Protein AF-0000000080838448 (afdb_homodimer)

Radius of gyration: 27.38 Å; Cα contacts (8 Å, |Δi|>4): 1491; chains: 2; bounding box: 55×78×70 Å

Solvent-accessible surface area (backbone atoms only — not comparable to full-atom values): 37487 Å² total; per-residue (Å²): 100,88,46,62,38,30,36,35,27,36,64,65,27,33,54,48,21,45,55,49,51,24,61,73,68,71,32,47,68,37,45,38,40,32,50,44,28,60,41,59,39,35,60,62,48,51,54,51,36,43,74,71,71,47,44,52,37,31,30,53,41,67,68,58,49,51,52,43,50,50,48,37,35,74,74,65,70,47,77,89,45,38,32,39,24,63,44,67,76,54,78,72,62,67,62,50,74,76,36,74,36,56,19,48,28,29,38,35,71,64,48,47,53,51,37,56,74,67,65,50,64,50,59,42,28,24,42,30,42,20,90,27,52,76,82,62,28,27,48,65,86,46,47,63,61,49,35,51,55,33,63,77,64,67,55,43,29,33,22,39,34,45,75,72,65,59,90,42,73,67,49,36,53,48,52,50,50,54,49,46,51,50,43,58,70,59,38,60,85,32,35,77,34,28,32,42,34,34,58,71,39,60,76,74,49,86,66,83,82,43,50,26,42,36,31,39,51,48,38,39,28,53,69,54,92,94,49,82,58,87,82,46,35,51,15,69,72,30,41,37,32,23,30,71,40,70,42,51,45,91,68,41,71,28,56,70,90,37,56,62,83,77,48,66,86,83,49,50,25,37,32,32,32,62,43,7,40,52,34,27,46,48,58,54,49,41,70,36,62,32,35,44,93,90,37,77,34,39,26,66,42,50,38,54,60,33,26,34,29,44,35,57,89,85,69,50,64,64,39,56,34,30,33,68,75,52,52,90,48,29,36,84,68,46,71,38,46,50,61,56,50,35,45,36,36,26,79,87,68,36,48,70,40,48,71,91,58,86,131,100,87,47,61,39,32,34,34,28,36,65,64,28,34,53,49,20,46,53,48,51,23,62,74,68,70,32,49,70,38,43,38,41,33,51,43,30,60,41,60,38,35,60,63,48,51,52,51,35,42,74,70,71,45,46,51,36,29,30,52,41,67,69,57,47,51,53,42,50,50,48,37,34,75,75,65,71,46,76,86,44,38,33,38,24,65,45,68,74,52,80,71,62,67,63,49,73,75,35,73,36,57,18,50,29,29,37,34,71,66,48,47,54,50,37,56,75,66,65,50,65,49,60,41,28,23,42,30,43,21,90,27,52,75,84,61,29,26,48,65,88,48,46,64,61,50,35,50,54,33,63,77,64,68,54,43,29,34,22,39,34,47,75,72,66,57,90,43,72,68,48,37,53,49,52,51,51,54,50,46,50,49,43,57,68,60,38,58,89,32,35,76,34,28,32,42,35,35,59,70,38,59,76,73,48,88,66,83,81,43,50,26,42,35,31,41,52,48,37,39,28,53,69,54,94,94,49,83,58,87,83,45,34,52,15,68,71,28,41,36,33,24,30,71,40,70,42,52,45,91,69,38,69,26,57,70,89,37,56,62,83,78,50,65,87,84,51,51,24,38,33,32,31,61,44,6,40,51,34,28,45,47,59,53,48,42,69,34,64,32,34,43,91,92,36,76,32,40,26,66,40,50,38,54,59,33,26,35,29,45,35,58,88,86,67,51,64,65,39,56,34,31,34,67,75,52,52,90,47,29,35,82,68,47,71,38,47,50,59,55,49,36,47,36,36,27,80,87,70,35,48,69,42,47,69,93,60,86,132

pLDDT: mean 93.47, std 6.59, range [53.53, 98.75]

InterPro domains:
  IPR000821 Alanine racemase [PR00992] (26-42)
  IPR000821 Alanine racemase [PR00992] (126-138)
  IPR000821 Alanine racemase [PR00992] (159-170)
  IPR000821 Alanine racemase [PR00992] (197-224)
  IPR000821 Alanine racemase [PR00992] (270-285)
  IPR000821 Alanine racemase [PTHR30511] (4-355)
  IPR001608 Alanine racemase, N-terminal [PF01168] (10-223)
  IPR009006 Alanine racemase/group IV decarboxylase, C-terminal [G3DSA:2.40.37.10] (223-359)
  IPR009006 Alanine racemase/group IV decarboxylase, C-terminal [SSF50621] (226-355)
  IPR011079 Alanine racemase, C-terminal [PF00842] (242-353)
  IPR011079 Alanine racemase, C-terminal [SM01005] (235-355)
  IPR029066 PLP-binding barrel [G3DSA:3.20.20.10] (11-222)
  IPR029066 PLP-binding barrel [SSF51419] (10-236)

Structure (mmCIF, N/CA/C/O backbone):
data_AF-0000000080838448-model_v1
#
loop_
_entity.id
_entity.type
_entity.pdbx_description
1 polymer 'Alanine racemase'
#
loop_
_atom_site.group_PDB
_atom_site.id
_atom_site.type_symbol
_atom_site.label_atom_id
_atom_site.label_alt_id
_atom_site.label_comp_id
_atom_site.label_asym_id
_atom_site.label_entity_id
_atom_site.label_seq_id
_atom_site.pdbx_PDB_ins_code
_atom_site.Cartn_x
_atom_site.Cartn_y
_atom_site.Cartn_z
_atom_site.occupancy
_atom_site.B_iso_or_equiv
_atom_site.auth_seq_id
_atom_site.auth_comp_id
_atom_site.auth_asym_id
_atom_site.auth_atom_id
_atom_site.pdbx_PDB_model_num
ATOM 1 N N . MET A 1 1 ? 21.406 -11.617 -10.055 1 53.53 1 MET A N 1
ATOM 2 C CA . MET A 1 1 ? 21.016 -10.219 -10 1 53.53 1 MET A CA 1
ATOM 3 C C . MET A 1 1 ? 19.594 -10.07 -9.445 1 53.53 1 MET A C 1
ATOM 5 O O . MET A 1 1 ? 18.688 -10.812 -9.844 1 53.53 1 MET A O 1
ATOM 9 N N . ASN A 1 2 ? 19.453 -9.297 -8.336 1 73.06 2 ASN A N 1
ATOM 10 C CA . ASN A 1 2 ? 18.125 -8.977 -7.809 1 73.06 2 ASN A CA 1
ATOM 11 C C . ASN A 1 2 ? 17.328 -8.125 -8.789 1 73.06 2 ASN A C 1
ATOM 13 O O . ASN A 1 2 ? 17.719 -7.004 -9.102 1 73.06 2 ASN A O 1
ATOM 17 N N . THR A 1 3 ? 16.344 -8.664 -9.422 1 75.62 3 THR A N 1
ATOM 18 C CA . THR A 1 3 ? 15.594 -8 -10.477 1 75.62 3 THR A CA 1
ATOM 19 C C . THR A 1 3 ? 14.352 -7.316 -9.906 1 75.62 3 THR A C 1
ATOM 21 O O . THR A 1 3 ? 13.508 -6.82 -10.656 1 75.62 3 THR A O 1
ATOM 24 N N . SER A 1 4 ? 14.289 -7.293 -8.617 1 87.56 4 SER A N 1
ATOM 25 C CA . SER A 1 4 ? 13.141 -6.645 -7.988 1 87.56 4 SER A CA 1
ATOM 26 C C . SER A 1 4 ? 13.156 -5.141 -8.227 1 87.56 4 SER A C 1
ATOM 28 O O . SER A 1 4 ? 14.219 -4.52 -8.25 1 87.56 4 SER A O 1
ATOM 30 N N . PHE A 1 5 ? 12.062 -4.637 -8.469 1 95.88 5 PHE A N 1
ATOM 31 C CA . PHE A 1 5 ? 11.961 -3.188 -8.609 1 95.88 5 PHE A CA 1
ATOM 32 C C . PHE A 1 5 ? 12.148 -2.5 -7.262 1 95.88 5 PHE A C 1
ATOM 34 O O . PHE A 1 5 ? 11.789 -3.057 -6.219 1 95.88 5 PHE A O 1
ATOM 41 N N . TYR A 1 6 ? 12.688 -1.322 -7.309 1 96.94 6 TYR A N 1
ATOM 42 C CA . TYR A 1 6 ? 12.852 -0.478 -6.133 1 96.94 6 TYR A CA 1
ATOM 43 C C . TYR A 1 6 ? 12.664 0.993 -6.484 1 96.94 6 TYR A C 1
ATOM 45 O O . TYR A 1 6 ? 12.797 1.382 -7.648 1 96.94 6 TYR A O 1
ATOM 53 N N . VAL A 1 7 ? 12.305 1.741 -5.516 1 97.81 7 VAL A N 1
ATOM 54 C CA . VAL A 1 7 ? 12.25 3.193 -5.645 1 97.81 7 VAL A CA 1
ATOM 55 C C . VAL A 1 7 ? 13.609 3.795 -5.301 1 97.81 7 VAL A C 1
ATOM 57 O O . VAL A 1 7 ? 14.133 3.578 -4.203 1 97.81 7 VAL A O 1
ATOM 60 N N . SER A 1 8 ? 14.133 4.449 -6.238 1 97.62 8 SER A N 1
ATOM 61 C CA . SER A 1 8 ? 15.398 5.141 -6.023 1 97.62 8 SER A CA 1
ATOM 62 C C . SER A 1 8 ? 15.172 6.555 -5.5 1 97.62 8 SER A C 1
ATOM 64 O O . SER A 1 8 ? 14.367 7.309 -6.055 1 97.62 8 SER A O 1
ATOM 66 N N . LEU A 1 9 ? 15.867 6.906 -4.422 1 98.12 9 LEU A N 1
ATOM 67 C CA . LEU A 1 9 ? 15.695 8.195 -3.766 1 98.12 9 LEU A CA 1
ATOM 68 C C . LEU A 1 9 ? 17.016 8.945 -3.68 1 98.12 9 LEU A C 1
ATOM 70 O O . LEU A 1 9 ? 18.078 8.336 -3.492 1 98.12 9 LEU A O 1
ATOM 74 N N . ASP A 1 10 ? 16.969 10.219 -3.766 1 98 10 ASP A N 1
ATOM 75 C CA . ASP A 1 10 ? 18.125 11.102 -3.635 1 98 10 ASP A CA 1
ATOM 76 C C . ASP A 1 10 ? 18.125 11.812 -2.285 1 98 10 ASP A C 1
ATOM 78 O O . ASP A 1 10 ? 17.438 12.82 -2.111 1 98 10 ASP A O 1
ATOM 82 N N . LYS A 1 11 ? 19 11.367 -1.442 1 97.88 11 LYS A N 1
ATOM 83 C CA . LYS A 1 11 ? 19.078 11.922 -0.096 1 97.88 11 LYS A CA 1
ATOM 84 C C . LYS A 1 11 ? 19.516 13.383 -0.133 1 97.88 11 LYS A C 1
ATOM 86 O O . LYS A 1 11 ? 19.047 14.203 0.659 1 97.88 11 LYS A O 1
ATOM 91 N N . ASN A 1 12 ? 20.406 13.711 -0.986 1 97.62 12 ASN A N 1
ATOM 92 C CA . ASN A 1 12 ? 20.891 15.078 -1.096 1 97.62 12 ASN A CA 1
ATOM 93 C C . ASN A 1 12 ? 19.812 16.031 -1.587 1 97.62 12 ASN A C 1
ATOM 95 O O . ASN A 1 12 ? 19.781 17.203 -1.202 1 97.62 12 ASN A O 1
ATOM 99 N N . ALA A 1 13 ? 18.953 15.57 -2.43 1 98 13 ALA A N 1
ATOM 100 C CA . ALA A 1 13 ? 17.828 16.375 -2.885 1 98 13 ALA A CA 1
ATOM 101 C C . ALA A 1 13 ? 16.922 16.75 -1.722 1 98 13 ALA A C 1
ATOM 103 O O . ALA A 1 13 ? 16.422 17.875 -1.653 1 98 13 ALA A O 1
ATOM 104 N N . LEU A 1 14 ? 16.734 15.82 -0.846 1 98.25 14 LEU A N 1
ATOM 105 C CA . LEU A 1 14 ? 15.922 16.078 0.344 1 98.25 14 LEU A CA 1
ATOM 106 C C . LEU A 1 14 ? 16.516 17.219 1.167 1 98.25 14 LEU A C 1
ATOM 108 O O . LEU A 1 14 ? 15.812 18.172 1.512 1 98.25 14 LEU A O 1
ATOM 112 N N . TYR A 1 15 ? 17.781 17.125 1.423 1 98.12 15 TYR A N 1
ATOM 113 C CA . TYR A 1 15 ? 18.469 18.156 2.186 1 98.12 15 TYR A CA 1
ATOM 114 C C . TYR A 1 15 ? 18.438 19.484 1.457 1 98.12 15 TYR A C 1
ATOM 116 O O . TYR A 1 15 ? 18.156 20.516 2.064 1 98.12 15 TYR A O 1
ATOM 124 N N . HIS A 1 16 ? 18.703 19.406 0.203 1 98.38 16 HIS A N 1
ATOM 125 C CA . HIS A 1 16 ? 18.703 20.609 -0.622 1 98.38 16 HIS A CA 1
ATOM 126 C C . HIS A 1 16 ? 17.359 21.328 -0.542 1 98.38 16 HIS A C 1
ATOM 128 O O . HIS A 1 16 ? 17.312 22.547 -0.345 1 98.38 16 HIS A O 1
ATOM 134 N N . ASN A 1 17 ? 16.266 20.609 -0.775 1 97.62 17 ASN A N 1
ATOM 135 C CA . ASN A 1 17 ? 14.938 21.203 -0.782 1 97.62 17 ASN A CA 1
ATOM 136 C C . ASN A 1 17 ? 14.617 21.891 0.545 1 97.62 17 ASN A C 1
ATOM 138 O O . ASN A 1 17 ? 14.047 22.969 0.565 1 97.62 17 ASN A O 1
ATOM 142 N N . ILE A 1 18 ? 14.992 21.234 1.639 1 98.12 18 ILE A N 1
ATOM 143 C CA . ILE A 1 18 ? 14.719 21.781 2.965 1 98.12 18 ILE A CA 1
ATOM 144 C C . ILE A 1 18 ? 15.469 23.094 3.152 1 98.12 18 ILE A C 1
ATOM 146 O O . ILE A 1 18 ? 14.883 24.109 3.539 1 98.12 18 ILE A O 1
ATOM 150 N N . GLU A 1 19 ? 16.719 23.109 2.84 1 98.19 19 GLU A N 1
ATOM 151 C CA . GLU A 1 19 ? 17.531 24.312 2.992 1 98.19 19 GLU A CA 1
ATOM 152 C C . GLU A 1 19 ? 17.047 25.422 2.051 1 98.19 19 GLU A C 1
ATOM 154 O O . GLU A 1 19 ? 17 26.594 2.434 1 98.19 19 GLU A O 1
ATOM 159 N N . TYR A 1 20 ? 16.703 25.016 0.88 1 97.62 20 TYR A N 1
ATOM 160 C CA . TYR A 1 20 ? 16.188 25.984 -0.096 1 97.62 20 TYR A CA 1
ATOM 161 C C . TYR A 1 20 ? 14.938 26.672 0.416 1 97.62 20 TYR A C 1
ATOM 163 O O . TYR A 1 20 ? 14.82 27.906 0.357 1 97.62 20 TYR A O 1
ATOM 171 N N . LEU A 1 21 ? 13.984 25.922 0.924 1 96.56 21 LEU A N 1
ATOM 172 C CA . LEU A 1 21 ? 12.719 26.453 1.398 1 96.56 21 LEU A CA 1
ATOM 173 C C . LEU A 1 21 ? 12.922 27.328 2.635 1 96.56 21 LEU A C 1
ATOM 175 O O . LEU A 1 21 ? 12.266 28.359 2.793 1 96.56 21 LEU A O 1
ATOM 179 N N . ARG A 1 22 ? 13.805 26.875 3.523 1 97.69 22 ARG A N 1
ATOM 180 C CA . ARG A 1 22 ? 14.141 27.672 4.699 1 97.69 22 ARG A CA 1
ATOM 181 C C . ARG A 1 22 ? 14.672 29.047 4.293 1 97.69 22 ARG A C 1
ATOM 183 O O . ARG A 1 22 ? 14.266 30.062 4.852 1 97.69 22 ARG A O 1
ATOM 190 N N . GLU A 1 23 ? 15.539 29.031 3.348 1 97.25 23 GLU A N 1
ATOM 191 C CA . GLU A 1 23 ? 16.125 30.281 2.859 1 97.25 23 GLU A CA 1
ATOM 192 C C . GLU A 1 23 ? 15.078 31.125 2.125 1 97.25 23 GLU A C 1
ATOM 194 O O . GLU A 1 23 ? 15.023 32.344 2.305 1 97.25 23 GLU A O 1
ATOM 199 N N . TYR A 1 24 ? 14.32 30.469 1.313 1 95 24 TYR A N 1
ATOM 200 C CA . TYR A 1 24 ? 13.32 31.125 0.49 1 95 24 TYR A CA 1
ATOM 201 C C . TYR A 1 24 ? 12.336 31.906 1.353 1 95 24 TYR A C 1
ATOM 203 O O . TYR A 1 24 ? 11.969 33.031 1.013 1 95 24 TYR A O 1
ATOM 211 N N . LYS A 1 25 ? 11.945 31.406 2.514 1 96.56 25 LYS A N 1
ATOM 212 C CA . LYS A 1 25 ? 10.938 32.031 3.35 1 96.56 25 LYS A CA 1
ATOM 213 C C . LYS A 1 25 ? 11.562 32.656 4.605 1 96.56 25 LYS A C 1
ATOM 215 O O . LYS A 1 25 ? 10.906 33.375 5.352 1 96.56 25 LYS A O 1
ATOM 220 N N . GLN A 1 26 ? 12.844 32.344 4.816 1 97.5 26 GLN A N 1
ATOM 221 C CA . GLN A 1 26 ? 13.562 32.781 6.004 1 97.5 26 GLN A CA 1
ATOM 222 C C . GLN A 1 26 ? 12.852 32.344 7.277 1 97.5 26 GLN A C 1
ATOM 224 O O . GLN A 1 26 ? 12.594 33.156 8.172 1 97.5 26 GLN A O 1
ATOM 229 N N . LYS A 1 27 ? 12.414 31.109 7.305 1 98 27 LYS A N 1
ATOM 230 C CA . LYS A 1 27 ? 11.758 30.422 8.422 1 98 27 LYS A CA 1
ATOM 231 C C . LYS A 1 27 ? 12.32 29.031 8.617 1 98 27 LYS A C 1
ATOM 233 O O . LYS A 1 27 ? 12.945 28.469 7.715 1 98 27 LYS A O 1
ATOM 238 N N . GLU A 1 28 ? 12.172 28.469 9.812 1 97.88 28 GLU A N 1
ATOM 239 C CA . GLU A 1 28 ? 12.461 27.047 9.992 1 97.88 28 GLU A CA 1
ATOM 240 C C . GLU A 1 28 ? 11.438 26.188 9.266 1 97.88 28 GLU A C 1
ATOM 242 O O . GLU A 1 28 ? 10.391 26.672 8.836 1 97.88 28 GLU A O 1
ATOM 247 N N . LEU A 1 29 ? 11.797 24.953 9.062 1 97.88 29 LEU A N 1
ATOM 248 C CA . LEU A 1 29 ? 10.914 24.062 8.32 1 97.88 29 LEU A CA 1
ATOM 249 C C . LEU A 1 29 ? 10.516 22.859 9.172 1 97.88 29 LEU A C 1
ATOM 251 O O . LEU A 1 29 ? 11.359 22.25 9.82 1 97.88 29 LEU A O 1
ATOM 255 N N . LEU A 1 30 ? 9.219 22.641 9.312 1 98.56 30 LEU A N 1
ATOM 256 C CA . LEU A 1 30 ? 8.664 21.422 9.883 1 98.56 30 LEU A CA 1
ATOM 257 C C . LEU A 1 30 ? 8.297 20.422 8.789 1 98.56 30 LEU A C 1
ATOM 259 O O . LEU A 1 30 ? 7.273 20.562 8.125 1 98.56 30 LEU A O 1
ATOM 263 N N . PRO A 1 31 ? 9.148 19.406 8.562 1 98.44 31 PRO A N 1
ATOM 264 C CA . PRO A 1 31 ? 8.828 18.422 7.527 1 98.44 31 PRO A CA 1
ATOM 265 C C . PRO A 1 31 ? 7.68 17.5 7.93 1 98.44 31 PRO A C 1
ATOM 267 O O . PRO A 1 31 ? 7.613 17.062 9.078 1 98.44 31 PRO A O 1
ATOM 270 N N . VAL A 1 32 ? 6.82 17.266 7.02 1 98.31 32 VAL A N 1
ATOM 271 C CA . VAL A 1 32 ? 5.738 16.312 7.219 1 98.31 32 VAL A CA 1
ATOM 272 C C . VAL A 1 32 ? 6.102 14.977 6.562 1 98.31 32 VAL A C 1
ATOM 274 O O . VAL A 1 32 ? 6.434 14.938 5.375 1 98.31 32 VAL A O 1
ATOM 277 N N . ILE A 1 33 ? 6.055 13.875 7.348 1 98.44 33 ILE A N 1
ATOM 278 C CA . ILE A 1 33 ? 6.469 12.586 6.809 1 98.44 33 ILE A CA 1
ATOM 279 C C . ILE A 1 33 ? 5.34 11.57 6.969 1 98.44 33 ILE A C 1
ATOM 281 O O . ILE A 1 33 ? 5.586 10.398 7.27 1 98.44 33 ILE A O 1
ATOM 285 N N . LYS A 1 34 ? 4.152 12.039 6.828 1 97.88 34 LYS A N 1
ATOM 286 C CA . LYS A 1 34 ? 2.971 11.18 6.918 1 97.88 34 LYS A CA 1
ATOM 287 C C . LYS A 1 34 ? 2.814 10.328 5.664 1 97.88 34 LYS A C 1
ATOM 289 O O . LYS A 1 34 ? 3.512 10.539 4.672 1 97.88 34 LYS A O 1
ATOM 294 N N . ALA A 1 35 ? 1.898 9.234 5.754 1 97.38 35 ALA A N 1
ATOM 295 C CA . ALA A 1 35 ? 1.595 8.367 4.617 1 97.38 35 ALA A CA 1
ATOM 296 C C . ALA A 1 35 ? 2.869 7.762 4.031 1 97.38 35 ALA A C 1
ATOM 298 O O . ALA A 1 35 ? 3.104 7.848 2.824 1 97.38 35 ALA A O 1
ATOM 299 N N . ASN A 1 36 ? 3.697 7.199 4.938 1 98 36 ASN A N 1
ATOM 300 C CA . ASN A 1 36 ? 4.977 6.609 4.566 1 98 36 ASN A CA 1
ATOM 301 C C . ASN A 1 36 ? 5.887 7.625 3.877 1 98 36 ASN A C 1
ATOM 303 O O . ASN A 1 36 ? 6.52 7.312 2.867 1 98 36 ASN A O 1
ATOM 307 N N . ALA A 1 37 ? 5.879 8.859 4.406 1 98.19 37 ALA A N 1
ATOM 308 C CA . ALA A 1 37 ? 6.617 9.984 3.842 1 98.19 37 ALA A CA 1
ATOM 309 C C . ALA A 1 37 ? 6.258 10.195 2.373 1 98.19 37 ALA A C 1
ATOM 311 O O . ALA A 1 37 ? 7.141 10.25 1.515 1 98.19 37 ALA A O 1
ATOM 312 N N . TYR A 1 38 ? 4.953 10.242 2.186 1 96.75 38 TYR A N 1
ATOM 313 C CA . TYR A 1 38 ? 4.441 10.477 0.84 1 96.75 38 TYR A CA 1
ATOM 314 C C . TYR A 1 38 ? 4.98 9.438 -0.137 1 96.75 38 TYR A C 1
ATOM 316 O O . TYR A 1 38 ? 5.312 9.766 -1.279 1 96.75 38 TYR A O 1
ATOM 324 N N . GLY A 1 39 ? 5.195 8.242 0.371 1 97.06 39 GLY A N 1
ATOM 325 C CA . GLY A 1 39 ? 5.613 7.129 -0.469 1 97.06 39 GLY A CA 1
ATOM 326 C C . GLY A 1 39 ? 7.117 6.934 -0.489 1 97.06 39 GLY A C 1
ATOM 327 O O . GLY A 1 39 ? 7.625 6.055 -1.19 1 97.06 39 GLY A O 1
ATOM 328 N N . HIS A 1 40 ? 7.875 7.66 0.336 1 98.38 40 HIS A N 1
ATOM 329 C CA . HIS A 1 40 ? 9.336 7.633 0.27 1 98.38 40 HIS A CA 1
ATOM 330 C C . HIS A 1 40 ? 9.922 6.82 1.418 1 98.38 40 HIS A C 1
ATOM 332 O O . HIS A 1 40 ? 11.141 6.715 1.546 1 98.38 40 HIS A O 1
ATOM 338 N N . ASN A 1 41 ? 9.078 6.223 2.27 1 98.25 41 ASN A N 1
ATOM 339 C CA . ASN A 1 41 ? 9.5 5.449 3.434 1 98.25 41 ASN A CA 1
ATOM 340 C C . ASN A 1 41 ? 9.836 6.355 4.617 1 98.25 41 ASN A C 1
ATOM 342 O O . ASN A 1 41 ? 10.93 6.914 4.688 1 98.25 41 ASN A O 1
ATOM 346 N N . TYR A 1 42 ? 8.922 6.367 5.539 1 98.5 42 TYR A N 1
ATOM 347 C CA . TYR A 1 42 ? 9.055 7.344 6.613 1 98.5 42 TYR A CA 1
ATOM 348 C C . TYR A 1 42 ? 10.164 6.941 7.578 1 98.5 42 TYR A C 1
ATOM 350 O O . TYR A 1 42 ? 10.672 7.773 8.336 1 98.5 42 TYR A O 1
ATOM 358 N N . LEU A 1 43 ? 10.641 5.688 7.625 1 98.56 43 LEU A N 1
ATOM 359 C CA . LEU A 1 43 ? 11.766 5.285 8.461 1 98.56 43 LEU A CA 1
ATOM 360 C C . LEU A 1 43 ? 13.078 5.824 7.902 1 98.56 43 LEU A C 1
ATOM 362 O O . LEU A 1 43 ? 13.867 6.426 8.633 1 98.56 43 LEU A O 1
ATOM 366 N N . LEU A 1 44 ? 13.234 5.617 6.578 1 97.88 44 LEU A N 1
ATOM 367 C CA . LEU A 1 44 ? 14.43 6.109 5.898 1 97.88 44 LEU A CA 1
ATOM 368 C C . LEU A 1 44 ? 14.516 7.629 5.98 1 97.88 44 LEU A C 1
ATOM 370 O O . LEU A 1 44 ? 15.586 8.18 6.25 1 97.88 44 LEU A O 1
ATOM 374 N N . ILE A 1 45 ? 13.398 8.273 5.781 1 98.62 45 ILE A N 1
ATOM 375 C CA . ILE A 1 45 ? 13.352 9.727 5.734 1 98.62 45 ILE A CA 1
ATOM 376 C C . ILE A 1 45 ? 13.594 10.297 7.129 1 98.62 45 ILE A C 1
ATOM 378 O O . ILE A 1 45 ? 14.32 11.281 7.289 1 98.62 45 ILE A O 1
ATOM 382 N N . ALA A 1 46 ? 12.984 9.688 8.164 1 98.75 46 ALA A N 1
ATOM 383 C CA . ALA A 1 46 ? 13.188 10.141 9.539 1 98.75 46 ALA A CA 1
ATOM 384 C C . ALA A 1 46 ? 14.664 10.102 9.914 1 98.75 46 ALA A C 1
ATOM 386 O O . ALA A 1 46 ? 15.195 11.07 10.461 1 98.75 46 ALA A O 1
ATOM 387 N N . LYS A 1 47 ? 15.297 9.008 9.578 1 98.69 47 LYS A N 1
ATOM 388 C CA . LYS A 1 47 ? 16.719 8.867 9.891 1 98.69 47 LYS A CA 1
ATOM 389 C C . LYS A 1 47 ? 17.547 9.891 9.133 1 98.69 47 LYS A C 1
ATOM 391 O O . LYS A 1 47 ? 18.469 10.484 9.688 1 98.69 47 LYS A O 1
ATOM 396 N N . ALA A 1 48 ? 17.219 10.078 7.891 1 98.44 48 ALA A N 1
ATOM 397 C CA . ALA A 1 48 ? 17.922 11.07 7.078 1 98.44 48 ALA A CA 1
ATOM 398 C C . ALA A 1 48 ? 17.766 12.469 7.66 1 98.44 48 ALA A C 1
ATOM 400 O O . ALA A 1 48 ? 18.734 13.219 7.766 1 98.44 48 ALA A O 1
ATOM 401 N N . LEU A 1 49 ? 16.547 12.828 8.016 1 98.75 49 LEU A N 1
ATOM 402 C CA . LEU A 1 49 ? 16.281 14.141 8.594 1 98.75 49 LEU A CA 1
ATOM 403 C C . LEU A 1 49 ? 17.062 14.336 9.883 1 98.75 49 LEU A C 1
ATOM 405 O O . LEU A 1 49 ? 17.656 15.391 10.109 1 98.75 49 LEU A O 1
ATOM 409 N N . TYR A 1 50 ? 17.047 13.305 10.688 1 98.75 50 TYR A N 1
ATOM 410 C CA . TYR A 1 50 ? 17.812 13.367 11.93 1 98.75 50 TYR A CA 1
ATOM 411 C C . TYR A 1 50 ? 19.281 13.625 11.641 1 98.75 50 TYR A C 1
ATOM 413 O O . TYR A 1 50 ? 19.922 14.438 12.312 1 98.75 50 TYR A O 1
ATOM 421 N N . ASP A 1 51 ? 19.797 12.922 10.664 1 98.12 51 ASP A N 1
ATOM 422 C CA . ASP A 1 51 ? 21.203 13.078 10.289 1 98.12 51 ASP A CA 1
ATOM 423 C C . ASP A 1 51 ? 21.484 14.492 9.805 1 98.12 51 ASP A C 1
ATOM 425 O O . ASP A 1 51 ? 22.625 14.977 9.914 1 98.12 51 ASP A O 1
ATOM 429 N N . PHE A 1 52 ? 20.5 15.148 9.289 1 98.12 52 PHE A N 1
ATOM 430 C CA . PHE A 1 52 ? 20.609 16.531 8.844 1 98.12 52 PHE A CA 1
ATOM 431 C C . PHE A 1 52 ? 20.438 17.5 10.016 1 98.12 52 PHE A C 1
ATOM 433 O O . PHE A 1 52 ? 20.391 18.719 9.828 1 98.12 52 PHE A O 1
ATOM 440 N N . ASN A 1 53 ? 20.203 17.016 11.164 1 98.12 53 ASN A N 1
ATOM 441 C CA . ASN A 1 53 ? 19.984 17.766 12.391 1 98.12 53 ASN A CA 1
ATOM 442 C C . ASN A 1 53 ? 18.609 18.438 12.398 1 98.12 53 ASN A C 1
ATOM 444 O O . ASN A 1 53 ? 18.453 19.531 12.961 1 98.12 53 ASN A O 1
ATOM 448 N N . ILE A 1 54 ? 17.734 17.875 11.688 1 98.12 54 ILE A N 1
ATOM 449 C CA . ILE A 1 54 ? 16.328 18.234 11.773 1 98.12 54 ILE A CA 1
ATOM 450 C C . ILE A 1 54 ? 15.602 17.219 12.664 1 98.12 54 ILE A C 1
ATOM 452 O O . ILE A 1 54 ? 15.32 16.094 12.242 1 98.12 54 ILE A O 1
ATOM 456 N N . LYS A 1 55 ? 15.141 17.672 13.797 1 98.38 55 LYS A N 1
ATOM 457 C CA . LYS A 1 55 ? 14.805 16.703 14.828 1 98.38 55 LYS A CA 1
ATOM 458 C C . LYS A 1 55 ? 13.328 16.797 15.211 1 98.38 55 LYS A C 1
ATOM 460 O O . LYS A 1 55 ? 12.891 16.172 16.172 1 98.38 55 LYS A O 1
ATOM 465 N N . THR A 1 56 ? 12.547 17.625 14.531 1 98.5 56 THR A N 1
ATOM 466 C CA . THR A 1 56 ? 11.102 17.688 14.711 1 98.5 56 THR A CA 1
ATOM 467 C C . THR A 1 56 ? 10.375 17.438 13.391 1 98.5 56 THR A C 1
ATOM 469 O O . THR A 1 56 ? 10.664 18.094 12.383 1 98.5 56 THR A O 1
ATOM 472 N N . TRP A 1 57 ? 9.523 16.5 13.391 1 98.56 57 TRP A N 1
ATOM 473 C CA . TRP A 1 57 ? 8.758 16.094 12.219 1 98.56 57 TRP A CA 1
ATOM 474 C C . TRP A 1 57 ? 7.273 16.016 12.539 1 98.56 57 TRP A C 1
ATOM 476 O O . TRP A 1 57 ? 6.875 16.125 13.703 1 98.56 57 TRP A O 1
ATOM 486 N N . ALA A 1 58 ? 6.477 15.891 11.523 1 98.69 58 ALA A N 1
ATOM 487 C CA . ALA A 1 58 ? 5.039 15.766 11.734 1 98.69 58 ALA A CA 1
ATOM 488 C C . ALA A 1 58 ? 4.469 14.562 10.984 1 98.69 58 ALA A C 1
ATOM 490 O O . ALA A 1 58 ? 4.922 14.242 9.883 1 98.69 58 ALA A O 1
ATOM 491 N N . THR A 1 59 ? 3.51 13.867 11.555 1 98.12 59 THR A N 1
ATOM 492 C CA . THR A 1 59 ? 2.758 12.781 10.938 1 98.12 59 THR A CA 1
ATOM 493 C C . THR A 1 59 ? 1.257 13 11.109 1 98.12 59 THR A C 1
ATOM 495 O O . THR A 1 59 ? 0.833 13.906 11.828 1 98.12 59 THR A O 1
ATOM 498 N N . ALA A 1 60 ? 0.521 12.203 10.422 1 96.62 60 ALA A N 1
ATOM 499 C CA . ALA A 1 60 ? -0.934 12.32 10.492 1 96.62 60 ALA A CA 1
ATOM 500 C C . ALA A 1 60 ? -1.504 11.438 11.594 1 96.62 60 ALA A C 1
ATOM 502 O O . ALA A 1 60 ? -2.512 11.781 12.219 1 96.62 60 ALA A O 1
ATOM 503 N N . ARG A 1 61 ? -0.84 10.289 11.805 1 95.81 61 ARG A N 1
ATOM 504 C CA . ARG A 1 61 ? -1.39 9.266 12.688 1 95.81 61 ARG A CA 1
ATOM 505 C C . ARG A 1 61 ? -0.423 8.938 13.82 1 95.81 61 ARG A C 1
ATOM 507 O O . ARG A 1 61 ? 0.793 8.922 13.617 1 95.81 61 ARG A O 1
ATOM 514 N N . PHE A 1 62 ? -0.997 8.602 14.992 1 95.06 62 PHE A N 1
ATOM 515 C CA . PHE A 1 62 ? -0.176 8.156 16.109 1 95.06 62 PHE A CA 1
ATOM 516 C C . PHE A 1 62 ? 0.554 6.863 15.773 1 95.06 62 PHE A C 1
ATOM 518 O O . PHE A 1 62 ? 1.691 6.656 16.203 1 95.06 62 PHE A O 1
ATOM 525 N N . SER A 1 63 ? -0.062 5.992 14.977 1 94.12 63 SER A N 1
ATOM 526 C CA . SER A 1 63 ? 0.557 4.727 14.594 1 94.12 63 SER A CA 1
ATOM 527 C C . SER A 1 63 ? 1.843 4.957 13.805 1 94.12 63 SER A C 1
ATOM 529 O O . SER A 1 63 ? 2.822 4.23 13.977 1 94.12 63 SER A O 1
ATOM 531 N N . GLU A 1 64 ? 1.843 5.938 12.969 1 97.19 64 GLU A N 1
ATOM 532 C CA . GLU A 1 64 ? 3.055 6.301 12.234 1 97.19 64 GLU A CA 1
ATOM 533 C C . GLU A 1 64 ? 4.156 6.754 13.188 1 97.19 64 GLU A C 1
ATOM 535 O O . GLU A 1 64 ? 5.305 6.324 13.07 1 97.19 64 GLU A O 1
ATOM 540 N N . ALA A 1 65 ? 3.74 7.613 14.109 1 97.88 65 ALA A N 1
ATOM 541 C CA . ALA A 1 65 ? 4.695 8.164 15.062 1 97.88 65 ALA A CA 1
ATOM 542 C C . ALA A 1 65 ? 5.301 7.066 15.938 1 97.88 65 ALA A C 1
ATOM 544 O O . ALA A 1 65 ? 6.508 7.062 16.188 1 97.88 65 ALA A O 1
ATOM 545 N N . ILE A 1 66 ? 4.492 6.172 16.406 1 97.19 66 ILE A N 1
ATOM 546 C CA . ILE A 1 66 ? 4.945 5.074 17.25 1 97.19 66 ILE A CA 1
ATOM 547 C C . ILE A 1 66 ? 5.941 4.211 16.469 1 97.19 66 ILE A C 1
ATOM 549 O O . ILE A 1 66 ? 7.023 3.896 16.984 1 97.19 66 ILE A O 1
ATOM 553 N N . THR A 1 67 ? 5.629 3.867 15.219 1 97.94 67 THR A N 1
ATOM 554 C CA . THR A 1 67 ? 6.488 3.029 14.391 1 97.94 67 THR A CA 1
ATOM 555 C C . THR A 1 67 ? 7.84 3.699 14.164 1 97.94 67 THR A C 1
ATOM 557 O O . THR A 1 67 ? 8.883 3.059 14.289 1 97.94 67 THR A O 1
ATOM 560 N N . ILE A 1 68 ? 7.789 4.965 13.852 1 98.69 68 ILE A N 1
ATOM 561 C CA . ILE A 1 68 ? 9.016 5.715 13.617 1 98.69 68 ILE A CA 1
ATOM 562 C C . ILE A 1 68 ? 9.852 5.754 14.898 1 98.69 68 ILE A C 1
ATOM 564 O O . ILE A 1 68 ? 11.062 5.531 14.859 1 98.69 68 ILE A O 1
ATOM 568 N N . THR A 1 69 ? 9.188 6.055 16.016 1 98.75 69 THR A N 1
ATOM 569 C CA . THR A 1 69 ? 9.875 6.152 17.297 1 98.75 69 THR A CA 1
ATOM 570 C C . THR A 1 69 ? 10.562 4.836 17.641 1 98.75 69 THR A C 1
ATOM 572 O O . THR A 1 69 ? 11.742 4.82 17.984 1 98.75 69 THR A O 1
ATOM 575 N N . GLU A 1 70 ? 9.852 3.727 17.5 1 98.5 70 GLU A N 1
ATOM 576 C CA . GLU A 1 70 ? 10.414 2.412 17.797 1 98.5 70 GLU A CA 1
ATOM 577 C C . GLU A 1 70 ? 11.594 2.098 16.875 1 98.5 70 GLU A C 1
ATOM 579 O O . GLU A 1 70 ? 12.602 1.56 17.328 1 98.5 70 GLU A O 1
ATOM 584 N N . TYR A 1 71 ? 11.453 2.414 15.68 1 98.38 71 TYR A N 1
ATOM 585 C CA . TYR A 1 71 ? 12.523 2.18 14.719 1 98.38 71 TYR A CA 1
ATOM 586 C C . TYR A 1 71 ? 13.789 2.943 15.109 1 98.38 71 TYR A C 1
ATOM 588 O O . TYR A 1 71 ? 14.883 2.377 15.125 1 98.38 71 TYR A O 1
ATOM 596 N N . MET A 1 72 ? 13.633 4.223 15.391 1 98.69 72 MET A N 1
ATOM 597 C CA . MET A 1 72 ? 14.766 5.09 15.727 1 98.69 72 MET A CA 1
ATOM 598 C C . MET A 1 72 ? 15.461 4.605 17 1 98.69 72 MET A C 1
ATOM 600 O O . MET A 1 72 ? 16.688 4.566 17.047 1 98.69 72 MET A O 1
ATOM 604 N N . ILE A 1 73 ? 14.688 4.199 17.969 1 98.44 73 ILE A N 1
ATOM 605 C CA . ILE A 1 73 ? 15.234 3.781 19.266 1 98.44 73 ILE A CA 1
ATOM 606 C C . ILE A 1 73 ? 15.891 2.412 19.125 1 98.44 73 ILE A C 1
ATOM 608 O O . ILE A 1 73 ? 17.047 2.229 19.516 1 98.44 73 ILE A O 1
ATOM 612 N N . ASN A 1 74 ? 15.172 1.465 18.5 1 98.06 74 ASN A N 1
ATOM 613 C CA . ASN A 1 74 ? 15.625 0.076 18.484 1 98.06 74 ASN A CA 1
ATOM 614 C C . ASN A 1 74 ? 16.812 -0.114 17.531 1 98.06 74 ASN A C 1
ATOM 616 O O . ASN A 1 74 ? 17.703 -0.922 17.797 1 98.06 74 ASN A O 1
ATOM 620 N N . ASN A 1 75 ? 16.828 0.622 16.516 1 97.81 75 ASN A N 1
ATOM 621 C CA . ASN A 1 75 ? 17.844 0.367 15.5 1 97.81 75 ASN A CA 1
ATOM 622 C C . ASN A 1 75 ? 19.047 1.297 15.664 1 97.81 75 ASN A C 1
ATOM 624 O O . ASN A 1 75 ? 20.156 0.958 15.258 1 97.81 75 ASN A O 1
ATOM 628 N N . PHE A 1 76 ? 18.812 2.512 16.297 1 98.19 76 PHE A N 1
ATOM 629 C CA . PHE A 1 76 ? 19.891 3.486 16.297 1 98.19 76 PHE A CA 1
ATOM 630 C C . PHE A 1 76 ? 20.125 4.059 17.688 1 98.19 76 PHE A C 1
ATOM 632 O O . PHE A 1 76 ? 21.016 4.883 17.891 1 98.19 76 PHE A O 1
ATOM 639 N N . SER A 1 77 ? 19.359 3.754 18.688 1 98.44 77 SER A N 1
ATOM 640 C CA . SER A 1 77 ? 19.438 4.293 20.047 1 98.44 77 SER A CA 1
ATOM 641 C C . SER A 1 77 ? 19.266 5.809 20.047 1 98.44 77 SER A C 1
ATOM 643 O O . SER A 1 77 ? 19.938 6.508 20.812 1 98.44 77 SER A O 1
ATOM 645 N N . ILE A 1 78 ? 18.453 6.246 19.109 1 98.5 78 ILE A N 1
ATOM 646 C CA . ILE A 1 78 ? 18.156 7.672 19 1 98.5 78 ILE A CA 1
ATOM 647 C C . ILE A 1 78 ? 16.828 7.988 19.672 1 98.5 78 ILE A C 1
ATOM 649 O O . ILE A 1 78 ? 15.805 7.375 19.375 1 98.5 78 ILE A O 1
ATOM 653 N N . ASN A 1 79 ? 16.875 9.008 20.594 1 97.56 79 ASN A N 1
ATOM 654 C CA . ASN A 1 79 ? 15.656 9.297 21.312 1 97.56 79 ASN A CA 1
ATOM 655 C C . ASN A 1 79 ? 15.43 10.797 21.484 1 97.56 79 ASN A C 1
ATOM 657 O O . ASN A 1 79 ? 14.469 11.227 22.109 1 97.56 79 ASN A O 1
ATOM 661 N N . ASP A 1 80 ? 16.297 11.633 20.859 1 98.38 80 ASP A N 1
ATOM 662 C CA . ASP A 1 80 ? 16.203 13.086 20.984 1 98.38 80 ASP A CA 1
ATOM 663 C C . ASP A 1 80 ? 15.57 13.695 19.734 1 98.38 80 ASP A C 1
ATOM 665 O O . ASP A 1 80 ? 16.234 14.445 19 1 98.38 80 ASP A O 1
ATOM 669 N N . PHE A 1 81 ? 14.375 13.422 19.516 1 98.56 81 PHE A N 1
ATOM 670 C CA . PHE A 1 81 ? 13.555 13.977 18.438 1 98.56 81 PHE A CA 1
ATOM 671 C C . PHE A 1 81 ? 12.109 14.141 18.891 1 98.56 81 PHE A C 1
ATOM 673 O O . PHE A 1 81 ? 11.742 13.703 19.984 1 98.56 81 PHE A O 1
ATOM 680 N N . LYS A 1 82 ? 11.336 14.891 18.141 1 98.69 82 LYS A N 1
ATOM 681 C CA . LYS A 1 82 ? 9.914 15.078 18.391 1 98.69 82 LYS A CA 1
ATOM 682 C C . LYS A 1 82 ? 9.094 14.797 17.141 1 98.69 82 LYS A C 1
ATOM 684 O O . LYS A 1 82 ? 9.523 15.109 16.031 1 98.69 82 LYS A O 1
ATOM 689 N N . ILE A 1 83 ? 7.918 14.195 17.375 1 98.75 83 ILE A N 1
ATOM 690 C CA . ILE A 1 83 ? 6.988 13.992 16.266 1 98.75 83 ILE A CA 1
ATOM 691 C C . ILE A 1 83 ? 5.637 14.609 16.609 1 98.75 83 ILE A C 1
ATOM 693 O O . ILE A 1 83 ? 4.93 14.133 17.5 1 98.75 83 ILE A O 1
ATOM 697 N N . LEU A 1 84 ? 5.332 15.68 15.945 1 98.5 84 LEU A N 1
ATOM 698 C CA . LEU A 1 84 ? 4.004 16.266 16.047 1 98.5 84 LEU A CA 1
ATOM 699 C C . LEU A 1 84 ? 2.975 15.422 15.297 1 98.5 84 LEU A C 1
ATOM 701 O O . LEU A 1 84 ? 3.178 15.086 14.133 1 98.5 84 LEU A O 1
ATOM 705 N N . VAL A 1 85 ? 1.879 15.039 15.953 1 97.19 85 VAL A N 1
ATOM 706 C CA . VAL A 1 85 ? 0.849 14.211 15.328 1 97.19 85 VAL A CA 1
ATOM 707 C C . VAL A 1 85 ? -0.429 15.031 15.148 1 97.19 85 VAL A C 1
ATOM 709 O O . VAL A 1 85 ? -0.943 15.609 16.109 1 97.19 85 VAL A O 1
ATOM 712 N N . PHE A 1 86 ? -0.989 14.984 13.953 1 95.5 86 PHE A N 1
ATOM 713 C CA . PHE A 1 86 ? -2.086 15.875 13.594 1 95.5 86 PHE A CA 1
ATOM 714 C C . PHE A 1 86 ? -3.41 15.352 14.141 1 95.5 86 PHE A C 1
ATOM 716 O O . PHE A 1 86 ? -4.297 16.141 14.484 1 95.5 86 PHE A O 1
ATOM 723 N N . GLU A 1 87 ? -3.629 14.086 14.18 1 91.75 87 GLU A N 1
ATOM 724 C CA . GLU A 1 87 ? -4.938 13.547 14.547 1 91.75 87 GLU A CA 1
ATOM 725 C C . GLU A 1 87 ? -5.242 13.781 16.016 1 91.75 87 GLU A C 1
ATOM 727 O O . GLU A 1 87 ? -4.332 14.031 16.812 1 91.75 87 GLU A O 1
ATOM 732 N N . SER A 1 88 ? -6.461 13.719 16.344 1 88.44 88 SER A N 1
ATOM 733 C CA . SER A 1 88 ? -6.898 13.914 17.734 1 88.44 88 SER A CA 1
ATOM 734 C C . SER A 1 88 ? -6.547 12.711 18.594 1 88.44 88 SER A C 1
ATOM 736 O O . SER A 1 88 ? -6.527 11.578 18.109 1 88.44 88 SER A O 1
ATOM 738 N N . LEU A 1 89 ? -6.277 13.078 19.797 1 83.06 89 LEU A N 1
ATOM 739 C CA . LEU A 1 89 ? -6.047 12.031 20.781 1 83.06 89 LEU A CA 1
ATOM 740 C C . LEU A 1 89 ? -7.352 11.328 21.141 1 83.06 89 LEU A C 1
ATOM 742 O O . LEU A 1 89 ? -8.383 11.984 21.312 1 83.06 89 LEU A O 1
ATOM 746 N N . ASP A 1 90 ? -7.258 10.031 21.094 1 77.94 9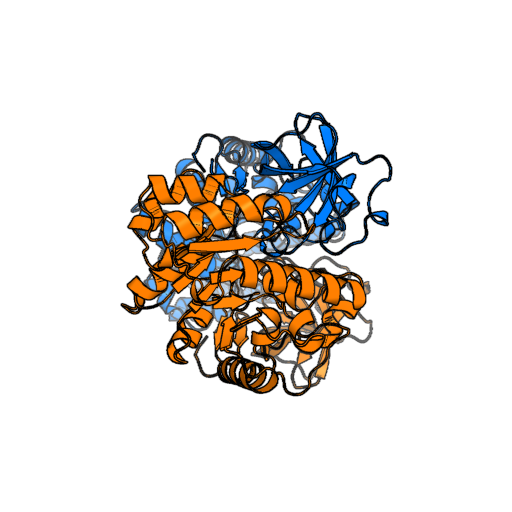0 ASP A N 1
ATOM 747 C CA . ASP A 1 90 ? -8.383 9.273 21.641 1 77.94 90 ASP A CA 1
ATOM 748 C C . ASP A 1 90 ? -8.32 9.203 23.156 1 77.94 90 ASP A C 1
ATOM 750 O O . ASP A 1 90 ? -7.598 9.977 23.797 1 77.94 90 ASP A O 1
ATOM 754 N N . ASP A 1 91 ? -9.109 8.422 23.766 1 76.25 91 ASP A N 1
ATOM 755 C CA . ASP A 1 91 ? -9.211 8.352 25.219 1 76.25 91 ASP A CA 1
ATOM 756 C C . ASP A 1 91 ? -8.039 7.59 25.812 1 76.25 91 ASP A C 1
ATOM 758 O O . ASP A 1 91 ? -7.867 7.559 27.031 1 76.25 91 ASP A O 1
ATOM 762 N N . ASP A 1 92 ? -7.18 7.129 24.984 1 80 92 ASP A N 1
ATOM 763 C CA . ASP A 1 92 ? -6.031 6.379 25.484 1 80 92 ASP A CA 1
ATOM 764 C C . ASP A 1 92 ? -4.762 7.227 25.438 1 80 92 ASP A C 1
ATOM 766 O O . ASP A 1 92 ? -4.258 7.543 24.359 1 80 92 ASP A O 1
ATOM 770 N N . TYR A 1 93 ? -4.266 7.527 26.641 1 84.31 93 TYR A N 1
ATOM 771 C CA . TYR A 1 93 ? -3.088 8.375 26.766 1 84.31 93 TYR A CA 1
ATOM 772 C C . TYR A 1 93 ? -1.87 7.559 27.188 1 84.31 93 TYR A C 1
ATOM 774 O O . TYR A 1 93 ? -0.762 8.094 27.281 1 84.31 93 TYR A O 1
ATOM 782 N N . SER A 1 94 ? -2.045 6.246 27.312 1 85.5 94 SER A N 1
ATOM 783 C CA . SER A 1 94 ? -1.008 5.406 27.891 1 85.5 94 SER A CA 1
ATOM 784 C C . SER A 1 94 ? 0.247 5.391 27.031 1 85.5 94 SER A C 1
ATOM 786 O O . SER A 1 94 ? 1.365 5.422 27.547 1 85.5 94 SER A O 1
ATOM 788 N N . PHE A 1 95 ? 0.086 5.445 25.75 1 89.31 95 PHE A N 1
ATOM 789 C CA . PHE A 1 95 ? 1.243 5.34 24.875 1 89.31 95 PHE A CA 1
ATOM 790 C C . PHE A 1 95 ? 2.082 6.609 24.922 1 89.31 95 PHE A C 1
ATOM 792 O O . PHE A 1 95 ? 3.27 6.59 24.594 1 89.31 95 PHE A O 1
ATOM 799 N N . LEU A 1 96 ? 1.511 7.684 25.375 1 92.38 96 LEU A N 1
ATOM 800 C CA . LEU A 1 96 ? 2.244 8.938 25.453 1 92.38 96 LEU A CA 1
ATOM 801 C C . LEU A 1 96 ? 3.295 8.891 26.562 1 92.38 96 LEU A C 1
ATOM 803 O O . LEU A 1 96 ? 4.312 9.578 26.484 1 92.38 96 LEU A O 1
ATOM 807 N N . GLU A 1 97 ? 3.025 8.117 27.609 1 90.94 97 GLU A N 1
ATOM 808 C CA . GLU A 1 97 ? 4.027 7.91 28.656 1 90.94 97 GLU A CA 1
ATOM 809 C C . GLU A 1 97 ? 5.195 7.078 28.141 1 90.94 97 GLU A C 1
ATOM 811 O O . GLU A 1 97 ? 6.352 7.336 28.484 1 90.94 97 GLU A O 1
ATOM 816 N N . LYS A 1 98 ? 4.844 6.156 27.312 1 93.44 98 LYS A N 1
ATOM 817 C CA . LYS A 1 98 ? 5.84 5.238 26.766 1 93.44 98 LYS A CA 1
ATOM 818 C C . LYS A 1 98 ? 6.723 5.934 25.734 1 93.44 98 LYS A C 1
ATOM 820 O O . LYS A 1 98 ? 7.91 5.625 25.609 1 93.44 98 LYS A O 1
ATOM 825 N N . TYR A 1 99 ? 6.094 6.832 25.016 1 96.56 99 TYR A N 1
ATOM 826 C CA . TYR A 1 99 ? 6.809 7.488 23.922 1 96.56 99 TYR A CA 1
ATOM 827 C C . TYR A 1 99 ? 6.82 9 24.109 1 96.56 99 TYR A C 1
ATOM 829 O O . TYR A 1 99 ? 6.039 9.719 23.469 1 96.56 99 TYR A O 1
ATOM 837 N N . PRO A 1 100 ? 7.777 9.508 24.797 1 96.12 100 PRO A N 1
ATOM 838 C CA . PRO A 1 100 ? 7.828 10.945 25.078 1 96.12 100 PRO A CA 1
ATOM 839 C C . PRO A 1 100 ? 8.109 11.773 23.828 1 96.12 100 PRO A C 1
ATOM 841 O O . PRO A 1 100 ? 7.898 12.992 23.828 1 96.12 100 PRO A O 1
ATOM 844 N N . GLN A 1 101 ? 8.562 11.109 22.766 1 98 101 GLN A N 1
ATOM 845 C CA . GLN A 1 101 ? 8.883 11.789 21.516 1 98 101 GLN A CA 1
ATOM 846 C C . GLN A 1 101 ? 7.613 12.234 20.797 1 98 101 GLN A C 1
ATOM 848 O O . GLN A 1 101 ? 7.66 13.109 19.922 1 98 101 GLN A O 1
ATOM 853 N N . ILE A 1 102 ? 6.512 11.625 21.141 1 97.69 102 ILE A N 1
ATOM 854 C CA . ILE A 1 102 ? 5.258 11.867 20.438 1 97.69 102 ILE A CA 1
ATOM 855 C C . ILE A 1 102 ? 4.562 13.094 21.031 1 97.69 102 ILE A C 1
ATOM 857 O O . ILE A 1 102 ? 4.301 13.148 22.234 1 97.69 102 ILE A O 1
ATOM 861 N N . CYS A 1 103 ? 4.285 14.062 20.219 1 97.88 103 CYS A N 1
ATOM 862 C CA . CYS A 1 103 ? 3.701 15.344 20.578 1 97.88 103 CYS A CA 1
ATOM 863 C C . CYS A 1 103 ? 2.299 15.492 20 1 97.88 103 CYS A C 1
ATOM 865 O O . CYS A 1 103 ? 2.143 15.82 18.828 1 97.88 103 CYS A O 1
ATOM 867 N N . PRO A 1 104 ? 1.285 15.414 20.812 1 96.44 104 PRO A N 1
ATOM 868 C CA . PRO A 1 104 ? -0.096 15.422 20.312 1 96.44 104 PRO A CA 1
ATOM 869 C C . PRO A 1 104 ? -0.591 16.812 19.953 1 96.44 104 PRO A C 1
ATOM 871 O O . PRO A 1 104 ? -0.071 17.812 20.469 1 96.44 104 PRO A O 1
ATOM 874 N N . THR A 1 105 ? -1.551 16.828 19.156 1 96.75 105 THR A N 1
ATOM 875 C CA . THR A 1 105 ? -2.285 18.031 18.828 1 96.75 105 THR A CA 1
ATOM 876 C C . THR A 1 105 ? -3.59 18.109 19.609 1 96.75 105 THR A C 1
ATOM 878 O O . THR A 1 105 ? -4.301 17.125 19.75 1 96.75 105 THR A O 1
ATOM 881 N N . ILE A 1 106 ? -3.832 19.266 20.078 1 95.38 106 ILE A N 1
ATOM 882 C CA . ILE A 1 106 ? -5.094 19.562 20.75 1 95.38 106 ILE A CA 1
ATOM 883 C C . ILE A 1 106 ? -6.082 20.156 19.75 1 95.38 106 ILE A C 1
ATOM 885 O O . ILE A 1 106 ? -5.879 21.25 19.25 1 95.38 106 ILE A O 1
ATOM 889 N N . ASN A 1 107 ? -7.156 19.422 19.594 1 93.81 107 ASN A N 1
ATOM 890 C CA . ASN A 1 107 ? -8.102 19.812 18.562 1 93.81 107 ASN A CA 1
ATOM 891 C C . ASN A 1 107 ? -9.406 20.328 19.156 1 93.81 107 ASN A C 1
ATOM 893 O O . ASN A 1 107 ? -10.328 20.703 18.438 1 93.81 107 ASN A O 1
ATOM 897 N N . SER A 1 108 ? -9.516 20.344 20.5 1 91.12 108 SER A N 1
ATOM 898 C CA . SER A 1 108 ? -10.672 20.875 21.219 1 91.12 108 SER A CA 1
ATOM 899 C C . SER A 1 108 ? -10.305 21.281 22.641 1 91.12 108 SER A C 1
ATOM 901 O O . SER A 1 108 ? -9.281 20.859 23.172 1 91.12 108 SER A O 1
ATOM 903 N N . ILE A 1 109 ? -11.188 22.078 23.172 1 91.5 109 ILE A N 1
ATOM 904 C CA . ILE A 1 109 ? -10.984 22.469 24.562 1 91.5 109 ILE A CA 1
ATOM 905 C C . ILE A 1 109 ? -11.062 21.219 25.453 1 91.5 109 ILE A C 1
ATOM 907 O O . ILE A 1 109 ? -10.32 21.109 26.438 1 91.5 109 ILE A O 1
ATOM 911 N N . LYS A 1 110 ? -11.914 20.344 25.109 1 88.25 110 LYS A N 1
ATOM 912 C CA . LYS A 1 110 ? -12.023 19.078 25.844 1 88.25 110 LYS A CA 1
ATOM 913 C C . LYS A 1 110 ? -10.703 18.312 25.828 1 88.25 110 LYS A C 1
ATOM 915 O O . LYS A 1 110 ? -10.273 17.781 26.844 1 88.25 110 LYS A O 1
ATOM 920 N N . ASP A 1 111 ? -10.078 18.297 24.672 1 89.94 111 ASP A N 1
ATOM 921 C CA . ASP A 1 111 ? -8.773 17.656 24.531 1 89.94 111 ASP A CA 1
ATOM 922 C C . ASP A 1 111 ? -7.762 18.281 25.5 1 89.94 111 ASP A C 1
ATOM 924 O O . ASP A 1 111 ? -6.969 17.562 26.125 1 89.94 111 ASP A O 1
ATOM 928 N N . LEU A 1 112 ? -7.797 19.578 25.547 1 92.38 112 LEU A N 1
ATOM 929 C CA . LEU A 1 112 ? -6.852 20.297 26.406 1 92.38 112 LEU A CA 1
ATOM 930 C C . LEU A 1 112 ? -7.082 19.953 27.875 1 92.38 112 LEU A C 1
ATOM 932 O O . LEU A 1 112 ? -6.133 19.641 28.594 1 92.38 112 LEU A O 1
ATOM 936 N N . LYS A 1 113 ? -8.305 19.953 28.266 1 90.81 113 LYS A N 1
ATOM 937 C CA . LYS A 1 113 ? -8.656 19.641 29.656 1 90.81 113 LYS A CA 1
ATOM 938 C C . LYS A 1 113 ? -8.266 18.203 30 1 90.81 113 LYS A C 1
ATOM 940 O O . LYS A 1 113 ? -7.75 17.953 31.094 1 90.81 113 LYS A O 1
ATOM 945 N N . ASN A 1 114 ? -8.555 17.344 29.078 1 90.06 114 ASN A N 1
ATOM 946 C CA . ASN A 1 114 ? -8.18 15.945 29.281 1 90.06 114 ASN A CA 1
ATOM 947 C C . ASN A 1 114 ? -6.668 15.781 29.406 1 90.06 114 ASN A C 1
ATOM 949 O O . ASN A 1 114 ? -6.188 15.016 30.234 1 90.06 114 ASN A O 1
ATOM 953 N N . ALA A 1 115 ? -5.949 16.422 28.547 1 90 115 ALA A N 1
ATOM 954 C CA . ALA A 1 115 ? -4.488 16.359 28.594 1 90 115 ALA A CA 1
ATOM 955 C C . ALA A 1 115 ? -3.967 16.859 29.938 1 90 115 ALA A C 1
ATOM 957 O O . ALA A 1 115 ? -3.066 16.25 30.531 1 90 115 ALA A O 1
ATOM 958 N N . LEU A 1 116 ? -4.527 17.953 30.375 1 88.69 116 LEU A N 1
ATOM 959 C CA . LEU A 1 116 ? -4.145 18.5 31.672 1 88.69 116 LEU A CA 1
ATOM 960 C C . LEU A 1 116 ? -4.461 17.531 32.812 1 88.69 116 LEU A C 1
ATOM 962 O O . LEU A 1 116 ? -3.639 17.312 33.688 1 88.69 116 LEU A O 1
ATOM 966 N N . ALA A 1 117 ? -5.613 16.891 32.719 1 89.5 117 ALA A N 1
ATOM 967 C CA . ALA A 1 117 ? -6.059 15.938 33.719 1 89.5 117 ALA A CA 1
ATOM 968 C C . ALA A 1 117 ? -5.16 14.711 33.75 1 89.5 117 ALA A C 1
ATOM 970 O O . ALA A 1 117 ? -4.992 14.086 34.812 1 89.5 117 ALA A O 1
ATOM 971 N N . ASN A 1 118 ? -4.586 14.43 32.688 1 89.88 118 ASN A N 1
ATOM 972 C CA . ASN A 1 118 ? -3.73 13.25 32.594 1 89.88 118 ASN A CA 1
ATOM 973 C C . ASN A 1 118 ? -2.256 13.617 32.719 1 89.88 118 ASN A C 1
ATOM 975 O O . ASN A 1 118 ? -1.382 12.805 32.406 1 89.88 118 ASN A O 1
ATOM 979 N N . ASN A 1 119 ? -1.967 14.828 33.031 1 90.31 119 ASN A N 1
ATOM 980 C CA . ASN A 1 119 ? -0.633 15.336 33.312 1 90.31 119 ASN A CA 1
ATOM 981 C C . ASN A 1 119 ? 0.299 15.211 32.125 1 90.31 119 ASN A C 1
ATOM 983 O O . ASN A 1 119 ? 1.47 14.859 32.281 1 90.31 119 ASN A O 1
ATOM 987 N N . ILE A 1 120 ? -0.271 15.32 30.969 1 91.88 120 ILE A N 1
ATOM 988 C CA . ILE A 1 120 ? 0.583 15.391 29.797 1 91.88 120 ILE A CA 1
ATOM 989 C C . ILE A 1 120 ? 1.323 16.734 29.781 1 91.88 120 ILE A C 1
ATOM 991 O O . ILE A 1 120 ? 0.707 17.797 29.906 1 91.88 120 ILE A O 1
ATOM 995 N N . PRO A 1 121 ? 2.645 16.672 29.609 1 94.25 121 PRO A N 1
ATOM 996 C CA . PRO A 1 121 ? 3.385 17.938 29.609 1 94.25 121 PRO A CA 1
ATOM 997 C C . PRO A 1 121 ? 2.906 18.906 28.516 1 94.25 121 PRO A C 1
ATOM 999 O O . PRO A 1 121 ? 2.781 18.5 27.359 1 94.25 121 PRO A O 1
ATOM 1002 N N . ILE A 1 122 ? 2.689 20.109 28.828 1 95.06 122 ILE A N 1
ATOM 1003 C CA . ILE A 1 122 ? 2.109 21.109 27.953 1 95.06 122 ILE A CA 1
ATOM 1004 C C . ILE A 1 122 ? 3.092 21.438 26.828 1 95.06 122 ILE A C 1
ATOM 1006 O O . ILE A 1 122 ? 2.682 21.719 25.703 1 95.06 122 ILE A O 1
ATOM 1010 N N . ASP A 1 123 ? 4.348 21.375 27.094 1 95.19 123 ASP A N 1
ATOM 1011 C CA . ASP A 1 123 ? 5.379 21.734 26.125 1 95.19 123 ASP A CA 1
ATOM 1012 C C . ASP A 1 123 ? 5.492 20.672 25.031 1 95.19 123 ASP A C 1
ATOM 1014 O O . ASP A 1 123 ? 6.324 20.781 24.125 1 95.19 123 ASP A O 1
ATOM 1018 N N . ARG A 1 124 ? 4.586 19.609 25.047 1 96.06 124 ARG A N 1
ATOM 1019 C CA . ARG A 1 124 ? 4.488 18.609 24 1 96.06 124 ARG A CA 1
ATOM 1020 C C . ARG A 1 124 ? 3.25 18.828 23.141 1 96.06 124 ARG A C 1
ATOM 1022 O O . ARG A 1 124 ? 3.109 18.219 22.078 1 96.06 124 ARG A O 1
ATOM 1029 N N . LEU A 1 125 ? 2.492 19.688 23.641 1 96.88 125 LEU A N 1
ATOM 1030 C CA . LEU A 1 125 ? 1.186 19.844 23 1 96.88 125 LEU A CA 1
ATOM 1031 C C . LEU A 1 125 ? 1.194 20.984 22.016 1 96.88 125 LEU A C 1
ATOM 1033 O O . LEU A 1 125 ? 1.861 22 22.234 1 96.88 125 LEU A O 1
ATOM 1037 N N . SER A 1 126 ? 0.491 20.812 20.969 1 98.19 126 SER A N 1
ATOM 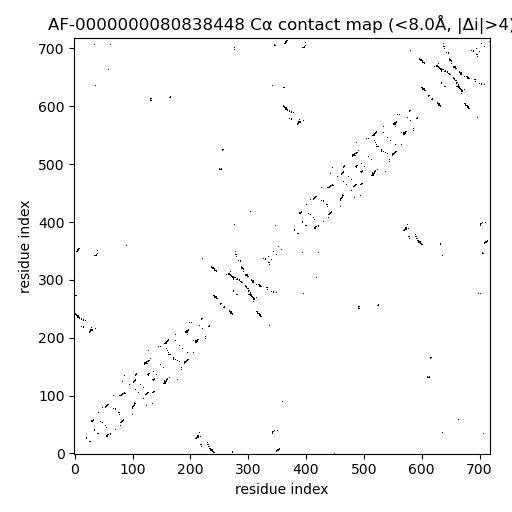1038 C CA . SER A 1 126 ? 0.237 21.891 20.016 1 98.19 126 SER A CA 1
ATOM 1039 C C . SER A 1 126 ? -1.257 22.156 19.859 1 98.19 126 SER A C 1
ATOM 1041 O O . SER A 1 126 ? -2.064 21.219 19.875 1 98.19 126 SER A O 1
ATOM 1043 N N . LEU A 1 127 ? -1.584 23.406 19.688 1 97.56 127 LEU A N 1
ATOM 1044 C CA . LEU A 1 127 ? -2.975 23.797 19.484 1 97.56 127 LEU A CA 1
ATOM 1045 C C . LEU A 1 127 ? -3.279 23.922 17.984 1 97.56 127 LEU A C 1
ATOM 1047 O O . LEU A 1 127 ? -2.539 24.594 17.266 1 97.56 127 LEU A O 1
ATOM 1051 N N . LYS A 1 128 ? -4.277 23.266 17.562 1 97.38 128 LYS A N 1
ATOM 1052 C CA . LYS A 1 128 ? -4.789 23.516 16.219 1 97.38 128 LYS A CA 1
ATOM 1053 C C . LYS A 1 128 ? -6.059 24.359 16.266 1 97.38 128 LYS A C 1
ATOM 1055 O O . LYS A 1 128 ? -6.977 24.078 17.031 1 97.38 128 LYS A O 1
ATOM 1060 N N . ILE A 1 129 ? -6.105 25.406 15.453 1 95.75 129 ILE A N 1
ATOM 1061 C CA . ILE A 1 129 ? -7.262 26.297 15.375 1 95.75 129 ILE A CA 1
ATOM 1062 C C . ILE A 1 129 ? -7.969 26.109 14.039 1 95.75 129 ILE A C 1
ATOM 1064 O O . ILE A 1 129 ? -7.32 26.016 12.992 1 95.75 129 ILE A O 1
ATOM 1068 N N . ASP A 1 130 ? -9.273 26.062 14.047 1 92.62 130 ASP A N 1
ATOM 1069 C CA . ASP A 1 130 ? -10.062 25.891 12.836 1 92.62 130 ASP A CA 1
ATOM 1070 C C . ASP A 1 130 ? -10.805 27.188 12.484 1 92.62 130 ASP A C 1
ATOM 1072 O O . ASP A 1 130 ? -11.531 27.734 13.312 1 92.62 130 ASP A O 1
ATOM 1076 N N . PHE A 1 131 ? -10.656 27.641 11.312 1 90 131 PHE A N 1
ATOM 1077 C CA . PHE A 1 131 ? -11.297 28.875 10.859 1 90 131 PHE A CA 1
ATOM 1078 C C . PHE A 1 131 ? -12.414 28.562 9.867 1 90 131 PHE A C 1
ATOM 1080 O O . PHE A 1 131 ? -12.703 29.375 8.977 1 90 131 PHE A O 1
ATOM 1087 N N . GLY A 1 132 ? -12.875 27.297 9.938 1 83.69 132 GLY A N 1
ATOM 1088 C CA . GLY A 1 132 ? -14.008 26.969 9.078 1 83.69 132 GLY A CA 1
ATOM 1089 C C . GLY A 1 132 ? -13.711 25.859 8.086 1 83.69 132 GLY A C 1
ATOM 1090 O O . GLY A 1 132 ? -14.555 25.516 7.258 1 83.69 132 GLY A O 1
ATOM 1091 N N . PHE A 1 133 ? -12.523 25.312 8.07 1 80.12 133 PHE A N 1
ATOM 1092 C CA . PHE A 1 133 ? -12.188 24.172 7.219 1 80.12 133 PHE A CA 1
ATOM 1093 C C . PHE A 1 133 ? -12.953 22.938 7.648 1 80.12 133 PHE A C 1
ATOM 1095 O O . PHE A 1 133 ? -13.391 22.141 6.809 1 80.12 133 PHE A O 1
ATOM 1102 N N . GLY A 1 134 ? -13.141 22.766 8.898 1 77.44 134 GLY A N 1
ATOM 1103 C CA . GLY A 1 134 ? -13.961 21.688 9.445 1 77.44 134 GLY A CA 1
ATOM 1104 C C . GLY A 1 134 ? -13.219 20.375 9.547 1 77.44 134 GLY A C 1
ATOM 1105 O O . GLY A 1 134 ? -13.828 19.328 9.766 1 77.44 134 GLY A O 1
ATOM 1106 N N . ARG A 1 135 ? -11.969 20.234 9.273 1 76.81 135 ARG A N 1
ATOM 1107 C CA . ARG A 1 135 ? -11.195 19 9.383 1 76.81 135 ARG A CA 1
ATOM 1108 C C . ARG A 1 135 ? -10.875 18.688 10.836 1 76.81 135 ARG A C 1
ATOM 1110 O O . ARG A 1 135 ? -11.109 17.562 11.297 1 76.81 135 ARG A O 1
ATOM 1117 N N . ASN A 1 136 ? -10.281 19.594 11.562 1 82.12 136 ASN A N 1
ATOM 1118 C CA . ASN A 1 136 ? -9.906 19.531 12.969 1 82.12 136 ASN A CA 1
ATOM 1119 C C . ASN A 1 136 ? -9.602 20.922 13.531 1 82.12 136 ASN A C 1
ATOM 1121 O O . ASN A 1 136 ? -9.461 21.875 12.773 1 82.12 136 ASN A O 1
ATOM 1125 N N . GLY A 1 137 ? -9.68 20.922 14.969 1 90.38 137 GLY A N 1
ATOM 1126 C CA . GLY A 1 137 ? -9.188 22.141 15.586 1 90.38 137 GLY A CA 1
ATOM 1127 C C . GLY A 1 137 ? -10.203 22.797 16.5 1 90.38 137 GLY A C 1
ATOM 1128 O O . GLY A 1 137 ? -11.414 22.578 16.344 1 90.38 137 GLY A O 1
ATOM 1129 N N . ILE A 1 138 ? -9.711 23.656 17.281 1 92.62 138 ILE A N 1
ATOM 1130 C CA . ILE A 1 138 ? -10.516 24.484 18.156 1 92.62 138 ILE A CA 1
ATOM 1131 C C . ILE A 1 138 ? -11.188 25.594 17.359 1 92.62 138 ILE A C 1
ATOM 1133 O O . ILE A 1 138 ? -10.531 26.281 16.562 1 92.62 138 ILE A O 1
ATOM 1137 N N . LYS A 1 139 ? -12.43 25.766 17.578 1 88.75 139 LYS A N 1
ATOM 1138 C CA . LYS A 1 139 ? -13.164 26.797 16.844 1 88.75 139 LYS A CA 1
ATOM 1139 C C . LYS A 1 139 ? -12.711 28.188 17.25 1 88.75 139 LYS A C 1
ATOM 1141 O O . LYS A 1 139 ? -12.383 28.422 18.406 1 88.75 139 LYS A O 1
ATOM 1146 N N . ALA A 1 140 ? -12.805 29 16.266 1 85.5 140 ALA A N 1
ATOM 1147 C CA . ALA A 1 140 ? -12.383 30.375 16.5 1 85.5 140 ALA A CA 1
ATOM 1148 C C . ALA A 1 140 ? -13.188 31.031 17.625 1 85.5 140 ALA A C 1
ATOM 1150 O O . ALA A 1 140 ? -12.664 31.844 18.375 1 85.5 140 ALA A O 1
ATOM 1151 N N . GLU A 1 141 ? -14.383 30.641 17.859 1 88.06 141 GLU A N 1
ATOM 1152 C CA . GLU A 1 141 ? -15.266 31.203 18.875 1 88.06 141 GLU A CA 1
ATOM 1153 C C . GLU A 1 141 ? -14.828 30.797 20.281 1 88.06 141 GLU A C 1
ATOM 1155 O O . GLU A 1 141 ? -15.258 31.391 21.266 1 88.06 141 GLU A O 1
ATOM 1160 N N . GLU A 1 142 ? -14 29.812 20.344 1 92 142 GLU A N 1
ATOM 1161 C CA . GLU A 1 142 ? -13.562 29.297 21.625 1 92 142 GLU A CA 1
ATOM 1162 C C . GLU A 1 142 ? -12.234 29.906 22.047 1 92 142 GLU A C 1
ATOM 1164 O O . GLU A 1 142 ? -11.703 29.578 23.109 1 92 142 GLU A O 1
ATOM 1169 N N . VAL A 1 143 ? -11.742 30.797 21.328 1 93.94 143 VAL A N 1
ATOM 1170 C CA . VAL A 1 143 ? -10.391 31.328 21.516 1 93.94 143 VAL A CA 1
ATOM 1171 C C . VAL A 1 143 ? -10.32 32.094 22.828 1 93.94 143 VAL A C 1
ATOM 1173 O O . VAL A 1 143 ? -9.297 32.094 23.516 1 93.94 143 VAL A O 1
ATOM 1176 N N . ASP A 1 144 ? -11.398 32.75 23.188 1 94.5 144 ASP A N 1
ATOM 1177 C CA . ASP A 1 144 ? -11.406 33.5 24.438 1 94.5 144 ASP A CA 1
ATOM 1178 C C . ASP A 1 144 ? -11.266 32.562 25.641 1 94.5 144 ASP A C 1
ATOM 1180 O O . ASP A 1 144 ? -10.539 32.875 26.578 1 94.5 144 ASP A O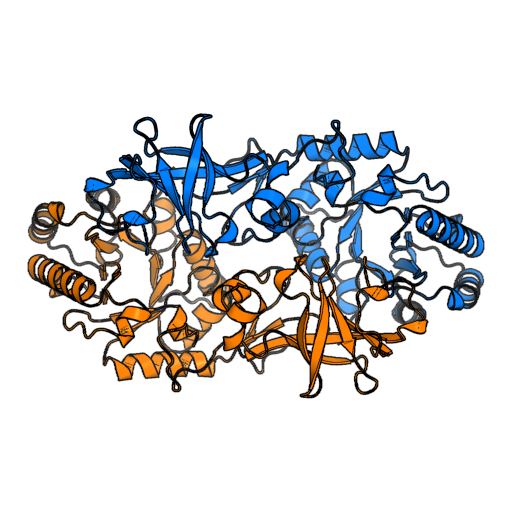 1
ATOM 1184 N N . GLU A 1 145 ? -11.984 31.531 25.578 1 94.12 145 GLU A N 1
ATOM 1185 C CA . GLU A 1 145 ? -11.852 30.531 26.625 1 94.12 145 GLU A CA 1
ATOM 1186 C C . GLU A 1 145 ? -10.43 29.969 26.688 1 94.12 145 GLU A C 1
ATOM 1188 O O . GLU A 1 145 ? -9.875 29.781 27.766 1 94.12 145 GLU A O 1
ATOM 1193 N N . LEU A 1 146 ? -9.906 29.75 25.609 1 94.88 146 LEU A N 1
ATOM 1194 C CA . LEU A 1 146 ? -8.539 29.25 25.5 1 94.88 146 LEU A CA 1
ATOM 1195 C C . LEU A 1 146 ? -7.547 30.234 26.094 1 94.88 146 LEU A C 1
ATOM 1197 O O . LEU A 1 146 ? -6.625 29.844 26.812 1 94.88 146 LEU A O 1
ATOM 1201 N N . LYS A 1 147 ? -7.73 31.484 25.766 1 95.31 147 LYS A N 1
ATOM 1202 C CA . LYS A 1 147 ? -6.879 32.531 26.297 1 95.31 147 LYS A CA 1
ATOM 1203 C C . LYS A 1 147 ? -6.879 32.562 27.812 1 95.31 147 LYS A C 1
ATOM 1205 O O . LYS A 1 147 ? -5.82 32.656 28.438 1 95.31 147 LYS A O 1
ATOM 1210 N N . ASN A 1 148 ? -8.031 32.406 28.375 1 94.38 148 ASN A N 1
ATOM 1211 C CA . ASN A 1 148 ? -8.156 32.406 29.828 1 94.38 148 ASN A CA 1
ATOM 1212 C C . ASN A 1 148 ? -7.43 31.219 30.438 1 94.38 148 ASN A C 1
ATOM 1214 O O . ASN A 1 148 ? -6.738 31.344 31.453 1 94.38 148 ASN A O 1
ATOM 1218 N N . LEU A 1 149 ? -7.617 30.094 29.828 1 91.94 149 LEU A N 1
ATOM 1219 C CA . LEU A 1 149 ? -6.965 28.875 30.297 1 91.94 149 LEU A CA 1
ATOM 1220 C C . LEU A 1 149 ? -5.445 29.016 30.25 1 91.94 149 LEU A C 1
ATOM 1222 O O . LEU A 1 149 ? -4.75 28.609 31.188 1 91.94 149 LEU A O 1
ATOM 1226 N N . ILE A 1 150 ? -4.934 29.562 29.219 1 92.75 150 ILE A N 1
ATOM 1227 C CA . ILE A 1 150 ? -3.5 29.719 29 1 92.75 150 ILE A CA 1
ATOM 1228 C C . ILE A 1 150 ? -2.934 30.703 30.016 1 92.75 150 ILE A C 1
ATOM 1230 O O . ILE A 1 150 ? -1.906 30.438 30.656 1 92.75 150 ILE A O 1
ATOM 1234 N N . LYS A 1 151 ? -3.615 31.828 30.188 1 92.06 151 LYS A N 1
ATOM 1235 C CA . LYS A 1 151 ? -3.168 32.875 31.094 1 92.06 151 LYS A CA 1
ATOM 1236 C C . LYS A 1 151 ? -3.203 32.406 32.562 1 92.06 151 LYS A C 1
ATOM 1238 O O . LYS A 1 151 ? -2.229 32.562 33.281 1 92.06 151 LYS A O 1
ATOM 1243 N N . PHE A 1 152 ? -4.277 31.797 32.906 1 90.75 152 PHE A N 1
ATOM 1244 C CA . PHE A 1 152 ? -4.484 31.391 34.312 1 90.75 152 PHE A CA 1
ATOM 1245 C C . PHE A 1 152 ? -3.475 30.328 34.719 1 90.75 152 PHE A C 1
ATOM 1247 O O . PHE A 1 152 ? -3.029 30.297 35.875 1 90.75 152 PHE A O 1
ATOM 1254 N N . ASN A 1 153 ? -3.094 29.5 33.75 1 90.62 153 ASN A N 1
ATOM 1255 C CA . ASN A 1 153 ? -2.23 28.375 34.094 1 90.62 153 ASN A CA 1
ATOM 1256 C C . ASN A 1 153 ? -0.807 28.594 33.594 1 90.62 153 ASN A C 1
ATOM 1258 O O . ASN A 1 153 ? 0.043 27.703 33.719 1 90.62 153 ASN A O 1
ATOM 1262 N N . SER A 1 154 ? -0.534 29.719 32.969 1 91.62 154 SER A N 1
ATOM 1263 C CA . SER A 1 154 ? 0.772 30.047 32.375 1 91.62 154 SER A CA 1
ATOM 1264 C C . SER A 1 154 ? 1.276 28.922 31.484 1 91.62 154 SER A C 1
ATOM 1266 O O . SER A 1 154 ? 2.395 28.438 31.656 1 91.62 154 SER A O 1
ATOM 1268 N N . LEU A 1 155 ? 0.408 28.484 30.578 1 94.19 155 LEU A N 1
ATOM 1269 C CA . LEU A 1 155 ? 0.701 27.344 29.719 1 94.19 155 LEU A CA 1
ATOM 1270 C C . LEU A 1 155 ? 1.619 27.75 28.562 1 94.19 155 LEU A C 1
ATOM 1272 O O . LEU A 1 155 ? 1.414 28.797 27.938 1 94.19 155 LEU A O 1
ATOM 1276 N N . LYS A 1 156 ? 2.686 27 28.344 1 96.56 156 LYS A N 1
ATOM 1277 C CA . LYS A 1 156 ? 3.59 27.141 27.203 1 96.56 156 LYS A CA 1
ATOM 1278 C C . LYS A 1 156 ? 3.598 25.891 26.344 1 96.56 156 LYS A C 1
ATOM 1280 O O . LYS A 1 156 ? 4.008 24.812 26.797 1 96.56 156 LYS A O 1
ATOM 1285 N N . PHE A 1 157 ? 3.195 26.047 25.078 1 98.19 157 PHE A N 1
ATOM 1286 C CA . PHE A 1 157 ? 2.953 24.906 24.203 1 98.19 157 PHE A CA 1
ATOM 1287 C C . PHE A 1 157 ? 4.141 24.672 23.281 1 98.19 157 PHE A C 1
ATOM 1289 O O . PHE A 1 157 ? 4.996 25.547 23.125 1 98.19 157 PHE A O 1
ATOM 1296 N N . LEU A 1 158 ? 4.227 23.469 22.734 1 98.19 158 LEU A N 1
ATOM 1297 C CA . LEU A 1 158 ? 5.148 23.188 21.641 1 98.19 158 LEU A CA 1
ATOM 1298 C C . LEU A 1 158 ? 4.848 24.062 20.422 1 98.19 158 LEU A C 1
ATOM 1300 O O . LEU A 1 158 ? 5.766 24.578 19.797 1 98.19 158 LEU A O 1
ATOM 1304 N N . GLY A 1 159 ? 3.48 24.094 20.203 1 98.44 159 GLY A N 1
ATOM 1305 C CA . GLY A 1 159 ? 3.207 24.922 19.031 1 98.44 159 GLY A CA 1
ATOM 1306 C C . GLY A 1 159 ? 1.737 25.266 18.875 1 98.44 159 GLY A C 1
ATOM 1307 O O . GLY A 1 159 ? 0.917 24.906 19.719 1 98.44 159 GLY A O 1
ATOM 1308 N N . ILE A 1 160 ? 1.441 26.062 17.828 1 98.38 160 ILE A N 1
ATOM 1309 C CA . ILE A 1 160 ? 0.098 26.422 17.391 1 98.38 160 ILE A CA 1
ATOM 1310 C C . ILE A 1 160 ? 0.055 26.438 15.859 1 98.38 160 ILE A C 1
ATOM 1312 O O . ILE A 1 160 ? 1.015 26.859 15.211 1 98.38 160 ILE A O 1
ATOM 1316 N N . PHE A 1 161 ? -1 25.875 15.367 1 98.12 161 PHE A N 1
ATOM 1317 C CA . PHE A 1 161 ? -1.098 25.875 13.914 1 98.12 161 PHE A CA 1
ATOM 1318 C C . PHE A 1 161 ? -2.553 25.812 13.469 1 98.12 161 PHE A C 1
ATOM 1320 O O . PHE A 1 161 ? -3.461 25.75 14.297 1 98.12 161 PHE A O 1
ATOM 1327 N N . SER A 1 162 ? -2.785 26.031 12.258 1 95.81 162 SER A N 1
ATOM 1328 C CA . SER A 1 162 ? -4.027 25.812 11.523 1 95.81 162 SER A CA 1
ATOM 1329 C C . SER A 1 162 ? -3.754 25.25 10.133 1 95.81 162 SER A C 1
ATOM 1331 O O . SER A 1 162 ? -2.67 24.734 9.875 1 95.81 162 SER A O 1
ATOM 1333 N N . HIS A 1 163 ? -4.766 25.109 9.43 1 91 163 HIS A N 1
ATOM 1334 C CA . HIS A 1 163 ? -4.648 24.719 8.031 1 91 163 HIS A CA 1
ATOM 1335 C C . HIS A 1 163 ? -5.012 25.8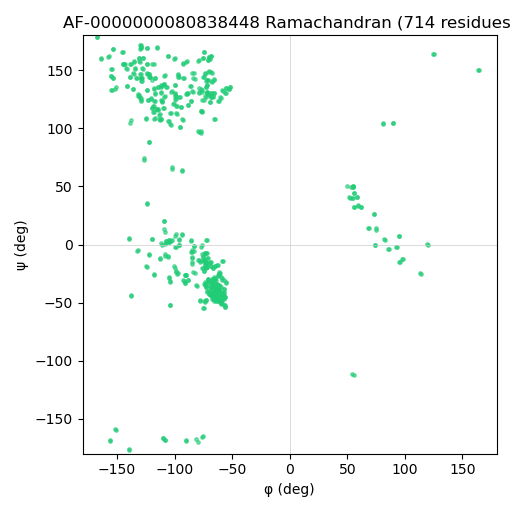59 7.098 1 91 163 HIS A C 1
ATOM 1337 O O . HIS A 1 163 ? -6.117 26.406 7.176 1 91 163 HIS A O 1
ATOM 1343 N N . LEU A 1 164 ? -4.047 26.297 6.301 1 88.81 164 LEU A N 1
ATOM 1344 C CA . LEU A 1 164 ? -4.324 27.328 5.312 1 88.81 164 LEU A CA 1
ATOM 1345 C C . LEU A 1 164 ? -5.062 26.75 4.113 1 88.81 164 LEU A C 1
ATOM 1347 O O . LEU A 1 164 ? -4.449 26.125 3.246 1 88.81 164 LEU A O 1
ATOM 1351 N N . PHE A 1 165 ? -6.348 26.891 4.184 1 79 165 PHE A N 1
ATOM 1352 C CA . PHE A 1 165 ? -7.223 26.406 3.127 1 79 165 PHE A CA 1
ATOM 1353 C C . PHE A 1 165 ? -7.859 27.562 2.367 1 79 165 PHE A C 1
ATOM 1355 O O . PHE A 1 165 ? -8.18 28.594 2.955 1 79 165 PHE A O 1
ATOM 1362 N N . SER A 1 166 ? -7.684 27.625 1.095 1 76 166 SER A N 1
ATOM 1363 C CA . SER A 1 166 ? -8.344 28.719 0.378 1 76 166 SER A CA 1
ATOM 1364 C C . SER A 1 166 ? -8.672 28.312 -1.057 1 76 166 SER A C 1
ATOM 1366 O O . SER A 1 166 ? -7.867 27.656 -1.719 1 76 166 SER A O 1
ATOM 1368 N N . ALA A 1 167 ? -9.867 28.688 -1.36 1 71.94 167 ALA A N 1
ATOM 1369 C CA . ALA A 1 167 ? -10.234 28.547 -2.77 1 71.94 167 ALA A CA 1
ATOM 1370 C C . ALA A 1 167 ? -9.766 29.75 -3.576 1 71.94 167 ALA A C 1
ATOM 1372 O O . ALA A 1 167 ? -9.594 29.672 -4.793 1 71.94 167 ALA A O 1
ATOM 1373 N N . THR A 1 168 ? -9.57 30.891 -2.916 1 82 168 THR A N 1
ATOM 1374 C CA . THR A 1 168 ? -9.109 32.125 -3.559 1 82 168 THR A CA 1
ATOM 1375 C C . THR A 1 168 ? -7.953 32.719 -2.773 1 82 168 THR A C 1
ATOM 1377 O O . THR A 1 168 ? -7.785 32.438 -1.585 1 82 168 THR A O 1
ATOM 1380 N N . TYR A 1 169 ? -7.27 33.531 -3.473 1 88.81 169 TYR A N 1
ATOM 1381 C CA . TYR A 1 169 ? -6.145 34.219 -2.848 1 88.81 169 TYR A CA 1
ATOM 1382 C C . TYR A 1 169 ? -6.613 35.062 -1.671 1 88.81 169 TYR A C 1
ATOM 1384 O O . TYR A 1 169 ? -5.98 35.094 -0.612 1 88.81 169 TYR A O 1
ATOM 1392 N N . THR A 1 170 ? -7.719 35.781 -1.842 1 91.62 170 THR A N 1
ATOM 1393 C CA . THR A 1 170 ? -8.242 36.656 -0.821 1 91.62 170 THR A CA 1
ATOM 1394 C C . THR A 1 170 ? -8.703 35.875 0.406 1 91.62 170 THR A C 1
ATOM 1396 O O . THR A 1 170 ? -8.547 36.344 1.537 1 91.62 170 THR A O 1
ATOM 1399 N N . ASP A 1 171 ? -9.211 34.781 0.247 1 88.94 171 ASP A N 1
ATOM 1400 C CA . ASP A 1 171 ? -9.617 33.938 1.365 1 88.94 171 ASP A CA 1
ATOM 1401 C C . ASP A 1 171 ? -8.414 33.5 2.203 1 88.94 171 ASP A C 1
ATOM 1403 O O . ASP A 1 171 ? -8.508 33.406 3.428 1 88.94 171 ASP A O 1
ATOM 1407 N N . GLY A 1 172 ? -7.371 33.281 1.468 1 91.69 172 GLY A N 1
ATOM 1408 C CA . GLY A 1 172 ? -6.152 32.938 2.172 1 91.69 172 GLY A CA 1
ATOM 1409 C C . GLY A 1 172 ? -5.621 34.031 3.053 1 91.69 172 GLY A C 1
ATOM 1410 O O . GLY A 1 172 ? -5.188 33.812 4.18 1 91.69 172 GLY A O 1
ATOM 1411 N N . LEU A 1 173 ? -5.73 35.188 2.533 1 95.5 173 LEU A N 1
ATOM 1412 C CA . LEU A 1 173 ? -5.289 36.344 3.305 1 95.5 173 LEU A CA 1
ATOM 1413 C C . LEU A 1 173 ? -6.141 36.531 4.559 1 95.5 173 LEU A C 1
ATOM 1415 O O . LEU A 1 173 ? -5.629 36.938 5.609 1 95.5 173 LEU A O 1
ATOM 1419 N N . GLU A 1 174 ? -7.406 36.219 4.402 1 94 174 GLU A N 1
ATOM 1420 C CA . GLU A 1 174 ? -8.305 36.312 5.551 1 94 174 GLU A CA 1
ATOM 1421 C C . GLU A 1 174 ? -7.938 35.281 6.621 1 94 174 GLU A C 1
ATOM 1423 O O . GLU A 1 174 ? -7.953 35.594 7.812 1 94 174 GLU A O 1
ATOM 1428 N N . VAL A 1 175 ? -7.641 34.094 6.234 1 93.56 175 VAL A N 1
ATOM 1429 C CA . VAL A 1 175 ? -7.223 33.062 7.168 1 93.56 175 VAL A CA 1
ATOM 1430 C C . VAL A 1 175 ? -5.938 33.469 7.871 1 93.56 175 VAL A C 1
ATOM 1432 O O . VAL A 1 175 ? -5.805 33.312 9.086 1 93.56 175 VAL A O 1
ATOM 1435 N N . ILE A 1 176 ? -5.02 34.062 7.109 1 97.06 176 ILE A N 1
ATOM 1436 C CA . ILE A 1 176 ? -3.744 34.5 7.652 1 97.06 176 ILE A CA 1
ATOM 1437 C C . ILE A 1 176 ? -3.988 35.594 8.695 1 97.06 176 ILE A C 1
ATOM 1439 O O . ILE A 1 176 ? -3.393 35.562 9.773 1 97.06 176 ILE A O 1
ATOM 1443 N N . ARG A 1 177 ? -4.848 36.531 8.367 1 97.06 177 ARG A N 1
ATOM 1444 C CA . ARG A 1 177 ? -5.188 37.594 9.297 1 97.06 177 ARG A CA 1
ATOM 1445 C C . ARG A 1 177 ? -5.785 37.031 10.586 1 97.06 177 ARG A C 1
ATOM 1447 O O . ARG A 1 177 ? -5.348 37.406 11.68 1 97.06 177 ARG A O 1
ATOM 1454 N N . LYS A 1 178 ? -6.777 36.188 10.453 1 96 178 LYS A N 1
ATOM 1455 C CA . LYS A 1 178 ? -7.445 35.594 11.609 1 96 178 LYS A CA 1
ATOM 1456 C C . LYS A 1 178 ? -6.465 34.812 12.469 1 96 178 LYS A C 1
ATOM 1458 O O . LYS A 1 178 ? -6.492 34.906 13.703 1 96 178 LYS A O 1
ATOM 1463 N N . PHE A 1 179 ? -5.605 34.031 11.836 1 97.19 179 PHE A N 1
ATOM 1464 C CA . PHE A 1 179 ? -4.617 33.25 12.547 1 97.19 179 PHE A CA 1
ATOM 1465 C C . PHE A 1 179 ? -3.65 34.125 13.32 1 97.19 179 PHE A C 1
ATOM 1467 O O . PHE A 1 179 ? -3.34 33.875 14.477 1 97.19 179 PHE A O 1
ATOM 1474 N N . THR A 1 180 ? -3.232 35.156 12.664 1 98.12 180 THR A N 1
ATOM 1475 C CA . THR A 1 180 ? -2.326 36.094 13.281 1 98.12 180 THR A CA 1
ATOM 1476 C C . THR A 1 180 ? -2.965 36.719 14.516 1 98.12 180 THR A C 1
ATOM 1478 O O . THR A 1 180 ? -2.32 36.875 15.555 1 98.12 180 THR A O 1
ATOM 1481 N N . GLU A 1 181 ? -4.215 37.094 14.375 1 97.69 181 GLU A N 1
ATOM 1482 C CA . GLU A 1 181 ? -4.949 37.656 15.492 1 97.69 181 GLU A CA 1
ATOM 1483 C C . GLU A 1 181 ? -5.035 36.688 16.672 1 97.69 181 GLU A C 1
ATOM 1485 O O . GLU A 1 181 ? -4.855 37.094 17.812 1 97.69 181 GLU A O 1
ATOM 1490 N N . VAL A 1 182 ? -5.285 35.438 16.391 1 97.62 182 VAL A N 1
ATOM 1491 C CA . VAL A 1 182 ? -5.41 34.438 17.422 1 97.62 182 VAL A CA 1
ATOM 1492 C C . VAL A 1 182 ? -4.066 34.25 18.125 1 97.62 182 VAL A C 1
ATOM 1494 O O . VAL A 1 182 ? -4.004 34.188 19.359 1 97.62 182 VAL A O 1
ATOM 1497 N N . VAL A 1 183 ? -3 34.094 17.391 1 98 183 VAL A N 1
ATOM 1498 C CA . VAL A 1 183 ? -1.669 33.906 17.938 1 98 183 VAL A CA 1
ATOM 1499 C C . VAL A 1 183 ? -1.305 35.062 18.859 1 98 183 VAL A C 1
ATOM 1501 O O . VAL A 1 183 ? -0.804 34.844 19.969 1 98 183 VAL A O 1
ATOM 1504 N N . ASN A 1 184 ? -1.588 36.281 18.391 1 97.31 184 ASN A N 1
ATOM 1505 C CA . ASN A 1 184 ? -1.304 37.469 19.188 1 97.31 184 ASN A CA 1
ATOM 1506 C C . ASN A 1 184 ? -2.141 37.5 20.469 1 97.31 184 ASN A C 1
ATOM 1508 O O . ASN A 1 184 ? -1.635 37.844 21.531 1 97.31 184 ASN A O 1
ATOM 1512 N N . LYS A 1 185 ? -3.377 37.156 20.281 1 96.81 185 LYS A N 1
ATOM 1513 C CA . LYS A 1 185 ? -4.293 37.156 21.422 1 96.81 185 LYS A CA 1
ATOM 1514 C C . LYS A 1 185 ? -3.838 36.156 22.469 1 96.81 185 LYS A C 1
ATOM 1516 O O . LYS A 1 185 ? -3.971 36.406 23.672 1 96.81 185 LYS A O 1
ATOM 1521 N N . LEU A 1 186 ? -3.342 35 22.078 1 97.19 186 LEU A N 1
ATOM 1522 C CA . LEU A 1 186 ? -2.943 33.938 22.984 1 97.19 186 LEU A CA 1
ATOM 1523 C C . LEU A 1 186 ? -1.521 34.156 23.484 1 97.19 186 LEU A C 1
ATOM 1525 O O . LEU A 1 186 ? -1.098 33.5 24.453 1 97.19 186 LEU A O 1
ATOM 1529 N N . GLY A 1 187 ? -0.754 35.062 22.938 1 96.62 187 GLY A N 1
ATOM 1530 C CA . GLY A 1 187 ? 0.631 35.344 23.281 1 96.62 187 GLY A CA 1
ATOM 1531 C C . GLY A 1 187 ? 1.621 34.5 22.469 1 96.62 187 GLY A C 1
ATOM 1532 O O . GLY A 1 187 ? 1.899 33.375 22.797 1 96.62 187 GLY A O 1
ATOM 1533 N N . LYS A 1 188 ? 2.227 35.156 21.531 1 96.5 188 LYS A N 1
ATOM 1534 C CA . LYS A 1 188 ? 3.16 34.5 20.609 1 96.5 188 LYS A CA 1
ATOM 1535 C C . LYS A 1 188 ? 4.258 33.781 21.375 1 96.5 188 LYS A C 1
ATOM 1537 O O . LYS A 1 188 ? 4.695 32.688 20.953 1 96.5 188 LYS A O 1
ATOM 1542 N N . ASP A 1 189 ? 4.648 34.25 22.469 1 96.19 189 ASP A N 1
ATOM 1543 C CA . ASP A 1 189 ? 5.758 33.719 23.234 1 96.19 189 ASP A CA 1
ATOM 1544 C C . ASP A 1 189 ? 5.352 32.438 23.953 1 96.19 189 ASP A C 1
ATOM 1546 O O . ASP A 1 189 ? 6.203 31.703 24.484 1 96.19 189 ASP A O 1
ATOM 1550 N N . ASN A 1 190 ? 4.102 32.125 23.906 1 97.56 190 ASN A N 1
ATOM 1551 C CA . ASN A 1 190 ? 3.619 30.891 24.562 1 97.56 190 ASN A CA 1
ATOM 1552 C C . ASN A 1 190 ? 3.77 29.688 23.641 1 97.56 190 ASN A C 1
ATOM 1554 O O . ASN A 1 190 ? 3.451 28.562 24.031 1 97.56 190 ASN A O 1
ATOM 1558 N N . PHE A 1 191 ? 4.352 29.875 22.453 1 98.25 191 PHE A N 1
ATOM 1559 C CA . PHE A 1 191 ? 4.469 28.812 21.469 1 98.25 191 PHE A CA 1
ATOM 1560 C C . PHE A 1 191 ? 5.891 28.719 20.938 1 98.25 191 PHE A C 1
ATOM 1562 O O . PHE A 1 191 ? 6.438 29.703 20.438 1 98.25 191 PHE A O 1
ATOM 1569 N N . GLU A 1 192 ? 6.445 27.531 20.984 1 97.75 192 GLU A N 1
ATOM 1570 C CA . GLU A 1 192 ? 7.777 27.297 20.422 1 97.75 192 GLU A CA 1
ATOM 1571 C C . GLU A 1 192 ? 7.75 27.312 18.906 1 97.75 192 GLU A C 1
ATOM 1573 O O . GLU A 1 192 ? 8.695 27.766 18.25 1 97.75 192 GLU A O 1
ATOM 1578 N N . MET A 1 193 ? 6.676 26.781 18.344 1 98.38 193 MET A N 1
ATOM 1579 C CA . MET A 1 193 ? 6.516 26.688 16.891 1 98.38 193 MET A CA 1
ATOM 1580 C C . MET A 1 193 ? 5.168 27.25 16.453 1 98.38 193 MET A C 1
ATOM 1582 O O . MET A 1 193 ? 4.125 26.844 16.969 1 98.38 193 MET A O 1
ATOM 1586 N N . ILE A 1 194 ? 5.191 28.156 15.562 1 98.75 194 ILE A N 1
ATOM 1587 C CA . ILE A 1 194 ? 4 28.719 14.93 1 98.75 194 ILE A CA 1
ATOM 1588 C C . ILE A 1 194 ? 4.027 28.438 13.43 1 98.75 194 ILE A C 1
ATOM 1590 O O . ILE A 1 194 ? 4.957 28.844 12.734 1 98.75 194 ILE A O 1
ATOM 1594 N N . HIS A 1 195 ? 3.082 27.625 12.969 1 98.44 195 HIS A N 1
ATOM 1595 C CA . HIS A 1 195 ? 3.096 27.281 11.547 1 98.44 195 HIS A CA 1
ATOM 1596 C C . HIS A 1 195 ? 1.686 27.281 10.969 1 98.44 195 HIS A C 1
ATOM 1598 O O . HIS A 1 195 ? 0.728 26.906 11.648 1 98.44 195 HIS A O 1
ATOM 1604 N N . LEU A 1 196 ? 1.561 27.719 9.711 1 97.25 196 LEU A N 1
ATOM 1605 C CA . LEU A 1 196 ? 0.269 27.875 9.047 1 97.25 196 LEU A CA 1
ATOM 1606 C C . LEU A 1 196 ? 0.33 27.375 7.609 1 97.25 196 LEU A C 1
ATOM 1608 O O . LEU A 1 196 ? -0.567 26.656 7.156 1 97.25 196 LEU A O 1
ATOM 1612 N N . GLN A 1 197 ? 1.395 27.734 6.938 1 90.69 197 GLN A N 1
ATOM 1613 C CA . GLN A 1 197 ? 1.494 27.516 5.5 1 90.69 197 GLN A CA 1
ATOM 1614 C C . GLN A 1 197 ? 1.687 26.031 5.176 1 90.69 197 GLN A C 1
ATOM 1616 O O . GLN A 1 197 ? 2.498 25.359 5.809 1 90.69 197 GLN A O 1
ATOM 1621 N N . ASN A 1 198 ? 0.846 25.594 4.246 1 89.12 198 ASN A N 1
ATOM 1622 C CA . ASN A 1 198 ? 1.11 24.328 3.564 1 89.12 198 ASN A CA 1
ATOM 1623 C C . ASN A 1 198 ? 1.945 24.547 2.305 1 89.12 198 ASN A C 1
ATOM 1625 O O . ASN A 1 198 ? 2.518 25.609 2.105 1 89.12 198 ASN A O 1
ATOM 1629 N N . ALA A 1 199 ? 2.053 23.547 1.515 1 89.12 199 ALA A N 1
ATOM 1630 C CA . ALA A 1 199 ? 2.898 23.625 0.326 1 89.12 199 ALA A CA 1
ATOM 1631 C C . ALA A 1 199 ? 2.488 24.781 -0.566 1 89.12 199 ALA A C 1
ATOM 1633 O O . ALA A 1 199 ? 3.316 25.641 -0.91 1 89.12 199 ALA A O 1
ATOM 1634 N N . ALA A 1 200 ? 1.223 24.859 -0.952 1 86.94 200 ALA A N 1
ATOM 1635 C CA . ALA A 1 200 ? 0.732 25.953 -1.79 1 86.94 200 ALA A CA 1
ATOM 1636 C C . ALA A 1 200 ? 0.902 27.297 -1.091 1 86.94 200 ALA A C 1
ATOM 1638 O O . ALA A 1 200 ? 1.249 28.297 -1.728 1 86.94 200 ALA A O 1
ATOM 1639 N N . GLY A 1 201 ? 0.663 27.359 0.209 1 90.31 201 GLY A N 1
ATOM 1640 C CA . GLY A 1 201 ? 0.771 28.578 0.986 1 90.31 201 GLY A CA 1
ATOM 1641 C C . GLY A 1 201 ? 2.184 29.125 1.043 1 90.31 201 GLY A C 1
ATOM 1642 O O . GLY A 1 201 ? 2.383 30.344 1.109 1 90.31 201 GLY A O 1
ATOM 1643 N N . ILE A 1 202 ? 3.137 28.25 0.984 1 91.88 202 ILE A N 1
ATOM 1644 C CA . ILE A 1 202 ? 4.535 28.656 1.047 1 91.88 202 ILE A CA 1
ATOM 1645 C C . ILE A 1 202 ? 4.883 29.5 -0.18 1 91.88 202 ILE A C 1
ATOM 1647 O O . ILE A 1 202 ? 5.621 30.484 -0.077 1 91.88 202 ILE A O 1
ATOM 1651 N N . TYR A 1 203 ? 4.316 29.219 -1.27 1 88.88 203 TYR A N 1
ATOM 1652 C CA . TYR A 1 203 ? 4.637 29.953 -2.492 1 88.88 203 TYR A CA 1
ATOM 1653 C C . TYR A 1 203 ? 3.73 31.156 -2.656 1 88.88 203 TYR A C 1
ATOM 1655 O O . TYR A 1 203 ? 4.145 32.188 -3.211 1 88.88 203 TYR A O 1
ATOM 1663 N N . ASN A 1 204 ? 2.574 31.109 -2.096 1 89.62 204 ASN A N 1
ATOM 1664 C CA . ASN A 1 204 ? 1.574 32.125 -2.455 1 89.62 204 ASN A CA 1
ATOM 1665 C C . ASN A 1 204 ? 1.496 33.219 -1.415 1 89.62 204 ASN A C 1
ATOM 1667 O O . ASN A 1 204 ? 0.962 34.312 -1.691 1 89.62 204 ASN A O 1
ATOM 1671 N N . TYR A 1 205 ? 2.004 32.938 -0.222 1 93.81 205 TYR A N 1
ATOM 1672 C CA . TYR A 1 205 ? 1.787 33.906 0.839 1 93.81 205 TYR A CA 1
ATOM 1673 C C . TYR A 1 205 ? 3.059 34.125 1.649 1 93.81 205 TYR A C 1
ATOM 1675 O O . TYR A 1 205 ? 3.883 33.219 1.778 1 93.81 205 TYR A O 1
ATOM 1683 N N . ASN A 1 206 ? 3.184 35.281 2.088 1 94.94 206 ASN A N 1
ATOM 1684 C CA . ASN A 1 206 ? 4.094 35.594 3.188 1 94.94 206 ASN A CA 1
ATOM 1685 C C . ASN A 1 206 ? 3.346 35.75 4.508 1 94.94 206 ASN A C 1
ATOM 1687 O O . ASN A 1 206 ? 2.396 36.531 4.605 1 94.94 206 ASN A O 1
ATOM 1691 N N . VAL A 1 207 ? 3.729 34.938 5.441 1 97.12 207 VAL A N 1
ATOM 1692 C CA . VAL A 1 207 ? 3.057 34.969 6.738 1 97.12 207 VAL A CA 1
ATOM 1693 C C . VAL A 1 207 ? 4.051 35.375 7.828 1 97.12 207 VAL A C 1
ATOM 1695 O O . VAL A 1 207 ? 4.809 34.531 8.32 1 97.12 207 VAL A O 1
ATOM 1698 N N . GLU A 1 208 ? 3.957 36.5 8.352 1 97 208 GLU A N 1
ATOM 1699 C CA . GLU A 1 208 ? 4.965 37.094 9.242 1 97 208 GLU A CA 1
ATOM 1700 C C . GLU A 1 208 ? 4.953 36.406 10.609 1 97 208 GLU A C 1
ATOM 1702 O O . GLU A 1 208 ? 6.012 36.125 11.18 1 97 208 GLU A O 1
ATOM 1707 N N . VAL A 1 209 ? 3.836 36 11.078 1 98 209 VAL A N 1
ATOM 1708 C CA . VAL A 1 209 ? 3.68 35.594 12.469 1 98 209 VAL A CA 1
ATOM 1709 C C . VAL A 1 209 ? 4.262 34.188 12.664 1 98 209 VAL A C 1
ATOM 1711 O O . VAL A 1 209 ? 4.566 33.781 13.789 1 98 209 VAL A O 1
ATOM 1714 N N . VAL A 1 210 ? 4.516 33.469 11.578 1 98.44 210 VAL A N 1
ATOM 1715 C CA . VAL A 1 210 ? 4.91 32.062 11.711 1 98.44 210 VAL A CA 1
ATOM 1716 C C . VAL A 1 210 ? 6.414 31.984 11.953 1 98.44 210 VAL A C 1
ATOM 1718 O O . VAL A 1 210 ? 7.18 32.812 11.477 1 98.44 210 VAL A O 1
ATOM 1721 N N . THR A 1 211 ? 6.793 30.969 12.711 1 98.44 211 THR A N 1
ATOM 1722 C CA . THR A 1 211 ? 8.203 30.672 12.938 1 98.44 211 THR A CA 1
ATOM 1723 C C . THR A 1 211 ? 8.68 29.547 12.016 1 98.44 211 THR A C 1
ATOM 1725 O O . THR A 1 211 ? 9.867 29.438 11.727 1 98.44 211 THR A O 1
ATOM 1728 N N . HIS A 1 212 ? 7.738 28.719 11.547 1 98.31 212 HIS A N 1
ATOM 1729 C CA . HIS A 1 212 ? 8.031 27.562 10.719 1 98.31 212 HIS A CA 1
ATOM 1730 C C . HIS A 1 212 ? 7.105 27.5 9.5 1 98.31 212 HIS A C 1
ATOM 1732 O O . HIS A 1 212 ? 5.941 27.891 9.586 1 98.31 212 HIS A O 1
ATOM 1738 N N . ILE A 1 213 ? 7.652 27.062 8.398 1 97.5 213 ILE A N 1
ATOM 1739 C CA . ILE A 1 213 ? 6.816 26.562 7.312 1 97.5 213 ILE A CA 1
ATOM 1740 C C . ILE A 1 213 ? 6.637 25.047 7.457 1 97.5 213 ILE A C 1
ATOM 1742 O O . ILE A 1 213 ? 7.547 24.344 7.902 1 97.5 213 ILE A O 1
ATOM 1746 N N . ARG A 1 214 ? 5.473 24.547 7.129 1 97.75 214 ARG A N 1
ATOM 1747 C CA . ARG A 1 214 ? 5.133 23.125 7.266 1 97.75 214 ARG A CA 1
ATOM 1748 C C . ARG A 1 214 ? 4.785 22.516 5.914 1 97.75 214 ARG A C 1
ATOM 1750 O O . ARG A 1 214 ? 3.805 22.906 5.281 1 97.75 214 ARG A O 1
ATOM 1757 N N . THR A 1 215 ? 5.621 21.531 5.527 1 95.06 215 THR A N 1
ATOM 1758 C CA . THR A 1 215 ? 5.316 20.969 4.219 1 95.06 215 THR A CA 1
ATOM 1759 C C . THR A 1 215 ? 5.855 19.547 4.117 1 95.06 215 THR A C 1
ATOM 1761 O O . THR A 1 215 ? 6.867 19.203 4.738 1 95.06 215 THR A O 1
ATOM 1764 N N . GLY A 1 216 ? 5.098 18.734 3.398 1 94 216 GLY A N 1
ATOM 1765 C CA . GLY A 1 216 ? 5.543 17.406 2.98 1 94 216 GLY A CA 1
ATOM 1766 C C . GLY A 1 216 ? 5.934 17.344 1.517 1 94 216 GLY A C 1
ATOM 1767 O O . GLY A 1 216 ? 7.105 17.141 1.191 1 94 216 GLY A O 1
ATOM 1768 N N . MET A 1 217 ? 5.129 17.766 0.639 1 91.19 217 MET A N 1
ATOM 1769 C CA . MET A 1 217 ? 5.285 17.641 -0.808 1 91.19 217 MET A CA 1
ATOM 1770 C C . MET A 1 217 ? 6.543 18.359 -1.277 1 91.19 217 MET A C 1
ATOM 1772 O O . MET A 1 217 ? 7.363 17.781 -1.992 1 91.19 217 MET A O 1
ATOM 1776 N N . LEU A 1 218 ? 6.734 19.547 -0.844 1 93.75 218 LEU A N 1
ATOM 1777 C CA . LEU A 1 218 ? 7.84 20.359 -1.333 1 93.75 218 LEU A CA 1
ATOM 1778 C C . LEU A 1 218 ? 9.18 19.812 -0.838 1 93.75 218 LEU A C 1
ATOM 1780 O O . LEU A 1 218 ? 10.188 19.922 -1.534 1 93.75 218 LEU A O 1
ATOM 1784 N N . THR A 1 219 ? 9.133 19.219 0.34 1 95.81 219 THR A N 1
ATOM 1785 C CA . THR A 1 219 ? 10.359 18.641 0.866 1 95.81 219 THR A CA 1
ATOM 1786 C C . THR A 1 219 ? 10.883 17.531 -0.058 1 95.81 219 THR A C 1
ATOM 1788 O O . THR A 1 219 ? 12.086 17.312 -0.151 1 95.81 219 THR A O 1
ATOM 1791 N N . TYR A 1 220 ? 9.969 16.953 -0.792 1 96.31 220 TYR A N 1
ATOM 1792 C CA . TYR A 1 220 ? 10.328 15.836 -1.654 1 96.31 220 TYR A CA 1
ATOM 1793 C C . TYR A 1 220 ? 10.438 16.281 -3.107 1 96.31 220 TYR A C 1
ATOM 1795 O O . TYR A 1 220 ? 10.609 15.453 -4.004 1 96.31 220 TYR A O 1
ATOM 1803 N N . GLY A 1 221 ? 10.273 17.547 -3.291 1 94 221 GLY A N 1
ATOM 1804 C CA . GLY A 1 221 ? 10.359 18.078 -4.637 1 94 221 GLY A CA 1
ATOM 1805 C C . GLY A 1 221 ? 9.141 17.766 -5.488 1 94 221 GLY A C 1
ATOM 1806 O O . GLY A 1 221 ? 9.211 17.812 -6.719 1 94 221 GLY A O 1
ATOM 1807 N N . LEU A 1 222 ? 8.109 17.312 -4.871 1 89.62 222 LEU A N 1
ATOM 1808 C CA . LEU A 1 222 ? 6.863 17.062 -5.594 1 89.62 222 LEU A CA 1
ATOM 1809 C C . LEU A 1 222 ? 6.148 18.359 -5.918 1 89.62 222 LEU A C 1
ATOM 1811 O O . LEU A 1 222 ? 6.012 19.234 -5.055 1 89.62 222 LEU A O 1
ATOM 1815 N N . GLN A 1 223 ? 5.906 18.5 -7.203 1 78.56 223 GLN A N 1
ATOM 1816 C CA . GLN A 1 223 ? 5.309 19.75 -7.656 1 78.56 223 GLN A CA 1
ATOM 1817 C C . GLN A 1 223 ? 3.965 19.516 -8.336 1 78.56 223 GLN A C 1
ATOM 1819 O O . GLN A 1 223 ? 3.689 18.406 -8.797 1 78.56 223 GLN A O 1
ATOM 1824 N N . GLU A 1 224 ? 3.039 20.344 -8.141 1 72.88 224 GLU A N 1
ATOM 1825 C CA . GLU A 1 224 ? 1.744 20.266 -8.805 1 72.88 224 GLU A CA 1
ATOM 1826 C C . GLU A 1 224 ? 1.512 21.469 -9.719 1 72.88 224 GLU A C 1
ATOM 1828 O O . GLU A 1 224 ? 2.305 22.406 -9.719 1 72.88 224 GLU A O 1
ATOM 1833 N N . ALA A 1 225 ? 0.46 21.219 -10.445 1 61.12 225 ALA A N 1
ATOM 1834 C CA . ALA A 1 225 ? 0.093 22.297 -11.359 1 61.12 225 ALA A CA 1
ATOM 1835 C C . ALA A 1 225 ? -0.2 23.594 -10.602 1 61.12 225 ALA A C 1
ATOM 1837 O O . ALA A 1 225 ? -0.921 23.578 -9.602 1 61.12 225 ALA A O 1
ATOM 1838 N N . GLY A 1 226 ? 0.429 24.656 -10.938 1 61.03 226 GLY A N 1
ATOM 1839 C CA . GLY A 1 226 ? 0.244 25.969 -10.336 1 61.03 226 GLY A CA 1
ATOM 1840 C C . GLY A 1 226 ? 1.461 26.453 -9.57 1 61.03 226 GLY A C 1
ATOM 1841 O O . GLY A 1 226 ? 1.588 27.641 -9.289 1 61.03 226 GLY A O 1
ATOM 1842 N N . PHE A 1 227 ? 2.227 25.438 -9.156 1 65.31 227 PHE A N 1
ATOM 1843 C CA . PHE A 1 227 ? 3.49 25.891 -8.594 1 65.31 227 PHE A CA 1
ATOM 1844 C C . PHE A 1 227 ? 4.637 25 -9.039 1 65.31 227 PHE A C 1
ATOM 1846 O O . PHE A 1 227 ? 4.574 23.781 -8.883 1 65.31 227 PHE A O 1
ATOM 1853 N N . TYR A 1 228 ? 5.379 25.5 -9.93 1 75.94 228 TYR A N 1
ATOM 1854 C CA . TYR A 1 228 ? 6.605 24.859 -10.383 1 75.94 228 TYR A CA 1
ATOM 1855 C C . TYR A 1 228 ? 7.824 25.688 -10.016 1 75.94 228 TYR A C 1
ATOM 1857 O O . TYR A 1 228 ? 7.852 26.906 -10.25 1 75.94 228 TYR A O 1
ATOM 1865 N N . ASP A 1 229 ? 8.617 25.109 -9.211 1 87.31 229 ASP A N 1
ATOM 1866 C CA . ASP A 1 229 ? 9.875 25.75 -8.82 1 87.31 229 ASP A CA 1
ATOM 1867 C C . ASP A 1 229 ? 11.07 24.922 -9.297 1 87.31 229 ASP A C 1
ATOM 1869 O O . ASP A 1 229 ? 11.281 23.797 -8.844 1 87.31 229 ASP A O 1
ATOM 1873 N N . HIS A 1 230 ? 11.805 25.484 -10.125 1 87.75 230 HIS A N 1
ATOM 1874 C CA . HIS A 1 230 ? 12.906 24.781 -10.773 1 87.75 230 HIS A CA 1
ATOM 1875 C C . HIS A 1 230 ? 14.008 24.453 -9.773 1 87.75 230 HIS A C 1
ATOM 1877 O O . HIS A 1 230 ? 14.867 23.609 -10.055 1 87.75 230 HIS A O 1
ATOM 1883 N N . ASP A 1 231 ? 14 25.125 -8.688 1 93.25 231 ASP A N 1
ATOM 1884 C CA . ASP A 1 231 ? 15.078 24.922 -7.727 1 93.25 231 ASP A CA 1
ATOM 1885 C C . ASP A 1 231 ? 14.781 23.734 -6.812 1 93.25 231 ASP A C 1
ATOM 1887 O O . ASP A 1 231 ? 15.664 23.234 -6.121 1 93.25 231 ASP A O 1
ATOM 1891 N N . LEU A 1 232 ? 13.57 23.328 -6.82 1 94.44 232 LEU A N 1
ATOM 1892 C CA . LEU A 1 232 ? 13.258 22.125 -6.07 1 94.44 232 LEU A CA 1
ATOM 1893 C C . LEU A 1 232 ? 13.68 20.875 -6.84 1 94.44 232 LEU A C 1
ATOM 1895 O O . LEU A 1 232 ? 13.477 20.797 -8.055 1 94.44 232 LEU A O 1
ATOM 1899 N N . LYS A 1 233 ? 14.32 19.969 -6.133 1 95.12 233 LYS A N 1
ATOM 1900 C CA . LYS A 1 233 ? 14.828 18.75 -6.738 1 95.12 233 LYS A CA 1
ATOM 1901 C C . LYS A 1 233 ? 13.992 17.547 -6.32 1 95.12 233 LYS A C 1
ATOM 1903 O O . LYS A 1 233 ? 13.672 17.375 -5.145 1 95.12 233 LYS A O 1
ATOM 1908 N N . PRO A 1 234 ? 13.695 16.734 -7.301 1 94.69 234 PRO A N 1
ATOM 1909 C CA . PRO A 1 234 ? 12.938 15.531 -6.934 1 94.69 234 PRO A CA 1
ATOM 1910 C C . PRO A 1 234 ? 13.75 14.555 -6.09 1 94.69 234 PRO A C 1
ATOM 1912 O O . PRO A 1 234 ? 14.844 14.156 -6.48 1 94.69 234 PRO A O 1
ATOM 1915 N N . VAL A 1 235 ? 13.195 14.195 -4.969 1 97.44 235 VAL A N 1
ATOM 1916 C CA . VAL A 1 235 ? 13.805 13.172 -4.137 1 97.44 235 VAL A CA 1
ATOM 1917 C C . VAL A 1 235 ? 13.633 11.805 -4.797 1 97.44 235 VAL A C 1
ATOM 1919 O O . VAL A 1 235 ? 14.547 10.969 -4.766 1 97.44 235 VAL A O 1
ATOM 1922 N N . PHE A 1 236 ? 12.438 11.578 -5.371 1 97 236 PHE A N 1
ATOM 1923 C CA . PHE A 1 236 ? 12.219 10.391 -6.191 1 97 236 PHE A CA 1
ATOM 1924 C C . PHE A 1 236 ? 13.008 10.477 -7.492 1 97 236 PHE A C 1
ATOM 1926 O O . PHE A 1 236 ? 12.82 11.406 -8.281 1 97 236 PHE A O 1
ATOM 1933 N N . THR A 1 237 ? 13.852 9.469 -7.699 1 96.12 237 THR A N 1
ATOM 1934 C CA . THR A 1 237 ? 14.648 9.555 -8.914 1 96.12 237 THR A CA 1
ATOM 1935 C C . THR A 1 237 ? 14.25 8.461 -9.906 1 96.12 237 THR A C 1
ATOM 1937 O O . THR A 1 237 ? 14.664 8.484 -11.062 1 96.12 237 THR A O 1
ATOM 1940 N N . GLY A 1 238 ? 13.445 7.5 -9.383 1 95.88 238 GLY A N 1
ATOM 1941 C CA . GLY A 1 238 ? 12.969 6.516 -10.344 1 95.88 238 GLY A CA 1
ATOM 1942 C C . GLY A 1 238 ? 12.414 5.262 -9.688 1 95.88 238 GLY A C 1
ATOM 1943 O O . GLY A 1 238 ? 12.773 4.938 -8.555 1 95.88 238 GLY A O 1
ATOM 1944 N N . LEU A 1 239 ? 11.516 4.668 -10.312 1 97.88 239 LEU A N 1
ATOM 1945 C CA . LEU A 1 239 ? 11.133 3.277 -10.078 1 97.88 239 LEU A CA 1
ATOM 1946 C C . LEU A 1 239 ? 11.891 2.342 -11.008 1 97.88 239 LEU A C 1
ATOM 1948 O O . LEU A 1 239 ? 11.602 2.279 -12.203 1 97.88 239 LEU A O 1
ATOM 1952 N N . ILE A 1 240 ? 12.867 1.593 -10.414 1 97.62 240 ILE A N 1
ATOM 1953 C CA . ILE A 1 240 ? 13.914 0.978 -11.227 1 97.62 240 ILE A CA 1
ATOM 1954 C C . ILE A 1 240 ? 13.844 -0.542 -11.094 1 97.62 240 ILE A C 1
ATOM 1956 O O . ILE A 1 240 ? 13.648 -1.068 -9.992 1 97.62 240 ILE A O 1
ATOM 1960 N N . GLY A 1 241 ? 13.922 -1.192 -12.148 1 96.81 241 GLY A N 1
ATOM 1961 C CA . GLY A 1 241 ? 14.039 -2.639 -12.234 1 96.81 241 GLY A CA 1
ATOM 1962 C C . GLY A 1 241 ? 14.781 -3.102 -13.477 1 96.81 241 GLY A C 1
ATOM 1963 O O . GLY A 1 241 ? 15.578 -2.355 -14.039 1 96.81 241 GLY A O 1
ATOM 1964 N N . TYR A 1 242 ? 14.547 -4.367 -13.828 1 96.25 242 TYR A N 1
ATOM 1965 C CA . TYR A 1 242 ? 15.289 -4.938 -14.953 1 96.25 242 TYR A CA 1
ATOM 1966 C C . TYR A 1 242 ? 14.398 -5.852 -15.781 1 96.25 242 TYR A C 1
ATOM 1968 O O . TYR A 1 242 ? 13.438 -6.43 -15.266 1 96.25 242 TYR A O 1
ATOM 1976 N N . VAL A 1 243 ? 14.75 -5.914 -17.016 1 96.38 243 VAL A N 1
ATOM 1977 C CA . VAL A 1 243 ? 14.078 -6.859 -17.906 1 96.38 243 VAL A CA 1
ATOM 1978 C C . VAL A 1 243 ? 14.398 -8.289 -17.484 1 96.38 243 VAL A C 1
ATOM 1980 O O . VAL A 1 243 ? 15.57 -8.648 -17.312 1 96.38 243 VAL A O 1
ATOM 1983 N N . VAL A 1 244 ? 13.344 -9.086 -17.359 1 93.25 244 VAL A N 1
ATOM 1984 C CA . VAL A 1 244 ? 13.555 -10.43 -16.844 1 93.25 244 VAL A CA 1
ATOM 1985 C C . VAL A 1 244 ? 13.477 -11.445 -17.984 1 93.25 244 VAL A C 1
ATOM 1987 O O . VAL A 1 244 ? 14.086 -12.516 -17.922 1 93.25 244 VAL A O 1
ATOM 1990 N N . SER A 1 245 ? 12.719 -11.133 -19 1 91.75 245 SER A N 1
ATOM 1991 C CA . SER A 1 245 ? 12.625 -11.984 -20.172 1 91.75 245 SER A CA 1
ATOM 1992 C C . SER A 1 245 ? 12.234 -11.188 -21.406 1 91.75 245 SER A C 1
ATOM 1994 O O . SER A 1 245 ? 11.633 -10.117 -21.312 1 91.75 245 SER A O 1
ATOM 1996 N N . VAL A 1 246 ? 12.672 -11.664 -22.5 1 93.81 246 VAL A N 1
ATOM 1997 C CA . VAL A 1 246 ? 12.289 -11.125 -23.797 1 93.81 246 VAL A CA 1
ATOM 1998 C C . VAL A 1 246 ? 11.875 -12.258 -24.734 1 93.81 246 VAL A C 1
ATOM 2000 O O . VAL A 1 246 ? 12.562 -13.273 -24.828 1 93.81 246 VAL A O 1
ATOM 2003 N N . ARG A 1 247 ? 10.742 -12.109 -25.328 1 92.56 247 ARG A N 1
ATOM 2004 C CA . ARG A 1 247 ? 10.242 -13.117 -26.25 1 92.56 247 ARG A CA 1
ATOM 2005 C C . ARG A 1 247 ? 9.805 -12.484 -27.562 1 92.56 247 ARG A C 1
ATOM 2007 O O . ARG A 1 247 ? 9.281 -11.375 -27.578 1 92.56 247 ARG A O 1
ATOM 2014 N N . TYR A 1 248 ? 10.016 -13.266 -28.625 1 93.19 248 TYR A N 1
ATOM 2015 C CA . TYR A 1 248 ? 9.484 -12.812 -29.906 1 93.19 248 TYR A CA 1
ATOM 2016 C C . TYR A 1 248 ? 7.965 -12.953 -29.953 1 93.19 248 TYR A C 1
ATOM 2018 O O . TYR A 1 248 ? 7.41 -13.938 -29.453 1 93.19 248 TYR A O 1
ATOM 2026 N N . VAL A 1 249 ? 7.336 -11.984 -30.547 1 92.62 249 VAL A N 1
ATOM 2027 C CA . VAL A 1 249 ? 5.875 -11.961 -30.609 1 92.62 249 VAL A CA 1
ATOM 2028 C C . VAL A 1 249 ? 5.371 -13.188 -31.375 1 92.62 249 VAL A C 1
ATOM 2030 O O . VAL A 1 249 ? 4.344 -13.766 -31 1 92.62 249 VAL A O 1
ATOM 2033 N N . ASN A 1 250 ? 6.094 -13.641 -32.375 1 89.19 250 ASN A N 1
ATOM 2034 C CA . ASN A 1 250 ? 5.641 -14.75 -33.188 1 89.19 250 ASN A CA 1
ATOM 2035 C C . ASN A 1 250 ? 5.711 -16.078 -32.438 1 89.19 250 ASN A C 1
ATOM 2037 O O . ASN A 1 250 ? 5.176 -17.078 -32.906 1 89.19 250 ASN A O 1
ATOM 2041 N N . GLU A 1 251 ? 6.285 -16.078 -31.25 1 86.69 251 GLU A N 1
ATOM 2042 C CA . GLU A 1 251 ? 6.375 -17.281 -30.422 1 86.69 251 GLU A CA 1
ATOM 2043 C C . GLU A 1 251 ? 5.281 -17.297 -29.359 1 86.69 251 GLU A C 1
ATOM 2045 O O . GLU A 1 251 ? 5.164 -18.25 -28.594 1 86.69 251 GLU A O 1
ATOM 2050 N N . LEU A 1 252 ? 4.5 -16.219 -29.359 1 87.25 252 LEU A N 1
ATOM 2051 C CA . LEU A 1 252 ? 3.506 -16.062 -28.312 1 87.25 252 LEU A CA 1
ATOM 2052 C C . LEU A 1 252 ? 2.098 -16.266 -28.859 1 87.25 252 LEU A C 1
ATOM 2054 O O . LEU A 1 252 ? 1.811 -15.875 -29.984 1 87.25 252 LEU A O 1
ATOM 2058 N N . ASP A 1 253 ? 1.299 -16.812 -28.047 1 83.88 253 ASP A N 1
ATOM 2059 C CA . ASP A 1 253 ? -0.119 -16.906 -28.391 1 83.88 253 ASP A CA 1
ATOM 2060 C C . ASP A 1 253 ? -0.89 -15.703 -27.844 1 83.88 253 ASP A C 1
ATOM 2062 O O . ASP A 1 253 ? -1.895 -15.289 -28.422 1 83.88 253 ASP A O 1
ATOM 2066 N N . TYR A 1 254 ? -0.357 -15.227 -26.719 1 83.69 254 TYR A N 1
ATOM 2067 C CA . TYR A 1 254 ? -0.973 -14.102 -26.016 1 83.69 254 TYR A CA 1
ATOM 2068 C C . TYR A 1 254 ? 0.086 -13.195 -25.406 1 83.69 254 TYR A C 1
ATOM 2070 O O . TYR A 1 254 ? 1.24 -13.602 -25.234 1 83.69 254 TYR A O 1
ATOM 2078 N N . VAL A 1 255 ? -0.3 -12.039 -25.234 1 85.25 255 VAL A N 1
ATOM 2079 C CA . VAL A 1 255 ? 0.438 -11.195 -24.312 1 85.25 255 VAL A CA 1
ATOM 2080 C C . VAL A 1 255 ? -0.34 -11.07 -23 1 85.25 255 VAL A C 1
ATOM 2082 O O . VAL A 1 255 ? -1.337 -10.344 -22.938 1 85.25 255 VAL A O 1
ATOM 2085 N N . ALA A 1 256 ? 0.142 -11.773 -22.062 1 82.38 256 ALA A N 1
ATOM 2086 C CA . ALA A 1 256 ? -0.596 -11.922 -20.812 1 82.38 256 ALA A CA 1
ATOM 2087 C C . ALA A 1 256 ? -2.014 -12.43 -21.062 1 82.38 256 ALA A C 1
ATOM 2089 O O . ALA A 1 256 ? -2.201 -13.508 -21.625 1 82.38 256 ALA A O 1
ATOM 2090 N N . TYR A 1 257 ? -3.053 -11.617 -20.828 1 79.44 257 TYR A N 1
ATOM 2091 C CA . TYR A 1 257 ? -4.426 -12.102 -20.922 1 79.44 257 TYR A CA 1
ATOM 2092 C C . TYR A 1 257 ? -5.121 -11.523 -22.156 1 79.44 257 TYR A C 1
ATOM 2094 O O . TYR A 1 257 ? -6.34 -11.641 -22.297 1 79.44 257 TYR A O 1
ATOM 2102 N N . GLU A 1 258 ? -4.352 -10.953 -23.016 1 83.56 258 GLU A N 1
ATOM 2103 C CA . GLU A 1 258 ? -4.934 -10.32 -24.188 1 83.56 258 GLU A CA 1
ATOM 2104 C C . GLU A 1 258 ? -4.41 -10.969 -25.469 1 83.56 258 GLU A C 1
ATOM 2106 O O . GLU A 1 258 ? -3.287 -11.477 -25.5 1 83.56 258 GLU A O 1
ATOM 2111 N N . ASP A 1 259 ? -5.25 -10.812 -26.438 1 85.38 259 ASP A N 1
ATOM 2112 C CA . ASP A 1 259 ? -4.859 -11.312 -27.75 1 85.38 259 ASP A CA 1
ATOM 2113 C C . ASP A 1 259 ? -3.756 -10.445 -28.359 1 85.38 259 ASP A C 1
ATOM 2115 O O . ASP A 1 259 ? -3.613 -9.273 -28.016 1 85.38 259 ASP A O 1
ATOM 2119 N N . LEU A 1 260 ? -3.057 -11.086 -29.312 1 87.69 260 LEU A N 1
ATOM 2120 C CA . LEU A 1 260 ? -1.934 -10.406 -29.953 1 87.69 260 LEU A CA 1
ATOM 2121 C C . LEU A 1 260 ? -2.406 -9.164 -30.703 1 87.69 260 LEU A C 1
ATOM 2123 O O . LEU A 1 260 ? -1.604 -8.281 -31.016 1 87.69 260 LEU A O 1
ATOM 2127 N N . SER A 1 261 ? -3.674 -9.055 -30.984 1 88.94 261 SER A N 1
ATOM 2128 C CA . SER A 1 261 ? -4.215 -7.902 -31.688 1 88.94 261 SER A CA 1
ATOM 2129 C C . SER A 1 261 ? -4.215 -6.66 -30.797 1 88.94 261 SER A C 1
ATOM 2131 O O . SER A 1 261 ? -4.402 -5.543 -31.281 1 88.94 261 SER A O 1
ATOM 2133 N N . SER A 1 262 ? -3.959 -6.891 -29.5 1 87.94 262 SER A N 1
ATOM 2134 C CA . SER A 1 262 ? -3.982 -5.781 -28.562 1 87.94 262 SER A CA 1
ATOM 2135 C C . SER A 1 262 ? -2.691 -4.969 -28.625 1 87.94 262 SER A C 1
ATOM 2137 O O . SER A 1 262 ? -2.621 -3.861 -28.094 1 87.94 262 SER A O 1
ATOM 2139 N N . ILE A 1 263 ? -1.646 -5.539 -29.297 1 92.25 263 ILE A N 1
ATOM 2140 C CA . ILE A 1 263 ? -0.362 -4.848 -29.328 1 92.25 263 ILE A CA 1
ATOM 2141 C C . ILE A 1 263 ? -0.148 -4.227 -30.703 1 92.25 263 ILE A C 1
ATOM 2143 O O . ILE A 1 263 ? -0.868 -4.543 -31.656 1 92.25 263 ILE A O 1
ATOM 2147 N N . ASN A 1 264 ? 0.793 -3.27 -30.75 1 93.75 264 ASN A N 1
ATOM 2148 C CA . ASN A 1 264 ? 1.177 -2.691 -32.031 1 93.75 264 ASN A CA 1
ATOM 2149 C C . ASN A 1 264 ? 1.634 -3.766 -33 1 93.75 264 ASN A C 1
ATOM 2151 O O . ASN A 1 264 ? 2.498 -4.582 -32.688 1 93.75 264 ASN A O 1
ATOM 2155 N N . PRO A 1 265 ? 1.105 -3.744 -34.188 1 91.44 265 PRO A N 1
ATOM 2156 C CA . PRO A 1 265 ? 1.463 -4.773 -35.188 1 91.44 265 PRO A CA 1
ATOM 2157 C C . PRO A 1 265 ? 2.953 -4.77 -35.531 1 91.44 265 PRO A C 1
ATOM 2159 O O . PRO A 1 265 ? 3.48 -5.777 -36 1 91.44 265 PRO A O 1
ATOM 2162 N N . LYS A 1 266 ? 3.617 -3.666 -35.344 1 91.5 266 LYS A N 1
ATOM 2163 C CA . LYS A 1 266 ? 5.035 -3.559 -35.656 1 91.5 266 LYS A CA 1
ATOM 2164 C C . LYS A 1 266 ? 5.91 -4.09 -34.531 1 91.5 266 LYS A C 1
ATOM 2166 O O . LYS A 1 266 ? 7.129 -4.199 -34.688 1 91.5 266 LYS A O 1
ATOM 2171 N N . THR A 1 267 ? 5.254 -4.461 -33.375 1 94 267 THR A N 1
ATOM 2172 C CA . THR A 1 267 ? 6.016 -4.957 -32.25 1 94 267 THR A CA 1
ATOM 2173 C C . THR A 1 267 ? 6.621 -6.324 -32.562 1 94 267 THR A C 1
ATOM 2175 O O . THR A 1 267 ? 5.914 -7.234 -33 1 94 267 THR A O 1
ATOM 2178 N N . LYS A 1 268 ? 7.938 -6.43 -32.281 1 91.19 268 LYS A N 1
ATOM 2179 C CA . LYS A 1 268 ? 8.617 -7.684 -32.594 1 91.19 268 LYS A CA 1
ATOM 2180 C C . LYS A 1 268 ? 8.867 -8.508 -31.344 1 91.19 268 LYS A C 1
ATOM 2182 O O . LYS A 1 268 ? 8.891 -9.742 -31.406 1 91.19 268 LYS A O 1
ATOM 2187 N N . LYS A 1 269 ? 9.062 -7.777 -30.281 1 96.06 269 LYS A N 1
ATOM 2188 C CA . LYS A 1 269 ? 9.406 -8.461 -29.031 1 96.06 269 LYS A CA 1
ATOM 2189 C C . LYS A 1 269 ? 8.602 -7.914 -27.859 1 96.06 269 LYS A C 1
ATOM 2191 O O . LYS A 1 269 ? 8.18 -6.758 -27.891 1 96.06 269 LYS A O 1
ATOM 2196 N N . ILE A 1 270 ? 8.398 -8.789 -26.922 1 96.25 270 ILE A N 1
ATOM 2197 C CA . ILE A 1 270 ? 7.77 -8.414 -25.672 1 96.25 270 ILE A CA 1
ATOM 2198 C C . ILE A 1 270 ? 8.742 -8.656 -24.516 1 96.25 270 ILE A C 1
ATOM 2200 O O . ILE A 1 270 ? 9.273 -9.758 -24.359 1 96.25 270 ILE A O 1
ATOM 2204 N N . ALA A 1 271 ? 9.008 -7.625 -23.766 1 96.81 271 ALA A N 1
ATOM 2205 C CA . ALA A 1 271 ? 9.797 -7.754 -22.547 1 96.81 271 ALA A CA 1
ATOM 2206 C C . ALA A 1 271 ? 8.906 -7.863 -21.328 1 96.81 271 ALA A C 1
ATOM 2208 O O . ALA A 1 271 ? 7.816 -7.285 -21.281 1 96.81 271 ALA A O 1
ATOM 2209 N N . LYS A 1 272 ? 9.391 -8.617 -20.406 1 95.69 272 LYS A N 1
ATOM 2210 C CA . LYS A 1 272 ? 8.68 -8.766 -19.141 1 95.69 272 LYS A CA 1
ATOM 2211 C C . LYS A 1 272 ? 9.492 -8.172 -17.984 1 95.69 272 LYS A C 1
ATOM 2213 O O . LYS A 1 272 ? 10.711 -8.328 -17.938 1 95.69 272 LYS A O 1
ATOM 2218 N N . ILE A 1 273 ? 8.828 -7.453 -17.156 1 96.88 273 ILE A N 1
ATOM 2219 C CA . ILE A 1 273 ? 9.445 -6.945 -15.93 1 96.88 273 ILE A CA 1
ATOM 2220 C C . ILE A 1 273 ? 8.633 -7.395 -14.719 1 96.88 273 ILE A C 1
ATOM 2222 O O . ILE A 1 273 ? 7.438 -7.672 -14.836 1 96.88 273 ILE A O 1
ATOM 2226 N N . LYS A 1 274 ? 9.297 -7.469 -13.578 1 95.38 274 LYS A N 1
ATOM 2227 C CA . LYS A 1 274 ? 8.742 -8.094 -12.383 1 95.38 274 LYS A CA 1
ATOM 2228 C C . LYS A 1 274 ? 8.062 -7.062 -11.484 1 95.38 274 LYS A C 1
ATOM 2230 O O . LYS A 1 274 ? 8.445 -6.891 -10.328 1 95.38 274 LYS A O 1
ATOM 2235 N N . ILE A 1 275 ? 7.047 -6.457 -11.961 1 97.44 275 ILE A N 1
ATOM 2236 C CA . ILE A 1 275 ? 6.227 -5.523 -11.188 1 97.44 275 ILE A CA 1
ATOM 2237 C C . ILE A 1 275 ? 4.809 -5.5 -11.758 1 97.44 275 ILE A C 1
ATOM 2239 O O . ILE A 1 275 ? 4.613 -5.637 -12.969 1 97.44 275 ILE A O 1
ATOM 2243 N N . GLY A 1 276 ? 3.865 -5.379 -10.945 1 97.12 276 GLY A N 1
ATOM 2244 C CA . GLY A 1 276 ? 2.467 -5.309 -11.344 1 97.12 276 GLY A CA 1
ATOM 2245 C C . GLY A 1 276 ? 1.593 -4.613 -10.312 1 97.12 276 GLY A C 1
ATOM 2246 O O . GLY A 1 276 ? 2.1 -3.947 -9.406 1 97.12 276 GLY A O 1
ATOM 2247 N N . TYR A 1 277 ? 0.261 -4.738 -10.523 1 96.5 277 TYR A N 1
ATOM 2248 C CA . TYR A 1 277 ? -0.626 -3.984 -9.648 1 96.5 277 TYR A CA 1
ATOM 2249 C C . TYR A 1 277 ? -0.62 -4.566 -8.242 1 96.5 277 TYR A C 1
ATOM 2251 O O . TYR A 1 277 ? -0.994 -3.889 -7.277 1 96.5 277 TYR A O 1
ATOM 2259 N N . GLY A 1 278 ? -0.137 -5.762 -8.016 1 96.75 278 GLY A N 1
ATOM 2260 C CA . GLY A 1 278 ? 0.108 -6.297 -6.684 1 96.75 278 GLY A CA 1
ATOM 2261 C C . GLY A 1 278 ? 1.216 -5.574 -5.941 1 96.75 278 GLY A C 1
ATOM 2262 O O . GLY A 1 278 ? 1.311 -5.664 -4.719 1 96.75 278 GLY A O 1
ATOM 2263 N N . ASP A 1 279 ? 2.035 -4.895 -6.727 1 97.31 279 ASP A N 1
ATOM 2264 C CA . ASP A 1 279 ? 3.127 -4.098 -6.172 1 97.31 279 ASP A CA 1
ATOM 2265 C C . ASP A 1 279 ? 2.721 -2.631 -6.035 1 97.31 279 ASP A C 1
ATOM 2267 O O . ASP A 1 279 ? 3.521 -1.797 -5.613 1 97.31 279 ASP A O 1
ATOM 2271 N N . GLY A 1 280 ? 1.538 -2.361 -6.422 1 96.38 280 GLY A N 1
ATOM 2272 C CA . GLY A 1 280 ? 1.067 -0.986 -6.391 1 96.38 280 GLY A CA 1
ATOM 2273 C C . GLY A 1 280 ? 1.291 -0.252 -7.699 1 96.38 280 GLY A C 1
ATOM 2274 O O . GLY A 1 280 ? 0.996 0.94 -7.809 1 96.38 280 GLY A O 1
ATOM 2275 N N . PHE A 1 281 ? 1.911 -0.902 -8.672 1 97.44 281 PHE A N 1
ATOM 2276 C CA . PHE A 1 281 ? 1.986 -0.363 -10.031 1 97.44 281 PHE A CA 1
ATOM 2277 C C . PHE A 1 281 ? 0.681 -0.6 -10.781 1 97.44 281 PHE A C 1
ATOM 2279 O O . PHE A 1 281 ? 0.532 -1.607 -11.477 1 97.44 281 PHE A O 1
ATOM 2286 N N . LEU A 1 282 ? -0.174 0.346 -10.828 1 95.75 282 LEU A N 1
ATOM 2287 C CA . LEU A 1 282 ? -1.591 0.179 -11.133 1 95.75 282 LEU A CA 1
ATOM 2288 C C . LEU A 1 282 ? -1.801 -0.053 -12.625 1 95.75 282 LEU A C 1
ATOM 2290 O O . LEU A 1 282 ? -0.97 0.348 -13.445 1 95.75 282 LEU A O 1
ATOM 2294 N N . LYS A 1 283 ? -2.973 -0.603 -12.953 1 95.06 283 LYS A N 1
ATOM 2295 C CA . LYS A 1 283 ? -3.348 -0.875 -14.344 1 95.06 283 LYS A CA 1
ATOM 2296 C C . LYS A 1 283 ? -3.496 0.418 -15.133 1 95.06 283 LYS A C 1
ATOM 2298 O O . LYS A 1 283 ? -3.461 0.403 -16.375 1 95.06 283 LYS A O 1
ATOM 2303 N N . ALA A 1 284 ? -3.652 1.541 -14.43 1 93.5 284 ALA A N 1
ATOM 2304 C CA . ALA A 1 284 ? -3.723 2.85 -15.078 1 93.5 284 ALA A CA 1
ATOM 2305 C C . ALA A 1 284 ? -2.463 3.127 -15.891 1 93.5 284 ALA A C 1
ATOM 2307 O O . ALA A 1 284 ? -2.441 4.039 -16.719 1 93.5 284 ALA A O 1
ATOM 2308 N N . ASN A 1 285 ? -1.412 2.373 -15.695 1 96.38 285 ASN A N 1
ATOM 2309 C CA . ASN A 1 285 ? -0.156 2.566 -16.422 1 96.38 285 ASN A CA 1
ATOM 2310 C C . ASN A 1 285 ? -0.163 1.85 -17.766 1 96.38 285 ASN A C 1
ATOM 2312 O O . ASN A 1 285 ? 0.784 1.975 -18.547 1 96.38 285 ASN A O 1
ATOM 2316 N N . ASN A 1 286 ? -1.228 1.062 -18.016 1 95.5 286 ASN A N 1
ATOM 2317 C CA . ASN A 1 286 ? -1.358 0.482 -19.344 1 95.5 286 ASN A CA 1
ATOM 2318 C C . ASN A 1 286 ? -1.263 1.549 -20.438 1 95.5 286 ASN A C 1
ATOM 2320 O O . ASN A 1 286 ? -1.848 2.625 -20.312 1 95.5 286 ASN A O 1
ATOM 2324 N N . LYS A 1 287 ? -0.467 1.282 -21.484 1 94.81 287 LYS A N 1
ATOM 2325 C CA . LYS A 1 287 ? -0.314 2.1 -22.688 1 94.81 287 LYS A CA 1
ATOM 2326 C C . LYS A 1 287 ? 0.51 3.352 -22.391 1 94.81 287 LYS A C 1
ATOM 2328 O O . LYS A 1 287 ? 0.659 4.215 -23.266 1 94.81 287 LYS A O 1
ATOM 2333 N N . THR A 1 288 ? 0.948 3.529 -21.156 1 96.5 288 THR A N 1
ATOM 2334 C CA . THR A 1 288 ? 1.978 4.539 -20.922 1 96.5 288 THR A CA 1
ATOM 2335 C C . THR A 1 288 ? 3.342 4.031 -21.391 1 96.5 288 THR A C 1
ATOM 2337 O O . THR A 1 288 ? 3.428 3.086 -22.172 1 96.5 288 THR A O 1
ATOM 2340 N N . THR A 1 289 ? 4.48 4.762 -20.953 1 97.5 289 THR A N 1
ATOM 2341 C CA . THR A 1 289 ? 5.793 4.367 -21.453 1 97.5 289 THR A CA 1
ATOM 2342 C C . THR A 1 289 ? 6.785 4.199 -20.312 1 97.5 289 THR A C 1
ATOM 2344 O O . THR A 1 289 ? 6.547 4.684 -19.203 1 97.5 289 THR A O 1
ATOM 2347 N N . CYS A 1 290 ? 7.773 3.467 -20.531 1 98 290 CYS A N 1
ATOM 2348 C CA . CYS A 1 290 ? 8.953 3.355 -19.688 1 98 290 CYS A CA 1
ATOM 2349 C C . CYS A 1 290 ? 10.227 3.652 -20.469 1 98 290 CYS A C 1
ATOM 2351 O O . CYS A 1 290 ? 10.172 3.82 -21.688 1 98 290 CYS A O 1
ATOM 2353 N N . LEU A 1 291 ? 11.32 3.801 -19.766 1 98.19 291 LEU A N 1
ATOM 2354 C CA . LEU A 1 291 ? 12.602 4.09 -20.406 1 98.19 291 LEU A CA 1
ATOM 2355 C C . LEU A 1 291 ? 13.547 2.898 -20.281 1 98.19 291 LEU A C 1
ATOM 2357 O O . LEU A 1 291 ? 13.766 2.377 -19.188 1 98.19 291 LEU A O 1
ATOM 2361 N N . ILE A 1 292 ? 14.023 2.406 -21.406 1 98.06 292 ILE A N 1
ATOM 2362 C CA . ILE A 1 292 ? 15.078 1.405 -21.5 1 98.06 292 ILE A CA 1
ATOM 2363 C C . ILE A 1 292 ? 16.156 1.884 -22.469 1 98.06 292 ILE A C 1
ATOM 2365 O O . ILE A 1 292 ? 15.867 2.23 -23.609 1 98.06 292 ILE A O 1
ATOM 2369 N N . LYS A 1 293 ? 17.406 1.941 -21.969 1 97.31 293 LYS A N 1
ATOM 2370 C CA . LYS A 1 293 ? 18.516 2.42 -22.797 1 97.31 293 LYS A CA 1
ATOM 2371 C C . LYS A 1 293 ? 18.188 3.77 -23.422 1 97.31 293 LYS A C 1
ATOM 2373 O O . LYS A 1 293 ? 18.359 3.955 -24.641 1 97.31 293 LYS A O 1
ATOM 2378 N N . LYS A 1 294 ? 17.547 4.66 -22.656 1 95 294 LYS A N 1
ATOM 2379 C CA . LYS A 1 294 ? 17.25 6.047 -23 1 95 294 LYS A CA 1
ATOM 2380 C C . LYS A 1 294 ? 16.219 6.133 -24.109 1 95 294 LYS A C 1
ATOM 2382 O O . LYS A 1 294 ? 16.094 7.164 -24.766 1 95 294 LYS A O 1
ATOM 2387 N N . LYS A 1 295 ? 15.57 5.074 -24.391 1 97.56 295 LYS A N 1
ATOM 2388 C CA . LYS A 1 295 ? 14.469 5.047 -25.359 1 97.56 295 LYS A CA 1
ATOM 2389 C C . LYS A 1 295 ? 13.156 4.664 -24.688 1 97.56 295 LYS A C 1
ATOM 2391 O O . LYS A 1 295 ? 13.133 3.807 -23.797 1 97.56 295 LYS A O 1
ATOM 2396 N N . GLU A 1 296 ? 12.078 5.258 -25.109 1 97.5 296 GLU A N 1
ATOM 2397 C CA . GLU A 1 296 ? 10.766 4.977 -24.547 1 97.5 296 GLU A CA 1
ATOM 2398 C C . GLU A 1 296 ? 10.117 3.779 -25.219 1 97.5 296 GLU A C 1
ATOM 2400 O O . GLU A 1 296 ? 10.219 3.621 -26.438 1 97.5 296 GLU A O 1
ATOM 2405 N N . TYR A 1 297 ? 9.562 2.953 -24.484 1 98.12 297 TYR A N 1
ATOM 2406 C CA . TYR A 1 297 ? 8.797 1.814 -24.969 1 98.12 297 TYR A CA 1
ATOM 2407 C C . TYR A 1 297 ? 7.414 1.771 -24.312 1 98.12 297 TYR A C 1
ATOM 2409 O O . TYR A 1 297 ? 7.254 2.162 -23.156 1 98.12 297 TYR A O 1
ATOM 2417 N N . VAL A 1 298 ? 6.434 1.232 -24.969 1 97.62 298 VAL A N 1
ATOM 2418 C CA . VAL A 1 298 ? 5.043 1.212 -24.516 1 97.62 298 VAL A CA 1
ATOM 2419 C C . VAL A 1 298 ? 4.82 0.026 -23.578 1 97.62 298 VAL A C 1
ATOM 2421 O O . VAL A 1 298 ? 5.246 -1.094 -23.875 1 97.62 298 VAL A O 1
ATOM 2424 N N . ILE A 1 299 ? 4.199 0.327 -22.469 1 97.5 299 ILE A N 1
ATOM 2425 C CA . ILE A 1 299 ? 3.719 -0.722 -21.578 1 97.5 299 ILE A CA 1
ATOM 2426 C C . ILE A 1 299 ? 2.436 -1.33 -22.141 1 97.5 299 ILE A C 1
ATOM 2428 O O . ILE A 1 299 ? 1.403 -0.659 -22.219 1 97.5 299 ILE A O 1
ATOM 2432 N N . SER A 1 300 ? 2.527 -2.584 -22.5 1 95.62 300 SER A N 1
ATOM 2433 C CA . SER A 1 300 ? 1.395 -3.238 -23.141 1 95.62 300 SER A CA 1
ATOM 2434 C C . SER A 1 300 ? 0.326 -3.623 -22.125 1 95.62 300 SER A C 1
ATOM 2436 O O . SER A 1 300 ? -0.859 -3.357 -22.328 1 95.62 300 SER A O 1
ATOM 2438 N N . GLN A 1 301 ? 0.776 -4.25 -21.047 1 94.94 301 GLN A N 1
ATOM 2439 C CA . GLN A 1 301 ? -0.199 -4.734 -20.078 1 94.94 301 GLN A CA 1
ATOM 2440 C C . GLN A 1 301 ? 0.422 -4.852 -18.688 1 94.94 301 GLN A C 1
ATOM 2442 O O . GLN A 1 301 ? 1.513 -5.406 -18.547 1 94.94 301 GLN A O 1
ATOM 2447 N N . VAL A 1 302 ? -0.328 -4.324 -17.734 1 96.06 302 VAL A N 1
ATOM 2448 C CA . VAL A 1 302 ? 0.008 -4.496 -16.312 1 96.06 302 VAL A CA 1
ATOM 2449 C C . VAL A 1 302 ? -0.825 -5.629 -15.727 1 96.06 302 VAL A C 1
ATOM 2451 O O . VAL A 1 302 ? -2.057 -5.578 -15.742 1 96.06 302 VAL A O 1
ATOM 2454 N N . THR A 1 303 ? -0.187 -6.676 -15.242 1 94.12 303 THR A N 1
ATOM 2455 C CA . THR A 1 303 ? -0.86 -7.746 -14.516 1 94.12 303 THR A CA 1
ATOM 2456 C C . THR A 1 303 ? -0.519 -7.688 -13.031 1 94.12 303 THR A C 1
ATOM 2458 O O . THR A 1 303 ? -0.016 -6.676 -12.539 1 94.12 303 THR A O 1
ATOM 2461 N N . MET A 1 304 ? -0.837 -8.695 -12.281 1 94.44 304 MET A N 1
ATOM 2462 C CA . MET A 1 304 ? -0.722 -8.602 -10.836 1 94.44 304 MET A CA 1
ATOM 2463 C C . MET A 1 304 ? 0.741 -8.523 -10.406 1 94.44 304 MET A C 1
ATOM 2465 O O . MET A 1 304 ? 1.111 -7.688 -9.586 1 94.44 304 MET A O 1
ATOM 2469 N N . ASP A 1 305 ? 1.57 -9.383 -11.094 1 95.62 305 ASP A N 1
ATOM 2470 C CA . ASP A 1 305 ? 2.938 -9.484 -10.594 1 95.62 305 ASP A CA 1
ATOM 2471 C C . ASP A 1 305 ? 3.947 -9.125 -11.68 1 95.62 305 ASP A C 1
ATOM 2473 O O . ASP A 1 305 ? 5.145 -9 -11.406 1 95.62 305 ASP A O 1
ATOM 2477 N N . ASN A 1 306 ? 3.477 -8.961 -12.859 1 95.44 306 ASN A N 1
ATOM 2478 C CA . ASN A 1 306 ? 4.344 -8.695 -14.008 1 95.44 306 ASN A CA 1
ATOM 2479 C C . ASN A 1 306 ? 3.752 -7.633 -14.922 1 95.44 306 ASN A C 1
ATOM 2481 O O . ASN A 1 306 ? 2.541 -7.402 -14.914 1 95.44 306 ASN A O 1
ATOM 2485 N N . THR A 1 307 ? 4.625 -7.016 -15.617 1 97.06 307 THR A N 1
ATOM 2486 C CA . THR A 1 307 ? 4.258 -6.066 -16.656 1 97.06 307 THR A CA 1
ATOM 2487 C C . THR A 1 307 ? 4.977 -6.398 -17.969 1 97.06 307 THR A C 1
ATOM 2489 O O . THR A 1 307 ? 6.145 -6.793 -17.953 1 97.06 307 THR A O 1
ATOM 2492 N N . PHE A 1 308 ? 4.285 -6.246 -18.984 1 96.81 308 PHE A N 1
ATOM 2493 C CA . PHE A 1 308 ? 4.801 -6.574 -20.312 1 96.81 308 PHE A CA 1
ATOM 2494 C C . PHE A 1 308 ? 4.992 -5.316 -21.156 1 96.81 308 PHE A C 1
ATOM 2496 O O . PHE A 1 308 ? 4.137 -4.43 -21.156 1 96.81 308 PHE A O 1
ATOM 2503 N N . ILE A 1 309 ? 6.09 -5.219 -21.844 1 97.81 309 ILE A N 1
ATOM 2504 C CA . ILE A 1 309 ? 6.492 -4.027 -22.578 1 97.81 309 ILE A CA 1
ATOM 2505 C C . ILE A 1 309 ? 6.738 -4.391 -24.047 1 97.81 309 ILE A C 1
ATOM 2507 O O . ILE A 1 309 ? 7.41 -5.379 -24.344 1 97.81 309 ILE A O 1
ATOM 2511 N N . GLU A 1 310 ? 6.195 -3.613 -24.984 1 98.06 310 GLU A N 1
ATOM 2512 C CA . GLU A 1 310 ? 6.5 -3.748 -26.406 1 98.06 310 GLU A CA 1
ATOM 2513 C C . GLU A 1 310 ? 7.867 -3.16 -26.734 1 98.06 310 GLU A C 1
ATOM 2515 O O . GLU A 1 310 ? 8.055 -1.941 -26.688 1 98.06 310 GLU A O 1
ATOM 2520 N N . VAL A 1 311 ? 8.742 -4.055 -27.125 1 97.88 311 VAL A N 1
ATOM 2521 C CA . VAL A 1 311 ? 10.109 -3.572 -27.297 1 97.88 311 VAL A CA 1
ATOM 2522 C C . VAL A 1 311 ? 10.633 -3.982 -28.672 1 97.88 311 VAL A C 1
ATOM 2524 O O . VAL A 1 311 ? 9.922 -4.625 -29.453 1 97.88 311 VAL A O 1
ATOM 2527 N N . ASP A 1 312 ? 11.836 -3.424 -28.984 1 96.81 312 ASP A N 1
ATOM 2528 C CA . ASP A 1 312 ? 12.508 -3.785 -30.234 1 96.81 312 ASP A CA 1
ATOM 2529 C C . ASP A 1 312 ? 13.758 -4.621 -29.953 1 96.81 312 ASP A C 1
ATOM 2531 O O . ASP A 1 312 ? 13.922 -5.164 -28.859 1 96.81 312 ASP A O 1
ATOM 2535 N N . ASP A 1 313 ? 14.586 -4.785 -30.938 1 94.94 313 ASP A N 1
ATOM 2536 C CA . ASP A 1 313 ? 15.703 -5.727 -30.891 1 94.94 313 ASP A CA 1
ATOM 2537 C C . ASP A 1 313 ? 16.812 -5.211 -29.984 1 94.94 313 ASP A C 1
ATOM 2539 O O . ASP A 1 313 ? 17.703 -5.969 -29.594 1 94.94 313 ASP A O 1
ATOM 2543 N N . ARG A 1 314 ? 16.766 -4.008 -29.672 1 95 314 ARG A N 1
ATOM 2544 C CA . ARG A 1 314 ? 17.828 -3.418 -28.859 1 95 314 ARG A CA 1
ATOM 2545 C C . ARG A 1 314 ? 17.703 -3.84 -27.406 1 95 314 ARG A C 1
ATOM 2547 O O . ARG A 1 314 ? 18.672 -3.738 -26.641 1 95 314 ARG A O 1
ATOM 2554 N N . VAL A 1 315 ? 16.531 -4.293 -26.922 1 97.88 315 VAL A N 1
ATOM 2555 C CA . VAL A 1 315 ? 16.266 -4.598 -25.531 1 97.88 315 VAL A CA 1
ATOM 2556 C C . VAL A 1 315 ? 16.625 -6.051 -25.234 1 97.88 315 VAL A C 1
ATOM 2558 O O . VAL A 1 315 ? 16.266 -6.953 -26 1 97.88 315 VAL A O 1
ATOM 2561 N N . ASN A 1 316 ? 17.391 -6.227 -24.188 1 96.44 316 ASN A N 1
ATOM 2562 C CA . ASN A 1 316 ? 17.828 -7.547 -23.75 1 96.44 316 ASN A CA 1
ATOM 2563 C C . ASN A 1 316 ? 17.516 -7.785 -22.281 1 96.44 316 ASN A C 1
ATOM 2565 O O . ASN A 1 316 ? 17.281 -6.84 -21.531 1 96.44 316 ASN A O 1
ATOM 2569 N N . VAL A 1 317 ? 17.5 -9.102 -21.922 1 93.88 317 VAL A N 1
ATOM 2570 C CA . VAL A 1 317 ? 17.391 -9.461 -20.516 1 93.88 317 VAL A CA 1
ATOM 2571 C C . VAL A 1 317 ? 18.5 -8.789 -19.719 1 93.88 317 VAL A C 1
ATOM 2573 O O . VAL A 1 317 ? 19.656 -8.742 -20.172 1 93.88 317 VAL A O 1
ATOM 2576 N N . GLY A 1 318 ? 18.141 -8.227 -18.609 1 94.81 318 GLY A N 1
ATOM 2577 C CA . GLY A 1 318 ? 19.125 -7.574 -17.766 1 94.81 318 GLY A CA 1
ATOM 2578 C C . GLY A 1 318 ? 19.188 -6.074 -17.969 1 94.81 318 GLY A C 1
ATOM 2579 O O . GLY A 1 318 ? 19.766 -5.355 -17.141 1 94.81 318 GLY A O 1
ATOM 2580 N N . ASP A 1 319 ? 18.547 -5.617 -19.031 1 97.5 319 ASP A N 1
ATOM 2581 C CA . ASP A 1 319 ? 18.531 -4.172 -19.25 1 97.5 319 ASP A CA 1
ATOM 2582 C C . ASP A 1 319 ? 17.75 -3.461 -18.141 1 97.5 319 ASP A C 1
ATOM 2584 O O . ASP A 1 319 ? 16.703 -3.951 -17.703 1 97.5 319 ASP A O 1
ATOM 2588 N N . LYS A 1 320 ? 18.297 -2.307 -17.797 1 97 320 LYS A N 1
ATOM 2589 C CA . LYS A 1 320 ? 17.672 -1.486 -16.766 1 97 320 LYS A CA 1
ATOM 2590 C C . LYS A 1 320 ? 16.391 -0.832 -17.281 1 97 320 LYS A C 1
ATOM 2592 O O . LYS A 1 320 ? 16.359 -0.343 -18.422 1 97 320 LYS A O 1
ATOM 2597 N N . VAL A 1 321 ? 15.344 -0.851 -16.5 1 98.38 321 VAL A N 1
ATOM 2598 C CA . VAL A 1 321 ? 14.055 -0.255 -16.844 1 98.38 321 VAL A CA 1
ATOM 2599 C C . VAL A 1 321 ? 13.719 0.863 -15.867 1 98.38 321 VAL A C 1
ATOM 2601 O O . VAL A 1 321 ? 13.828 0.68 -14.648 1 98.38 321 VAL A O 1
ATOM 2604 N N . HIS A 1 322 ? 13.375 1.967 -16.391 1 98.25 322 HIS A N 1
ATOM 2605 C CA . HIS A 1 322 ? 12.961 3.113 -15.586 1 98.25 322 HIS A CA 1
ATOM 2606 C C . HIS A 1 322 ? 11.477 3.414 -15.773 1 98.25 322 HIS A C 1
ATOM 2608 O O . HIS A 1 322 ? 11.07 3.912 -16.828 1 98.25 322 HIS A O 1
ATOM 2614 N N . LEU A 1 323 ? 10.727 3.105 -14.75 1 97.94 323 LEU A N 1
ATOM 2615 C CA . LEU A 1 323 ? 9.32 3.484 -14.719 1 97.94 323 LEU A CA 1
ATOM 2616 C C . LEU A 1 323 ? 9.141 4.863 -14.094 1 97.94 323 LEU A C 1
ATOM 2618 O O . LEU A 1 323 ? 10.031 5.359 -13.406 1 97.94 323 LEU A O 1
ATOM 2622 N N . TYR A 1 324 ? 8.031 5.555 -14.383 1 96.38 324 TYR A N 1
ATOM 2623 C CA . TYR A 1 324 ? 7.746 6.895 -13.883 1 96.38 324 TYR A CA 1
ATOM 2624 C C . TYR A 1 324 ? 8.883 7.855 -14.211 1 96.38 324 TYR A C 1
ATOM 2626 O O . TYR A 1 324 ? 9.273 8.672 -13.375 1 96.38 324 TYR A O 1
ATOM 2634 N N . HIS A 1 325 ? 9.406 7.703 -15.383 1 93.94 325 HIS A N 1
ATOM 2635 C CA . HIS A 1 325 ? 10.57 8.484 -15.797 1 93.94 325 HIS A CA 1
ATOM 2636 C C . HIS A 1 325 ? 10.18 9.922 -16.125 1 93.94 325 HIS A C 1
ATOM 2638 O O . HIS A 1 325 ? 11.055 10.773 -16.312 1 93.94 325 HIS A O 1
ATOM 2644 N N . LYS A 1 326 ? 8.875 10.203 -16.219 1 89.44 326 LYS A N 1
ATOM 2645 C CA . LYS A 1 326 ? 8.336 11.547 -16.422 1 89.44 326 LYS A CA 1
ATOM 2646 C C . LYS A 1 326 ? 7.293 11.891 -15.359 1 89.44 326 LYS A C 1
ATOM 2648 O O . LYS A 1 326 ? 6.105 12.008 -15.672 1 89.44 326 LYS A O 1
ATOM 2653 N N . PRO A 1 327 ? 7.77 12.125 -14.203 1 87.88 327 PRO A N 1
ATOM 2654 C CA . PRO A 1 327 ? 6.836 12.328 -13.094 1 87.88 327 PRO A CA 1
ATOM 2655 C C . PRO A 1 327 ? 5.855 13.469 -13.344 1 87.88 327 PRO A C 1
ATOM 2657 O O . PRO A 1 327 ? 4.707 13.406 -12.891 1 87.88 327 PRO A O 1
ATOM 2660 N N . ASN A 1 328 ? 6.207 14.453 -14.055 1 83.81 328 ASN A N 1
ATOM 2661 C CA . ASN A 1 328 ? 5.367 15.625 -14.281 1 83.81 328 ASN A CA 1
ATOM 2662 C C . ASN A 1 328 ? 4.23 15.32 -15.25 1 83.81 328 ASN A C 1
ATOM 2664 O O . ASN A 1 328 ? 3.275 16.094 -15.359 1 83.81 328 ASN A O 1
ATOM 2668 N N . GLU A 1 329 ? 4.301 14.188 -15.961 1 88.19 329 GLU A N 1
ATOM 2669 C CA . GLU A 1 329 ? 3.279 13.82 -16.938 1 88.19 329 GLU A CA 1
ATOM 2670 C C . GLU A 1 329 ? 2.369 12.719 -16.406 1 88.19 329 GLU A C 1
ATOM 2672 O O . GLU A 1 329 ? 1.461 12.266 -17.094 1 88.19 329 GLU A O 1
ATOM 2677 N N . MET A 1 330 ? 2.562 12.359 -15.227 1 89.31 330 MET A N 1
ATOM 2678 C CA . MET A 1 330 ? 1.854 11.219 -14.648 1 89.31 330 MET A CA 1
ATOM 2679 C C . MET A 1 330 ? 0.347 11.453 -14.664 1 89.31 330 MET A C 1
ATOM 2681 O O . MET A 1 330 ? -0.414 10.578 -15.078 1 89.31 330 MET A O 1
ATOM 2685 N N . LYS A 1 331 ? -0.037 12.578 -14.266 1 89.5 331 LYS A N 1
ATOM 2686 C CA . LYS A 1 331 ? -1.466 12.859 -14.164 1 89.5 331 LYS A CA 1
ATOM 2687 C C . LYS A 1 331 ? -2.139 12.797 -15.531 1 89.5 331 LYS A C 1
ATOM 2689 O O . LYS A 1 331 ? -3.203 12.188 -15.672 1 89.5 331 LYS A O 1
ATOM 2694 N N . THR A 1 332 ? -1.532 13.375 -16.469 1 90.12 332 THR A N 1
ATOM 2695 C CA . THR A 1 332 ? -2.088 13.422 -17.828 1 90.12 332 THR A CA 1
ATOM 2696 C C . THR A 1 332 ? -2.154 12.023 -18.422 1 90.12 332 THR A C 1
ATOM 2698 O O . THR A 1 332 ? -3.119 11.68 -19.109 1 90.12 332 THR A O 1
ATOM 2701 N N . ARG A 1 333 ? -1.219 11.195 -18.125 1 91.44 333 ARG A N 1
ATOM 2702 C CA . ARG A 1 333 ? -1.083 9.898 -18.766 1 91.44 333 ARG A CA 1
ATOM 2703 C C . ARG A 1 333 ? -1.893 8.828 -18.047 1 91.44 333 ARG A C 1
ATOM 2705 O O . ARG A 1 333 ? -2.357 7.867 -18.656 1 91.44 333 ARG A O 1
ATOM 2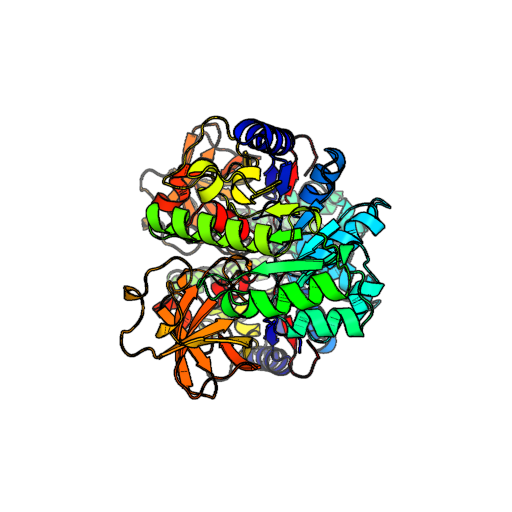712 N N . THR A 1 334 ? -2.062 8.977 -16.719 1 92.19 334 THR A N 1
ATOM 2713 C CA . THR A 1 334 ? -2.635 7.883 -15.945 1 92.19 334 THR A CA 1
ATOM 2714 C C . THR A 1 334 ? -3.869 8.344 -15.18 1 92.19 334 THR A C 1
ATOM 2716 O O . THR A 1 334 ? -4.645 7.523 -14.688 1 92.19 334 THR A O 1
ATOM 2719 N N . GLY A 1 335 ? -4.004 9.695 -15 1 89.38 335 GLY A N 1
ATOM 2720 C CA . GLY A 1 335 ? -5.047 10.234 -14.141 1 89.38 335 GLY A CA 1
ATOM 2721 C C . GLY A 1 335 ? -4.629 10.305 -12.68 1 89.38 335 GLY A C 1
ATOM 2722 O O . GLY A 1 335 ? -5.336 10.898 -11.859 1 89.38 335 GLY A O 1
ATOM 2723 N N . LEU A 1 336 ? -3.461 9.82 -12.375 1 90.5 336 LEU A N 1
ATOM 2724 C CA . LEU A 1 336 ? -2.93 9.859 -11.016 1 90.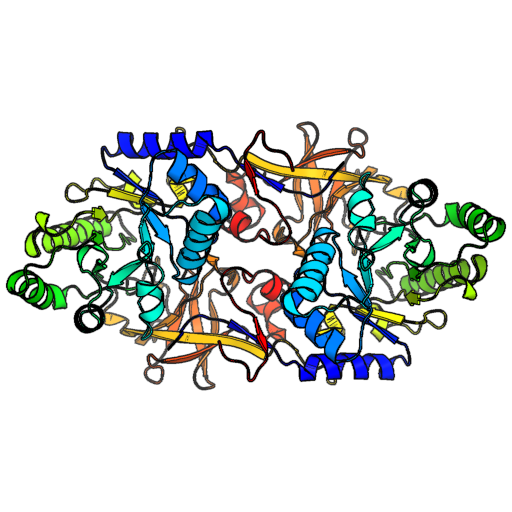5 336 LEU A CA 1
ATOM 2725 C C . LEU A 1 336 ? -1.785 10.859 -10.906 1 90.5 336 LEU A C 1
ATOM 2727 O O . LEU A 1 336 ? -0.947 10.953 -11.805 1 90.5 336 LEU A O 1
ATOM 2731 N N . SER A 1 337 ? -1.807 11.609 -9.789 1 90.56 337 SER A N 1
ATOM 2732 C CA . SER A 1 337 ? -0.629 12.43 -9.523 1 90.56 337 SER A CA 1
ATOM 2733 C C . SER A 1 337 ? 0.572 11.57 -9.148 1 90.56 337 SER A C 1
ATOM 2735 O O . SER A 1 337 ? 0.416 10.406 -8.773 1 90.56 337 SER A O 1
ATOM 2737 N N . MET A 1 338 ? 1.725 12.117 -9.258 1 92 338 MET A N 1
ATOM 2738 C CA . MET A 1 338 ? 2.93 11.398 -8.859 1 92 338 MET A CA 1
ATOM 2739 C C . MET A 1 338 ? 2.873 11.016 -7.383 1 92 338 MET A C 1
ATOM 2741 O O . MET A 1 338 ? 3.336 9.945 -6.996 1 92 338 MET A O 1
ATOM 2745 N N . LEU A 1 339 ? 2.291 11.93 -6.633 1 93.31 339 LEU A N 1
ATOM 2746 C CA . LEU A 1 339 ? 2.125 11.656 -5.207 1 93.31 339 LEU A CA 1
ATOM 2747 C C . LEU A 1 339 ? 1.285 10.406 -4.984 1 93.31 339 LEU A C 1
ATOM 2749 O O . LEU A 1 339 ? 1.679 9.508 -4.23 1 93.31 339 LEU A O 1
ATOM 2753 N N . GLU A 1 340 ? 0.198 10.344 -5.648 1 93.62 340 GLU A N 1
ATOM 2754 C CA . GLU A 1 340 ? -0.689 9.188 -5.52 1 93.62 340 GLU A CA 1
ATOM 2755 C C . GLU A 1 340 ? -0.005 7.91 -6 1 93.62 340 GLU A C 1
ATOM 2757 O O . GLU A 1 340 ? -0.154 6.852 -5.387 1 93.62 340 GLU A O 1
ATOM 2762 N N . ALA A 1 341 ? 0.736 8.047 -7.098 1 94.81 341 ALA A N 1
ATOM 2763 C CA . ALA A 1 341 ? 1.44 6.895 -7.652 1 94.81 341 ALA A CA 1
ATOM 2764 C C . ALA A 1 341 ? 2.475 6.359 -6.664 1 94.81 341 ALA A C 1
ATOM 2766 O O . ALA A 1 341 ? 2.607 5.145 -6.496 1 94.81 341 ALA A O 1
ATOM 2767 N N . LEU A 1 342 ? 3.164 7.234 -5.992 1 96.44 342 LEU A N 1
ATOM 2768 C CA . LEU A 1 342 ? 4.195 6.824 -5.043 1 96.44 342 LEU A CA 1
ATOM 2769 C C . LEU A 1 342 ? 3.57 6.176 -3.812 1 96.44 342 LEU A C 1
ATOM 2771 O O . LEU A 1 342 ? 4.074 5.164 -3.318 1 96.44 342 LEU A O 1
ATOM 2775 N N . ILE A 1 343 ? 2.494 6.73 -3.371 1 96.19 343 ILE A N 1
ATOM 2776 C CA . ILE A 1 343 ? 1.815 6.211 -2.188 1 96.19 343 ILE A CA 1
ATOM 2777 C C . ILE A 1 343 ? 1.246 4.824 -2.488 1 96.19 343 ILE A C 1
ATOM 2779 O O . ILE A 1 343 ? 1.233 3.951 -1.617 1 96.19 343 ILE A O 1
ATOM 2783 N N . ALA A 1 344 ? 0.91 4.598 -3.73 1 94.94 344 ALA A N 1
ATOM 2784 C CA . ALA A 1 344 ? 0.274 3.344 -4.129 1 94.94 344 ALA A CA 1
ATOM 2785 C C . ALA A 1 344 ? 1.284 2.199 -4.152 1 94.94 344 ALA A C 1
ATOM 2787 O O . ALA A 1 344 ? 0.908 1.028 -4.055 1 94.94 344 ALA A O 1
ATOM 2788 N N . LEU A 1 345 ? 2.539 2.496 -4.281 1 97.31 345 LEU A N 1
ATOM 2789 C CA . LEU A 1 345 ? 3.551 1.447 -4.336 1 97.31 345 LEU A CA 1
ATOM 2790 C C . LEU A 1 345 ? 3.645 0.712 -3.002 1 97.31 345 LEU A C 1
ATOM 2792 O O . LEU A 1 345 ? 3.783 1.341 -1.95 1 97.31 345 LEU A O 1
ATOM 2796 N N . SER A 1 346 ? 3.555 -0.551 -3.057 1 97.06 346 SER A N 1
ATOM 2797 C CA . SER A 1 346 ? 3.494 -1.394 -1.867 1 97.06 346 SER A CA 1
ATOM 2798 C C . SER A 1 346 ? 4.766 -1.268 -1.034 1 97.06 346 SER A C 1
ATOM 2800 O O . SER A 1 346 ? 5.867 -1.521 -1.528 1 97.06 346 SER A O 1
ATOM 2802 N N . PRO A 1 347 ? 4.609 -0.914 0.186 1 96.44 347 PRO A N 1
ATOM 2803 C CA . PRO A 1 347 ? 5.793 -0.885 1.053 1 96.44 347 PRO A CA 1
ATOM 2804 C C . PRO A 1 347 ? 6.27 -2.281 1.442 1 96.44 347 PRO A C 1
ATOM 2806 O O . PRO A 1 347 ? 7.359 -2.43 2.002 1 96.44 347 PRO A O 1
ATOM 2809 N N . LEU A 1 348 ? 5.543 -3.299 1.114 1 95.62 348 LEU A N 1
ATOM 2810 C CA . LEU A 1 348 ? 5.895 -4.672 1.457 1 95.62 348 LEU A CA 1
ATOM 2811 C C . LEU A 1 348 ? 6.727 -5.312 0.351 1 95.62 348 LEU A C 1
ATOM 2813 O O . LEU A 1 348 ? 7.516 -6.223 0.611 1 95.62 348 LEU A O 1
ATOM 2817 N N . ARG A 1 349 ? 6.512 -4.777 -0.875 1 96.12 349 ARG A N 1
ATOM 2818 C CA . ARG A 1 349 ? 7.09 -5.492 -2.006 1 96.12 349 ARG A CA 1
ATOM 2819 C C . ARG A 1 349 ? 8.117 -4.629 -2.734 1 96.12 349 ARG A C 1
ATOM 2821 O O . ARG A 1 349 ? 8.992 -5.152 -3.426 1 96.12 349 ARG A O 1
ATOM 2828 N N . VAL A 1 350 ? 7.992 -3.336 -2.646 1 97.12 350 VAL A N 1
ATOM 2829 C CA . VAL A 1 350 ? 8.875 -2.426 -3.369 1 97.12 350 VAL A CA 1
ATOM 2830 C C . VAL A 1 350 ? 9.742 -1.654 -2.379 1 97.12 350 VAL A C 1
ATOM 2832 O O . VAL A 1 350 ? 9.25 -0.78 -1.66 1 97.12 350 VAL A O 1
ATOM 2835 N N . LYS A 1 351 ? 10.984 -1.912 -2.385 1 96.25 351 LYS A N 1
ATOM 2836 C CA . LYS A 1 351 ? 11.906 -1.254 -1.467 1 96.25 351 LYS A CA 1
ATOM 2837 C C . LYS A 1 351 ? 12.18 0.184 -1.897 1 96.25 351 LYS A C 1
ATOM 2839 O O . LYS A 1 351 ? 12.102 0.506 -3.086 1 96.25 351 LYS A O 1
ATOM 2844 N N . ARG A 1 352 ? 12.336 1.051 -0.969 1 97.81 352 ARG A N 1
ATOM 2845 C CA . ARG A 1 352 ? 12.906 2.377 -1.185 1 97.81 352 ARG A CA 1
ATOM 2846 C C . ARG A 1 352 ? 14.375 2.416 -0.768 1 97.81 352 ARG A C 1
ATOM 2848 O O . ARG A 1 352 ? 14.727 1.959 0.321 1 97.81 352 ARG A O 1
ATOM 2855 N N . ILE A 1 353 ? 15.18 2.938 -1.686 1 97.12 353 ILE A N 1
ATOM 2856 C CA . ILE A 1 353 ? 16.625 2.908 -1.451 1 97.12 353 ILE A CA 1
ATOM 2857 C C . ILE A 1 353 ? 17.234 4.254 -1.831 1 97.12 353 ILE A C 1
ATOM 2859 O O . ILE A 1 353 ? 16.906 4.82 -2.879 1 97.12 353 ILE A O 1
ATOM 2863 N N . PHE A 1 354 ? 18.078 4.766 -0.954 1 97.12 354 PHE A N 1
ATOM 2864 C CA . PHE A 1 354 ? 18.844 5.945 -1.338 1 97.12 354 PHE A CA 1
ATOM 2865 C C . PHE A 1 354 ? 19.906 5.59 -2.375 1 97.12 354 PHE A C 1
ATOM 2867 O O . PHE A 1 354 ? 20.531 4.531 -2.289 1 97.12 354 PHE A O 1
ATOM 2874 N N . GLU A 1 355 ? 20.062 6.469 -3.285 1 94.12 355 GLU A N 1
ATOM 2875 C CA . GLU A 1 355 ? 21.094 6.27 -4.293 1 94.12 355 GLU A CA 1
ATOM 2876 C C . GLU A 1 355 ? 22.438 5.969 -3.641 1 94.12 355 GLU A C 1
ATOM 2878 O O . GLU A 1 355 ? 22.828 6.617 -2.662 1 94.12 355 GLU A O 1
ATOM 2883 N N . GLY A 1 356 ? 23.125 4.977 -4.184 1 86.75 356 GLY A N 1
ATOM 2884 C CA . GLY A 1 356 ? 24.422 4.586 -3.662 1 86.75 356 GLY A CA 1
ATOM 2885 C C . GLY A 1 356 ? 24.344 3.436 -2.676 1 86.75 356 GLY A C 1
ATOM 2886 O O . GLY A 1 356 ? 25.359 2.828 -2.346 1 86.75 356 GLY A O 1
ATOM 2887 N N . GLU A 1 357 ? 23.188 3.156 -2.195 1 83.5 357 GLU A N 1
ATOM 2888 C CA . GLU A 1 357 ? 23 2.01 -1.314 1 83.5 357 GLU A CA 1
ATOM 2889 C C . GLU A 1 357 ? 22.594 0.77 -2.102 1 83.5 357 GLU A C 1
ATOM 2891 O O . GLU A 1 357 ? 22.141 0.876 -3.244 1 83.5 357 GLU A O 1
ATOM 2896 N N . GLU A 1 358 ? 22.828 -0.391 -1.599 1 72.94 358 GLU A N 1
ATOM 2897 C CA . GLU A 1 358 ? 22.578 -1.646 -2.301 1 72.94 358 GLU A CA 1
ATOM 2898 C C . GLU A 1 358 ? 21.125 -2.078 -2.158 1 72.94 358 GLU A C 1
ATOM 2900 O O . GLU A 1 358 ? 20.516 -1.857 -1.114 1 72.94 358 GLU A O 1
ATOM 2905 N N . ASN A 1 359 ? 20.609 -2.643 -3.236 1 69.25 359 ASN A N 1
ATOM 2906 C CA . ASN A 1 359 ? 19.281 -3.227 -3.25 1 69.25 359 ASN A CA 1
ATOM 2907 C C . ASN A 1 359 ? 19.297 -4.664 -2.738 1 69.25 359 ASN A C 1
ATOM 2909 O O . ASN A 1 359 ? 20.188 -5.438 -3.068 1 69.25 359 ASN A O 1
ATOM 2913 N N . MET B 1 1 ? -12.047 5.801 22.203 1 54.06 1 MET B N 1
ATOM 2914 C CA . MET B 1 1 ? -12.406 4.895 21.125 1 54.06 1 MET B CA 1
ATOM 2915 C C . MET B 1 1 ? -11.438 5.035 19.953 1 54.06 1 MET B C 1
ATOM 2917 O O . MET B 1 1 ? -11.102 6.148 19.547 1 54.06 1 MET B O 1
ATOM 2921 N N . ASN B 1 2 ? -10.773 3.891 19.578 1 73.19 2 ASN B N 1
ATOM 2922 C CA . ASN B 1 2 ? -9.922 3.877 18.391 1 73.19 2 ASN B CA 1
ATOM 2923 C C . ASN B 1 2 ? -10.742 4.074 17.125 1 73.19 2 ASN B C 1
ATOM 2925 O O . ASN B 1 2 ? -11.586 3.244 16.781 1 73.19 2 ASN B O 1
ATOM 2929 N N . THR B 1 3 ? -10.664 5.195 16.5 1 75.5 3 THR B N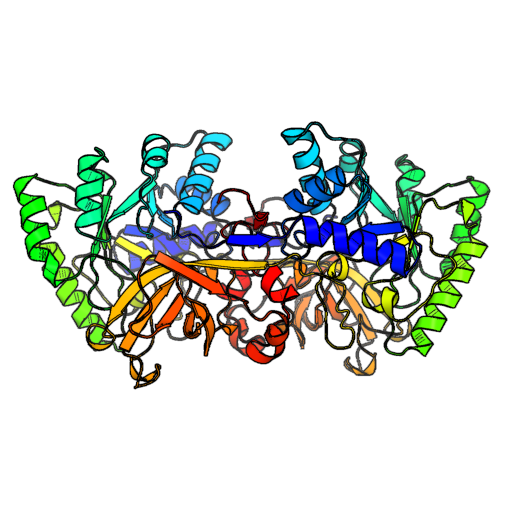 1
ATOM 2930 C CA . THR B 1 3 ? -11.492 5.562 15.352 1 75.5 3 THR B CA 1
ATOM 2931 C C . THR B 1 3 ? -10.789 5.219 14.039 1 75.5 3 THR B C 1
ATOM 2933 O O . THR B 1 3 ? -11.266 5.578 12.961 1 75.5 3 THR B O 1
ATOM 2936 N N . SER B 1 4 ? -9.711 4.531 14.172 1 87.44 4 SER B N 1
ATOM 2937 C CA . SER B 1 4 ? -8.984 4.152 12.969 1 87.44 4 SER B CA 1
ATOM 2938 C C . SER B 1 4 ? -9.766 3.141 12.141 1 87.44 4 SER B C 1
ATOM 2940 O O . SER B 1 4 ? -10.469 2.293 12.695 1 87.44 4 SER B O 1
ATOM 2942 N N . PHE B 1 5 ? -9.711 3.295 10.922 1 95.94 5 PHE B N 1
ATOM 2943 C CA . PHE B 1 5 ? -10.336 2.316 10.039 1 95.94 5 PHE B CA 1
ATOM 2944 C C . PHE B 1 5 ? -9.555 1.009 10.039 1 95.94 5 PHE B C 1
ATOM 2946 O O . PHE B 1 5 ? -8.336 1.01 10.203 1 95.94 5 PHE B O 1
ATOM 2953 N N . TYR B 1 6 ? -10.266 -0.059 9.852 1 96.94 6 TYR B N 1
ATOM 2954 C CA . TYR B 1 6 ? -9.68 -1.388 9.727 1 96.94 6 TYR B CA 1
ATOM 2955 C C . TYR B 1 6 ? -10.461 -2.234 8.727 1 96.94 6 TYR B C 1
ATOM 2957 O O . TYR B 1 6 ? -11.625 -1.954 8.445 1 96.94 6 TYR B O 1
ATOM 2965 N N . VAL B 1 7 ? -9.789 -3.178 8.18 1 97.88 7 VAL B N 1
ATOM 2966 C CA . VAL B 1 7 ? -10.438 -4.18 7.34 1 97.88 7 VAL B CA 1
ATOM 2967 C C . VAL B 1 7 ? -10.922 -5.344 8.203 1 97.88 7 VAL B C 1
ATOM 2969 O O . VAL B 1 7 ? -10.133 -5.961 8.922 1 97.88 7 VAL B O 1
ATOM 2972 N N . SER B 1 8 ? -12.164 -5.535 8.148 1 97.69 8 SER B N 1
ATOM 2973 C CA . SER B 1 8 ? -12.758 -6.66 8.859 1 97.69 8 SER B CA 1
ATOM 2974 C C . SER B 1 8 ? -12.773 -7.918 8 1 97.69 8 SER B C 1
ATOM 2976 O O . SER B 1 8 ? -13.203 -7.879 6.844 1 97.69 8 SER B O 1
ATOM 2978 N N . LEU B 1 9 ? -12.297 -9.031 8.562 1 98.12 9 LEU B N 1
ATOM 2979 C CA . LEU B 1 9 ? -12.18 -10.289 7.824 1 98.12 9 LEU B CA 1
ATOM 2980 C C . LEU B 1 9 ? -12.93 -11.406 8.539 1 98.12 9 LEU B C 1
ATOM 2982 O O . LEU B 1 9 ? -12.953 -11.453 9.773 1 98.12 9 LEU B O 1
ATOM 2986 N N . ASP B 1 10 ? -13.461 -12.305 7.805 1 98 10 ASP B N 1
ATOM 2987 C CA . ASP B 1 10 ? -14.156 -13.484 8.32 1 98 10 ASP B CA 1
ATOM 2988 C C . ASP B 1 10 ? -13.305 -14.742 8.141 1 98 10 ASP B C 1
ATOM 2990 O O . ASP B 1 10 ? -13.273 -15.328 7.059 1 98 10 ASP B O 1
ATOM 2994 N N . LYS B 1 11 ? -12.781 -15.188 9.234 1 97.88 11 LYS B N 1
ATOM 2995 C CA . LYS B 1 11 ? -11.906 -16.359 9.211 1 97.88 11 LYS B CA 1
ATOM 2996 C C . LYS B 1 11 ? -12.68 -17.609 8.797 1 97.88 11 LYS B C 1
ATOM 2998 O O . LYS B 1 11 ? -12.148 -18.469 8.086 1 97.88 11 LYS B O 1
ATOM 3003 N N . ASN B 1 12 ? -13.859 -17.734 9.227 1 97.62 12 ASN B N 1
ATOM 3004 C CA . ASN B 1 12 ? -14.68 -18.891 8.898 1 97.62 12 ASN B CA 1
ATOM 3005 C C . ASN B 1 12 ? -15.023 -18.938 7.414 1 97.62 12 ASN B C 1
ATOM 3007 O O . ASN B 1 12 ? -15.148 -20.016 6.832 1 97.62 12 ASN B O 1
ATOM 3011 N N . ALA B 1 13 ? -15.211 -17.812 6.824 1 98 13 ALA B N 1
ATOM 3012 C CA . ALA B 1 13 ? -15.461 -17.75 5.387 1 98 13 ALA B CA 1
ATOM 3013 C C . ALA B 1 13 ? -14.273 -18.297 4.602 1 98 13 ALA B C 1
ATOM 3015 O O . ALA B 1 13 ? -14.445 -19 3.602 1 98 13 ALA B O 1
ATOM 3016 N N . LEU B 1 14 ? -13.109 -17.984 5.078 1 98.25 14 LEU B N 1
ATOM 3017 C CA . LEU B 1 14 ? -11.891 -18.5 4.453 1 98.25 14 LEU B CA 1
ATOM 3018 C C . LEU B 1 14 ? -11.883 -20.031 4.465 1 98.25 14 LEU B C 1
ATOM 3020 O O . LEU B 1 14 ? -11.68 -20.656 3.424 1 98.25 14 LEU B O 1
ATOM 3024 N N . TYR B 1 15 ? -12.133 -20.578 5.605 1 98.19 15 TYR B N 1
ATOM 3025 C CA . TYR B 1 15 ? -12.172 -22.031 5.75 1 98.19 15 TYR B CA 1
ATOM 3026 C C . TYR B 1 15 ? -13.281 -22.625 4.895 1 98.19 15 TYR B C 1
ATOM 3028 O O . TYR B 1 15 ? -13.062 -23.625 4.203 1 98.19 15 TYR B O 1
ATOM 3036 N N . HIS B 1 16 ? -14.398 -22.016 4.977 1 98.44 16 HIS B N 1
ATOM 3037 C CA . HIS B 1 16 ? -15.547 -22.484 4.207 1 98.44 16 HIS B CA 1
ATOM 3038 C C . HIS B 1 16 ? -15.219 -22.547 2.719 1 98.44 16 HIS B C 1
ATOM 3040 O O . HIS B 1 16 ? -15.5 -23.547 2.062 1 98.44 16 HIS B O 1
ATOM 3046 N N . ASN B 1 17 ? -14.711 -21.453 2.16 1 97.69 17 ASN B N 1
ATOM 3047 C CA . ASN B 1 17 ? -14.414 -21.391 0.735 1 97.69 17 ASN B CA 1
ATOM 3048 C C . ASN B 1 17 ? -13.445 -22.484 0.309 1 97.69 17 ASN B C 1
ATOM 3050 O O . ASN B 1 17 ? -13.625 -23.109 -0.746 1 97.69 17 ASN B O 1
ATOM 3054 N N . ILE B 1 18 ? -12.43 -22.734 1.13 1 98.12 18 ILE B N 1
ATOM 3055 C CA . ILE B 1 18 ? -11.43 -23.75 0.817 1 98.12 18 ILE B CA 1
ATOM 3056 C C . ILE B 1 18 ? -12.078 -25.125 0.774 1 98.12 18 ILE B C 1
ATOM 3058 O O . ILE B 1 18 ? -11.914 -25.875 -0.197 1 98.12 18 ILE B O 1
ATOM 3062 N N . GLU B 1 19 ? -12.836 -25.453 1.749 1 98.25 19 GLU B N 1
ATOM 3063 C CA . GLU B 1 19 ? -13.492 -26.75 1.806 1 98.25 19 GLU B CA 1
ATOM 3064 C C . GLU B 1 19 ? -14.516 -26.906 0.682 1 98.25 19 GLU B C 1
ATOM 3066 O O . GLU B 1 19 ? -14.633 -27.969 0.078 1 98.25 19 GLU B O 1
ATOM 3071 N N . TYR B 1 20 ? -15.195 -25.844 0.425 1 97.69 20 TYR B N 1
ATOM 3072 C CA . TYR B 1 20 ? -16.188 -25.859 -0.652 1 97.69 20 TYR B CA 1
ATOM 3073 C C . TYR B 1 20 ? -15.523 -26.156 -1.991 1 97.69 20 TYR B C 1
ATOM 3075 O O . TYR B 1 20 ? -16 -27.016 -2.746 1 97.69 20 TYR B O 1
ATOM 3083 N N . LEU B 1 21 ? -14.43 -25.5 -2.301 1 96.62 21 LEU B N 1
ATOM 3084 C CA . LEU B 1 21 ? -13.742 -25.672 -3.574 1 96.62 21 LEU B CA 1
ATOM 3085 C C . LEU B 1 21 ? -13.133 -27.062 -3.676 1 96.62 21 LEU B C 1
ATOM 3087 O O . LEU B 1 21 ? -13.141 -27.672 -4.746 1 96.62 21 LEU B O 1
ATOM 3091 N N . ARG B 1 22 ? -12.562 -27.531 -2.568 1 97.69 22 ARG B N 1
ATOM 3092 C CA . ARG B 1 22 ? -12.031 -28.891 -2.535 1 97.69 22 ARG B CA 1
ATOM 3093 C C . ARG B 1 22 ? -13.109 -29.922 -2.883 1 97.69 22 ARG B C 1
ATOM 3095 O O . ARG B 1 22 ? -12.875 -30.828 -3.682 1 97.69 22 ARG B O 1
ATOM 3102 N N . GLU B 1 23 ? -14.234 -29.734 -2.291 1 97.31 23 GLU B N 1
ATOM 3103 C CA . GLU B 1 23 ? -15.352 -30.641 -2.543 1 97.31 23 GLU B CA 1
ATOM 3104 C C . GLU B 1 23 ? -15.875 -30.484 -3.969 1 97.31 23 GLU B C 1
ATOM 3106 O O . GLU B 1 23 ? -16.172 -31.484 -4.637 1 97.31 23 GLU B O 1
ATOM 3111 N N . TYR B 1 24 ? -15.992 -29.266 -4.375 1 95.12 24 TYR B N 1
ATOM 3112 C CA . TYR B 1 24 ? -16.531 -28.953 -5.688 1 95.12 24 TYR B CA 1
ATOM 3113 C C . TYR B 1 24 ? -15.727 -29.625 -6.789 1 95.12 24 TYR B C 1
ATOM 3115 O O . TYR B 1 24 ? -16.297 -30.156 -7.746 1 95.12 24 TYR B O 1
ATOM 3123 N N . LYS B 1 25 ? -14.406 -29.703 -6.672 1 96.62 25 LYS B N 1
ATOM 3124 C CA . LYS B 1 25 ? -13.555 -30.25 -7.727 1 96.62 25 LYS B CA 1
ATOM 3125 C C . LYS B 1 25 ? -12.992 -31.609 -7.332 1 96.62 25 LYS B C 1
ATOM 3127 O O . LYS B 1 25 ? -12.383 -32.312 -8.156 1 96.62 25 LYS B O 1
ATOM 3132 N N . GLN B 1 26 ? -13.211 -31.984 -6.074 1 97.5 26 GLN B N 1
ATOM 3133 C CA . GLN B 1 26 ? -12.672 -33.219 -5.527 1 97.5 26 GLN B CA 1
ATOM 3134 C C . GLN B 1 26 ? -11.156 -33.281 -5.691 1 97.5 26 GLN B C 1
ATOM 3136 O O . GLN B 1 26 ? -10.625 -34.281 -6.191 1 97.5 26 GLN B O 1
ATOM 3141 N N . LYS B 1 27 ? -10.484 -32.219 -5.402 1 98 27 LYS B N 1
ATOM 3142 C CA . LYS B 1 27 ? -9.031 -32.031 -5.426 1 98 27 LYS B CA 1
ATOM 3143 C C . LYS B 1 27 ? -8.547 -31.297 -4.18 1 98 27 LYS B C 1
ATOM 3145 O O . LYS B 1 27 ? -9.336 -30.641 -3.5 1 98 27 LYS B O 1
ATOM 3150 N N . GLU B 1 28 ? -7.289 -31.453 -3.83 1 97.88 28 GLU B N 1
ATOM 3151 C CA . GLU B 1 28 ? -6.703 -30.594 -2.809 1 97.88 28 GLU B CA 1
ATOM 3152 C C . GLU B 1 28 ? -6.57 -29.156 -3.309 1 97.88 28 GLU B C 1
ATOM 3154 O O . GLU B 1 28 ? -6.699 -28.891 -4.508 1 97.88 28 GLU B O 1
ATOM 3159 N N . LEU B 1 29 ? -6.41 -28.25 -2.383 1 97.88 29 LEU B N 1
ATOM 3160 C CA . LEU B 1 29 ? -6.332 -26.844 -2.762 1 97.88 29 LEU B CA 1
ATOM 3161 C C . LEU B 1 29 ? -5.004 -26.25 -2.322 1 97.88 29 LEU B C 1
ATOM 3163 O O . LEU B 1 29 ? -4.562 -26.453 -1.189 1 97.88 29 LEU B O 1
ATOM 3167 N N . LEU B 1 30 ? -4.285 -25.656 -3.264 1 98.56 30 LEU B N 1
ATOM 3168 C CA . LEU B 1 30 ? -3.117 -24.828 -2.986 1 98.56 30 LEU B CA 1
ATOM 3169 C C . LEU B 1 30 ? -3.498 -23.359 -2.93 1 98.56 30 LEU B C 1
ATOM 3171 O O . LEU B 1 30 ? -3.697 -22.719 -3.967 1 98.56 30 LEU B O 1
ATOM 3175 N N . PRO B 1 31 ? -3.639 -22.797 -1.724 1 98.44 31 PRO B N 1
ATOM 3176 C CA . PRO B 1 31 ? -3.99 -21.375 -1.622 1 98.44 31 PRO B CA 1
ATOM 3177 C C . PRO B 1 31 ? -2.842 -20.453 -2.023 1 98.44 31 PRO B C 1
ATOM 3179 O O . PRO B 1 31 ? -1.688 -20.703 -1.664 1 98.44 31 PRO B O 1
ATOM 3182 N N . VAL B 1 32 ? -3.162 -19.453 -2.758 1 98.38 32 VAL B N 1
ATOM 3183 C CA . VAL B 1 32 ? -2.195 -18.422 -3.117 1 98.38 32 VAL B CA 1
ATOM 3184 C C . VAL B 1 32 ? -2.371 -17.219 -2.207 1 98.38 32 VAL B C 1
ATOM 3186 O O . VAL B 1 32 ? -3.475 -16.672 -2.088 1 98.38 32 VAL B O 1
ATOM 3189 N N . ILE B 1 33 ? -1.277 -16.781 -1.532 1 98.44 33 ILE B N 1
ATOM 3190 C CA . ILE B 1 33 ? -1.393 -15.68 -0.582 1 98.44 33 ILE B CA 1
ATOM 3191 C C . ILE B 1 33 ? -0.417 -14.562 -0.96 1 98.44 33 ILE B C 1
ATOM 3193 O O . ILE B 1 33 ? 0.181 -13.93 -0.086 1 98.44 33 ILE B O 1
ATOM 3197 N N . LYS B 1 34 ? -0.238 -14.391 -2.229 1 97.94 34 LYS B N 1
ATOM 3198 C CA . LYS B 1 34 ? 0.638 -13.336 -2.742 1 97.94 34 LYS B CA 1
ATOM 3199 C C . LYS B 1 34 ? -0.014 -11.969 -2.609 1 97.94 34 LYS B C 1
ATOM 3201 O O . LYS B 1 34 ? -1.201 -11.867 -2.293 1 97.94 34 LYS B O 1
ATOM 3206 N N . ALA B 1 35 ? 0.838 -10.844 -2.779 1 97.38 35 ALA B N 1
ATOM 3207 C CA . ALA B 1 35 ? 0.35 -9.461 -2.738 1 97.38 35 ALA B CA 1
ATOM 3208 C C . ALA B 1 35 ? -0.412 -9.188 -1.445 1 97.38 35 ALA B C 1
ATOM 3210 O O . ALA B 1 35 ? -1.543 -8.695 -1.476 1 97.38 35 ALA B O 1
ATOM 3211 N N . ASN B 1 36 ? 0.224 -9.57 -0.318 1 98 36 ASN B N 1
ATOM 3212 C CA . ASN B 1 36 ? -0.364 -9.422 1.009 1 98 36 ASN B CA 1
ATOM 3213 C C . ASN B 1 36 ? -1.688 -10.172 1.122 1 98 36 ASN B C 1
ATOM 3215 O O . ASN B 1 36 ? -2.66 -9.641 1.666 1 98 36 ASN B O 1
ATOM 3219 N N . ALA B 1 37 ? -1.722 -11.375 0.538 1 98.19 37 ALA B N 1
ATOM 3220 C CA . ALA B 1 37 ? -2.92 -12.211 0.469 1 98.19 37 ALA B CA 1
ATOM 3221 C C . ALA B 1 37 ? -4.082 -11.445 -0.165 1 98.19 37 ALA B C 1
ATOM 3223 O O . ALA B 1 37 ? -5.168 -11.367 0.412 1 98.19 37 ALA B O 1
ATOM 3224 N N . TYR B 1 38 ? -3.73 -10.883 -1.311 1 96.81 38 TYR B N 1
ATOM 3225 C CA . TYR B 1 38 ? -4.734 -10.141 -2.066 1 96.81 38 TYR B CA 1
ATOM 3226 C C . TYR B 1 38 ? -5.367 -9.047 -1.213 1 96.81 38 TYR B C 1
ATOM 3228 O O . TYR B 1 38 ? -6.574 -8.812 -1.292 1 96.81 38 TYR B O 1
ATOM 3236 N N . GLY B 1 39 ? -4.582 -8.492 -0.318 1 97.12 39 GLY B N 1
ATOM 3237 C CA . GLY B 1 39 ? -5.02 -7.371 0.494 1 97.12 39 GLY B CA 1
ATOM 3238 C C . GLY B 1 39 ? -5.559 -7.789 1.849 1 97.12 39 GLY B C 1
ATOM 3239 O O . GLY B 1 39 ? -6 -6.945 2.633 1 97.12 39 GLY B O 1
ATOM 3240 N N . HIS B 1 40 ? -5.445 -9.062 2.215 1 98.38 40 HIS B N 1
ATOM 3241 C CA . HIS B 1 40 ? -6.07 -9.57 3.434 1 98.38 40 HIS B CA 1
ATOM 3242 C C . HIS B 1 40 ? -5.035 -9.797 4.531 1 98.38 40 HIS B C 1
ATOM 3244 O O . HIS B 1 40 ? -5.375 -10.25 5.625 1 98.38 40 HIS B O 1
ATOM 3250 N N . ASN B 1 41 ? -3.764 -9.477 4.281 1 98.25 41 ASN B N 1
ATOM 3251 C CA . ASN B 1 41 ? -2.664 -9.672 5.219 1 98.25 41 ASN B CA 1
ATOM 3252 C C . ASN B 1 41 ? -2.16 -11.117 5.199 1 98.25 41 ASN B C 1
ATOM 3254 O O . ASN B 1 41 ? -2.76 -11.992 5.816 1 98.25 41 ASN B O 1
ATOM 3258 N N . TYR B 1 42 ? -1.035 -11.266 4.562 1 98.5 42 TYR B N 1
ATOM 3259 C CA . TYR B 1 42 ? -0.573 -12.625 4.32 1 98.5 42 TYR B CA 1
ATOM 3260 C C . TYR B 1 42 ? -0.057 -13.266 5.605 1 98.5 42 TYR B C 1
ATOM 3262 O O . TYR B 1 42 ? 0.053 -14.492 5.699 1 98.5 42 TYR B O 1
ATOM 3270 N N . LEU B 1 43 ? 0.275 -12.523 6.68 1 98.56 43 LEU B N 1
ATOM 3271 C CA . LEU B 1 43 ? 0.68 -13.102 7.957 1 98.56 43 LEU B CA 1
ATOM 3272 C C . LEU B 1 43 ? -0.514 -13.711 8.68 1 98.56 43 LEU B C 1
ATOM 3274 O O . LEU B 1 43 ? -0.454 -14.859 9.125 1 98.56 43 LEU B O 1
ATOM 3278 N N . LEU B 1 44 ? -1.602 -12.914 8.727 1 97.88 44 LEU B N 1
ATOM 3279 C CA . LEU B 1 44 ? -2.832 -13.383 9.352 1 97.88 44 LEU B CA 1
ATOM 3280 C C . LEU B 1 44 ? -3.383 -14.602 8.625 1 97.88 44 LEU B C 1
ATOM 3282 O O . LEU B 1 44 ? -3.795 -15.57 9.258 1 97.88 44 LEU B O 1
ATOM 3286 N N . ILE B 1 45 ? -3.359 -14.555 7.328 1 98.62 45 ILE B N 1
ATOM 3287 C CA . ILE B 1 45 ? -3.938 -15.609 6.504 1 98.62 45 ILE B CA 1
ATOM 3288 C C . ILE B 1 45 ? -3.09 -16.875 6.613 1 98.62 45 ILE B C 1
ATOM 3290 O O . ILE B 1 45 ? -3.625 -17.984 6.723 1 98.62 45 ILE B O 1
ATOM 3294 N N . ALA B 1 46 ? -1.748 -16.734 6.586 1 98.75 46 ALA B N 1
ATOM 3295 C CA . ALA B 1 46 ? -0.86 -17.875 6.723 1 98.75 46 ALA B CA 1
ATOM 3296 C C . ALA B 1 46 ? -1.124 -18.625 8.031 1 98.75 46 ALA B C 1
ATOM 3298 O O . ALA B 1 46 ? -1.251 -19.859 8.039 1 98.75 46 ALA B O 1
ATOM 3299 N N . LYS B 1 47 ? -1.226 -17.859 9.086 1 98.69 47 LYS B N 1
ATOM 3300 C CA . LYS B 1 47 ? -1.479 -18.469 10.391 1 98.69 47 LYS B CA 1
ATOM 3301 C C . LYS B 1 47 ? -2.842 -19.156 10.422 1 98.69 47 LYS B C 1
ATOM 3303 O O . LYS B 1 47 ? -2.977 -20.25 10.961 1 98.69 47 LYS B O 1
ATOM 3308 N N . ALA B 1 48 ? -3.812 -18.516 9.852 1 98.44 48 ALA B N 1
ATOM 3309 C CA . ALA B 1 48 ? -5.148 -19.094 9.797 1 98.44 48 ALA B CA 1
ATOM 3310 C C . ALA B 1 48 ? -5.145 -20.406 9.008 1 98.44 48 ALA B C 1
ATOM 3312 O O . ALA B 1 48 ? -5.73 -21.391 9.438 1 98.44 48 ALA B O 1
ATOM 3313 N N . LEU B 1 49 ? -4.496 -20.391 7.855 1 98.75 49 LEU B N 1
ATOM 3314 C CA . LEU B 1 49 ? -4.414 -21.578 7.02 1 98.75 49 LEU B CA 1
ATOM 3315 C C . LEU B 1 49 ? -3.727 -22.719 7.77 1 98.75 49 LEU B C 1
ATOM 3317 O O . LEU B 1 49 ? -4.184 -23.859 7.727 1 98.75 49 LEU B O 1
ATOM 3321 N N . TYR B 1 50 ? -2.646 -22.375 8.422 1 98.75 50 TYR B N 1
ATOM 3322 C CA . TYR B 1 50 ? -1.946 -23.375 9.219 1 98.75 50 TYR B CA 1
ATOM 3323 C C . TYR B 1 50 ? -2.873 -23.984 10.258 1 98.75 50 TYR B C 1
ATOM 3325 O O . TYR B 1 50 ? -2.885 -25.203 10.453 1 98.75 50 TYR B O 1
ATOM 3333 N N . ASP B 1 51 ? -3.621 -23.125 10.914 1 98.19 51 ASP B N 1
ATOM 3334 C CA . ASP B 1 51 ? -4.547 -23.578 11.938 1 98.19 51 ASP B CA 1
ATOM 3335 C C . ASP B 1 51 ? -5.613 -24.5 11.352 1 98.19 51 ASP B C 1
ATOM 3337 O O . ASP B 1 51 ? -6.152 -25.359 12.047 1 98.19 51 ASP B O 1
ATOM 3341 N N . PHE B 1 52 ? -5.902 -24.344 10.094 1 98.12 52 PHE B N 1
ATOM 3342 C CA . PHE B 1 52 ? -6.848 -25.203 9.391 1 98.12 52 PHE B CA 1
ATOM 3343 C C . PHE B 1 52 ? -6.172 -26.484 8.914 1 98.12 52 PHE B C 1
ATOM 3345 O O . PHE B 1 52 ? -6.777 -27.281 8.203 1 98.12 52 PHE B O 1
ATOM 3352 N N . ASN B 1 53 ? -4.934 -26.625 9.148 1 98.12 53 ASN B N 1
ATOM 3353 C CA . ASN B 1 53 ? -4.105 -27.766 8.75 1 98.12 53 ASN B CA 1
ATOM 3354 C C . ASN B 1 53 ? -3.818 -27.75 7.25 1 98.12 53 ASN B C 1
ATOM 3356 O O . ASN B 1 53 ? -3.709 -28.812 6.629 1 98.12 53 ASN B O 1
ATOM 3360 N N . ILE B 1 54 ? -3.857 -26.609 6.719 1 98.12 54 ILE B N 1
ATOM 3361 C CA . ILE B 1 54 ? -3.355 -26.375 5.371 1 98.12 54 ILE B CA 1
ATOM 3362 C C . ILE B 1 54 ? -1.938 -25.812 5.434 1 98.12 54 ILE B C 1
ATOM 3364 O O . ILE B 1 54 ? -1.744 -24.641 5.742 1 98.12 54 ILE B O 1
ATOM 3368 N N . LYS B 1 55 ? -0.978 -26.578 4.988 1 98.38 55 LYS B N 1
ATOM 3369 C CA . LYS B 1 55 ? 0.392 -26.266 5.383 1 98.38 55 LYS B CA 1
ATOM 3370 C C . LYS B 1 55 ? 1.259 -25.969 4.16 1 98.38 55 LYS B C 1
ATOM 3372 O O . LYS B 1 55 ? 2.479 -25.844 4.277 1 98.38 55 LYS B O 1
ATOM 3377 N N . THR B 1 56 ? 0.675 -25.938 2.967 1 98.5 56 THR B N 1
ATOM 3378 C CA . THR B 1 56 ? 1.375 -25.531 1.755 1 98.5 56 THR B CA 1
ATOM 3379 C C . THR B 1 56 ? 0.658 -24.359 1.087 1 98.5 56 THR B C 1
ATOM 3381 O O . THR B 1 56 ? -0.547 -24.422 0.837 1 98.5 56 THR B O 1
ATOM 3384 N N . TRP B 1 57 ? 1.354 -23.312 0.873 1 98.56 57 TRP B N 1
ATOM 3385 C CA . TRP B 1 57 ? 0.835 -22.094 0.271 1 98.56 57 TRP B CA 1
ATOM 3386 C C . TRP B 1 57 ? 1.723 -21.625 -0.882 1 98.56 57 TRP B C 1
ATOM 3388 O O . TRP B 1 57 ? 2.811 -22.172 -1.089 1 98.56 57 TRP B O 1
ATOM 3398 N N . ALA B 1 58 ? 1.246 -20.688 -1.625 1 98.69 58 ALA B N 1
ATOM 3399 C CA . ALA B 1 58 ? 2.049 -20.156 -2.725 1 98.69 58 ALA B CA 1
ATOM 3400 C C . ALA B 1 58 ? 2.113 -18.641 -2.674 1 98.69 58 ALA B C 1
ATOM 3402 O O . ALA B 1 58 ? 1.139 -17.984 -2.299 1 98.69 58 ALA B O 1
ATOM 3403 N N . THR B 1 59 ? 3.236 -18.047 -3.012 1 98.12 59 THR B N 1
ATOM 3404 C CA . THR B 1 59 ? 3.441 -16.609 -3.154 1 98.12 59 THR B CA 1
ATOM 3405 C C . THR B 1 59 ? 4.098 -16.281 -4.492 1 98.12 59 THR B C 1
ATOM 3407 O O . THR B 1 59 ? 4.512 -17.188 -5.219 1 98.12 59 THR B O 1
ATOM 3410 N N . ALA B 1 60 ? 4.129 -15.039 -4.793 1 96.69 60 ALA B N 1
ATOM 3411 C CA . ALA B 1 60 ? 4.723 -14.609 -6.059 1 96.69 60 ALA B CA 1
ATOM 3412 C C . ALA B 1 60 ? 6.207 -14.312 -5.895 1 96.69 60 ALA B C 1
ATOM 3414 O O . ALA B 1 60 ? 6.996 -14.523 -6.82 1 96.69 60 ALA B O 1
ATOM 3415 N N . ARG B 1 61 ? 6.566 -13.805 -4.691 1 95.88 61 ARG B N 1
ATOM 3416 C CA . ARG B 1 61 ? 7.91 -13.289 -4.469 1 95.88 61 ARG B CA 1
ATOM 3417 C C . ARG B 1 61 ? 8.594 -14.016 -3.318 1 95.88 61 ARG B C 1
ATOM 3419 O O . ARG B 1 61 ? 7.953 -14.359 -2.324 1 95.88 61 ARG B O 1
ATOM 3426 N N . PHE B 1 62 ? 9.922 -14.164 -3.438 1 95.12 62 PHE B N 1
ATOM 3427 C CA . PHE B 1 62 ? 10.703 -14.75 -2.35 1 95.12 62 PHE B CA 1
ATOM 3428 C C . PHE B 1 62 ? 10.625 -13.867 -1.104 1 95.12 62 PHE B C 1
ATOM 3430 O O . PHE B 1 62 ? 10.609 -14.375 0.019 1 95.12 62 PHE B O 1
ATOM 3437 N N . SER B 1 63 ? 10.547 -12.547 -1.275 1 94.12 63 SER B N 1
ATOM 3438 C CA . SER B 1 63 ? 10.469 -11.633 -0.146 1 94.12 63 SER B CA 1
ATOM 3439 C C . SER B 1 63 ? 9.211 -11.875 0.683 1 94.12 63 SER B C 1
ATOM 3441 O O . SER B 1 63 ? 9.25 -11.797 1.913 1 94.12 63 SER B O 1
ATOM 3443 N N . GLU B 1 64 ? 8.141 -12.164 0.03 1 97.19 64 GLU B N 1
ATOM 3444 C CA . GLU B 1 64 ? 6.91 -12.516 0.736 1 97.19 64 GLU B CA 1
ATOM 3445 C C . GLU B 1 64 ? 7.086 -13.789 1.555 1 97.19 64 GLU B C 1
ATOM 3447 O O . GLU B 1 64 ? 6.699 -13.844 2.723 1 97.19 64 GLU B O 1
ATOM 3452 N N . ALA B 1 65 ? 7.684 -14.773 0.892 1 97.88 65 ALA B N 1
ATOM 3453 C CA . ALA B 1 65 ? 7.883 -16.062 1.54 1 97.88 65 ALA B CA 1
ATOM 3454 C C . ALA B 1 65 ? 8.789 -15.938 2.762 1 97.88 65 ALA B C 1
ATOM 3456 O O . ALA B 1 65 ? 8.516 -16.531 3.809 1 97.88 65 ALA B O 1
ATOM 3457 N N . ILE B 1 66 ? 9.844 -15.195 2.637 1 97.25 66 ILE B N 1
ATOM 3458 C CA . ILE B 1 66 ? 10.789 -14.992 3.729 1 97.25 66 ILE B CA 1
ATOM 3459 C C . ILE B 1 66 ? 10.086 -14.312 4.902 1 97.25 66 ILE B C 1
ATOM 3461 O O . ILE B 1 66 ? 10.195 -14.766 6.047 1 97.25 66 ILE B O 1
ATOM 3465 N N . THR B 1 67 ? 9.297 -13.266 4.629 1 98 67 THR B N 1
ATOM 3466 C CA . THR B 1 67 ? 8.586 -12.523 5.664 1 98 67 THR B CA 1
ATOM 3467 C C . THR B 1 67 ? 7.602 -13.43 6.398 1 98 67 THR B C 1
ATOM 3469 O O . THR B 1 67 ? 7.543 -13.414 7.633 1 98 67 THR B O 1
ATOM 3472 N N . ILE B 1 68 ? 6.879 -14.195 5.637 1 98.69 68 ILE B N 1
ATOM 3473 C CA . ILE B 1 68 ? 5.902 -15.109 6.227 1 98.69 68 ILE B CA 1
ATOM 3474 C C . ILE B 1 68 ? 6.621 -16.141 7.094 1 98.69 68 ILE B C 1
ATOM 3476 O O . ILE B 1 68 ? 6.191 -16.422 8.219 1 98.69 68 ILE B O 1
ATOM 3480 N N . THR B 1 69 ? 7.703 -16.703 6.539 1 98.75 69 THR B N 1
ATOM 3481 C CA . THR B 1 69 ? 8.453 -17.734 7.254 1 98.75 69 THR B CA 1
ATOM 3482 C C . THR B 1 69 ? 8.977 -17.188 8.578 1 98.75 69 THR B C 1
ATOM 3484 O O . THR B 1 69 ? 8.805 -17.828 9.625 1 98.75 69 THR B O 1
ATOM 3487 N N . GLU B 1 70 ? 9.57 -16 8.562 1 98.5 70 GLU B N 1
ATOM 3488 C CA . GLU B 1 70 ? 10.102 -15.391 9.773 1 98.5 70 GLU B CA 1
ATOM 3489 C C . GLU B 1 70 ? 8.992 -15.125 10.789 1 98.5 70 GLU B C 1
ATOM 3491 O O . GLU B 1 70 ? 9.164 -15.352 11.984 1 98.5 70 GLU B O 1
ATOM 3496 N N . TYR B 1 71 ? 7.93 -14.672 10.32 1 98.38 71 TYR B N 1
ATOM 3497 C CA . TYR B 1 71 ? 6.793 -14.391 11.188 1 98.38 71 TYR B CA 1
ATOM 3498 C C . TYR B 1 71 ? 6.316 -15.656 11.891 1 98.38 71 TYR B C 1
ATOM 3500 O O . TYR B 1 71 ? 6.117 -15.664 13.109 1 98.38 71 TYR B O 1
ATOM 3508 N N . MET B 1 72 ? 6.117 -16.719 11.125 1 98.69 72 MET B N 1
ATOM 3509 C CA . MET B 1 72 ? 5.613 -17.984 11.656 1 98.69 72 MET B CA 1
ATOM 3510 C C . MET B 1 72 ? 6.578 -18.562 12.688 1 98.69 72 MET B C 1
ATOM 3512 O O . MET B 1 72 ? 6.152 -19.047 13.742 1 98.69 72 MET B O 1
ATOM 3516 N N . ILE B 1 73 ? 7.848 -18.484 12.406 1 98.44 73 ILE B N 1
ATOM 3517 C CA . ILE B 1 73 ? 8.867 -19.062 13.281 1 98.44 73 ILE B CA 1
ATOM 3518 C C . ILE B 1 73 ? 9.016 -18.203 14.539 1 98.44 73 ILE B C 1
ATOM 3520 O O . ILE B 1 73 ? 8.953 -18.719 15.656 1 98.44 73 ILE B O 1
ATOM 3524 N N . ASN B 1 74 ? 9.156 -16.891 14.352 1 98.06 74 ASN B N 1
ATOM 3525 C CA . ASN B 1 74 ? 9.492 -16 15.461 1 98.06 74 ASN B CA 1
ATOM 3526 C C . ASN B 1 74 ? 8.312 -15.812 16.406 1 98.06 74 ASN B C 1
ATOM 3528 O O . ASN B 1 74 ? 8.492 -15.695 17.609 1 98.06 74 ASN B O 1
ATOM 3532 N N . ASN B 1 75 ? 7.168 -15.828 15.875 1 97.81 75 ASN B N 1
ATOM 3533 C CA . ASN B 1 75 ? 6.02 -15.492 16.703 1 97.81 75 ASN B CA 1
ATOM 3534 C C . ASN B 1 75 ? 5.32 -16.734 17.234 1 97.81 75 ASN B C 1
ATOM 3536 O O . ASN B 1 75 ? 4.672 -16.688 18.281 1 97.81 75 ASN B O 1
ATOM 3540 N N . PHE B 1 76 ? 5.477 -17.891 16.5 1 98.25 76 PHE B N 1
ATOM 3541 C CA . PHE B 1 76 ? 4.664 -19.047 16.875 1 98.25 76 PHE B CA 1
ATOM 3542 C C . PHE B 1 76 ? 5.516 -20.297 16.969 1 98.25 76 PHE B C 1
ATOM 3544 O O . PHE B 1 76 ? 5.012 -21.375 17.312 1 98.25 76 PHE B O 1
ATOM 3551 N N . SER B 1 77 ? 6.762 -20.312 16.641 1 98.44 77 SER B N 1
ATOM 3552 C CA . SER B 1 77 ? 7.652 -21.469 16.625 1 98.44 77 SER B CA 1
ATOM 3553 C C . SER B 1 77 ? 7.133 -22.547 15.68 1 98.44 77 SER B C 1
ATOM 3555 O O . SER B 1 77 ? 7.234 -23.75 15.977 1 98.44 77 SER B O 1
ATOM 3557 N N . ILE B 1 78 ? 6.527 -22.078 14.617 1 98.44 78 ILE B N 1
ATOM 3558 C CA . ILE B 1 78 ? 5.992 -22.969 13.602 1 98.44 78 ILE B CA 1
ATOM 3559 C C . ILE B 1 78 ? 6.969 -23.062 12.43 1 98.44 78 ILE B C 1
ATOM 3561 O O . ILE B 1 78 ? 7.352 -22.047 11.852 1 98.44 78 ILE B O 1
ATOM 3565 N N . ASN B 1 79 ? 7.309 -24.344 12.07 1 97.56 79 ASN B N 1
ATOM 3566 C CA . ASN B 1 79 ? 8.297 -24.484 11.008 1 97.56 79 ASN B CA 1
ATOM 3567 C C . ASN B 1 79 ? 7.941 -25.609 10.047 1 97.56 79 ASN B C 1
ATOM 3569 O O . ASN B 1 79 ? 8.695 -25.906 9.117 1 97.56 79 ASN B O 1
ATOM 3573 N N . ASP B 1 80 ? 6.773 -26.234 10.219 1 98.38 80 ASP B N 1
ATOM 3574 C CA . ASP B 1 80 ? 6.344 -27.359 9.398 1 98.38 80 ASP B CA 1
ATOM 3575 C C . ASP B 1 80 ? 5.32 -26.922 8.352 1 98.38 80 ASP B C 1
ATOM 3577 O O . ASP B 1 80 ? 4.168 -27.359 8.383 1 98.38 80 ASP B O 1
ATOM 3581 N N . PHE B 1 81 ? 5.723 -26.125 7.473 1 98.56 81 PHE B N 1
ATOM 3582 C CA . PHE B 1 81 ? 4.938 -25.656 6.336 1 98.56 81 PHE B CA 1
ATOM 3583 C C . PHE B 1 81 ? 5.824 -25.469 5.109 1 98.56 81 PHE B C 1
ATOM 3585 O O . PHE B 1 81 ? 7.051 -25.578 5.199 1 98.56 81 PHE B O 1
ATOM 3592 N N . LYS B 1 82 ? 5.223 -25.328 3.961 1 98.62 82 LYS B N 1
ATOM 3593 C CA . LYS B 1 82 ? 5.926 -25.062 2.711 1 98.62 82 LYS B CA 1
ATOM 3594 C C . LYS B 1 82 ? 5.309 -23.859 1.986 1 98.62 82 LYS B C 1
ATOM 3596 O O . LYS B 1 82 ? 4.094 -23.672 2.018 1 98.62 82 LYS B O 1
ATOM 3601 N N . ILE B 1 83 ? 6.195 -23.094 1.363 1 98.75 83 ILE B N 1
ATOM 3602 C CA . ILE B 1 83 ? 5.727 -21.984 0.531 1 98.75 83 ILE B CA 1
ATOM 3603 C C . ILE B 1 83 ? 6.309 -22.109 -0.875 1 98.75 83 ILE B C 1
ATOM 3605 O O . ILE B 1 83 ? 7.516 -21.953 -1.071 1 98.75 83 ILE B O 1
ATOM 3609 N N . LEU B 1 84 ? 5.465 -22.453 -1.796 1 98.56 84 LEU B N 1
ATOM 3610 C CA . LEU B 1 84 ? 5.855 -22.438 -3.201 1 98.56 84 LEU B CA 1
ATOM 3611 C C . LEU B 1 84 ? 5.965 -21.016 -3.723 1 98.56 84 LEU B C 1
ATOM 3613 O O . LEU B 1 84 ? 5.043 -20.203 -3.557 1 98.56 84 LEU B O 1
ATOM 3617 N N . VAL B 1 85 ? 7.094 -20.641 -4.328 1 97.25 85 VAL B N 1
ATOM 3618 C CA . VAL B 1 85 ? 7.301 -19.297 -4.84 1 97.25 85 VAL B CA 1
ATOM 3619 C C . VAL B 1 85 ? 7.348 -19.312 -6.363 1 97.25 85 VAL B C 1
ATOM 3621 O O . VAL B 1 85 ? 8.133 -20.062 -6.953 1 97.25 85 VAL B O 1
ATOM 3624 N N . PHE B 1 86 ? 6.598 -18.438 -6.996 1 95.56 86 PHE B N 1
ATOM 3625 C CA . PHE B 1 86 ? 6.391 -18.5 -8.438 1 95.56 86 PHE B CA 1
ATOM 3626 C C . PHE B 1 86 ? 7.57 -17.875 -9.18 1 95.56 86 PHE B C 1
ATOM 3628 O O . PHE B 1 86 ? 7.906 -18.312 -10.289 1 95.56 86 PHE B O 1
ATOM 3635 N N . GLU B 1 87 ? 8.195 -16.859 -8.672 1 91.81 87 GLU B N 1
ATOM 3636 C CA . GLU B 1 87 ? 9.219 -16.156 -9.422 1 91.81 87 GLU B CA 1
ATOM 3637 C C . GLU B 1 87 ? 10.484 -17 -9.578 1 91.81 87 GLU B C 1
ATOM 3639 O O . GLU B 1 87 ? 10.688 -17.953 -8.828 1 91.81 87 GLU B O 1
ATOM 3644 N N . SER B 1 88 ? 11.266 -16.656 -10.508 1 88.62 88 SER B N 1
ATOM 3645 C CA . SER B 1 88 ? 12.508 -17.375 -10.773 1 88.62 88 SER B CA 1
ATOM 3646 C C . SER B 1 88 ? 13.555 -17.078 -9.711 1 88.62 88 SER B C 1
ATOM 3648 O O . SER B 1 88 ? 13.586 -15.969 -9.148 1 88.62 88 SER B O 1
ATOM 3650 N N . LEU B 1 89 ? 14.305 -18.078 -9.516 1 83.31 89 LEU B N 1
ATOM 3651 C CA . LEU B 1 89 ? 15.453 -17.906 -8.625 1 83.31 89 LEU B CA 1
ATOM 3652 C C . LEU B 1 89 ? 16.531 -17.062 -9.281 1 83.31 89 LEU B C 1
ATOM 3654 O O . LEU B 1 89 ? 16.828 -17.234 -10.469 1 83.31 89 LEU B O 1
ATOM 3658 N N . ASP B 1 90 ? 16.969 -16.109 -8.516 1 78.25 90 ASP B N 1
ATOM 3659 C CA . ASP B 1 90 ? 18.156 -15.383 -8.977 1 78.25 90 ASP B CA 1
ATOM 3660 C C . ASP B 1 90 ? 19.422 -16.156 -8.648 1 78.25 90 ASP B C 1
ATOM 3662 O O . ASP B 1 90 ? 19.375 -17.375 -8.414 1 78.25 90 ASP B O 1
ATOM 3666 N N . ASP B 1 91 ? 20.531 -15.555 -8.766 1 76.5 91 ASP B N 1
ATOM 3667 C CA . ASP B 1 91 ? 21.812 -16.219 -8.594 1 76.5 91 ASP B CA 1
ATOM 3668 C C . ASP B 1 91 ? 22.141 -16.438 -7.113 1 76.5 91 ASP B C 1
ATOM 3670 O O . ASP B 1 91 ? 23.094 -17.125 -6.773 1 76.5 91 ASP B O 1
ATOM 3674 N N . ASP B 1 92 ? 21.281 -15.969 -6.277 1 80.25 92 ASP B N 1
ATOM 3675 C CA . ASP B 1 92 ? 21.516 -16.125 -4.848 1 80.25 92 ASP B CA 1
ATOM 3676 C C . ASP B 1 92 ? 20.656 -17.234 -4.258 1 80.25 92 ASP B C 1
ATOM 3678 O O . ASP B 1 92 ? 19.422 -17.094 -4.18 1 80.25 92 ASP B O 1
ATOM 3682 N N . TYR B 1 93 ? 21.328 -18.281 -3.826 1 84.44 93 TYR B N 1
ATOM 3683 C CA . TYR B 1 93 ? 20.641 -19.438 -3.281 1 84.44 93 TYR B CA 1
ATOM 3684 C C . TYR B 1 93 ? 20.812 -19.531 -1.77 1 84.44 93 TYR B C 1
ATOM 3686 O O . TYR B 1 93 ? 20.25 -20.406 -1.118 1 84.44 93 TYR B O 1
ATOM 3694 N N . SER B 1 94 ? 21.5 -18.531 -1.192 1 85.69 94 SER B N 1
ATOM 3695 C CA . SER B 1 94 ? 21.891 -18.609 0.21 1 85.69 94 SER B CA 1
ATOM 3696 C C . SER B 1 94 ? 20.672 -18.625 1.128 1 85.69 94 SER B C 1
ATOM 3698 O O . SER B 1 94 ? 20.641 -19.344 2.119 1 85.69 94 SER B O 1
ATOM 3700 N N . PHE B 1 95 ? 19.656 -17.922 0.77 1 89.44 95 PHE B N 1
ATOM 3701 C CA . PHE B 1 95 ? 18.5 -17.828 1.653 1 89.44 95 PHE B CA 1
ATOM 3702 C C . PHE B 1 95 ? 17.734 -19.141 1.68 1 89.44 95 PHE B C 1
ATOM 3704 O O . PHE B 1 95 ? 17 -19.406 2.629 1 89.44 95 PHE B O 1
ATOM 3711 N N . LEU B 1 96 ? 17.922 -19.969 0.704 1 92.5 96 LEU B N 1
ATOM 3712 C CA . LEU B 1 96 ? 17.219 -21.25 0.655 1 92.5 96 LEU B CA 1
ATOM 3713 C C . LEU B 1 96 ? 17.75 -22.203 1.722 1 92.5 96 LEU B C 1
ATOM 3715 O O . LEU B 1 96 ? 17.016 -23.078 2.188 1 92.5 96 LEU B O 1
ATOM 3719 N N . GLU B 1 97 ? 19.016 -22.062 2.059 1 90.81 97 GLU B N 1
ATOM 3720 C CA . GLU B 1 97 ? 19.578 -22.844 3.158 1 90.81 97 GLU B CA 1
ATOM 3721 C C . GLU B 1 97 ? 19 -22.406 4.5 1 90.81 97 GLU B C 1
ATOM 3723 O O . GLU B 1 97 ? 18.75 -23.234 5.375 1 90.81 97 GLU B O 1
ATOM 3728 N N . LYS B 1 98 ? 18.797 -21.125 4.57 1 93.31 98 LYS B N 1
ATOM 3729 C CA . LYS B 1 98 ? 18.312 -20.547 5.812 1 93.31 98 LYS B CA 1
ATOM 3730 C C . LYS B 1 98 ? 16.828 -20.859 6.023 1 93.31 98 LYS B C 1
ATOM 3732 O O . LYS B 1 98 ? 16.391 -21.016 7.16 1 93.31 98 LYS B O 1
ATOM 3737 N N . TYR B 1 99 ? 16.141 -20.906 4.918 1 96.62 99 TYR B N 1
ATOM 3738 C CA . TYR B 1 99 ? 14.695 -21.094 5.004 1 96.62 99 TYR B CA 1
ATOM 3739 C C . TYR B 1 99 ? 14.258 -22.344 4.234 1 96.62 99 TYR B C 1
ATOM 3741 O O . TYR B 1 99 ? 13.766 -22.234 3.107 1 96.62 99 TYR B O 1
ATOM 3749 N N . PRO B 1 100 ? 14.258 -23.453 4.867 1 96.06 100 PRO B N 1
ATOM 3750 C CA . PRO B 1 100 ? 13.914 -24.703 4.184 1 96.06 100 PRO B CA 1
ATOM 3751 C C . PRO B 1 100 ? 12.438 -24.766 3.785 1 96.06 100 PRO B C 1
ATOM 3753 O O . PRO B 1 100 ? 12.055 -25.609 2.963 1 96.06 100 PRO B O 1
ATOM 3756 N N . GLN B 1 101 ? 11.633 -23.891 4.359 1 98 101 GLN B N 1
ATOM 3757 C CA . GLN B 1 101 ? 10.203 -23.859 4.074 1 98 101 GLN B CA 1
ATOM 3758 C C . GLN B 1 101 ? 9.938 -23.312 2.674 1 98 101 GLN B C 1
ATOM 3760 O O . GLN B 1 101 ? 8.859 -23.531 2.117 1 98 101 GLN B O 1
ATOM 3765 N N . ILE B 1 102 ? 10.891 -22.625 2.125 1 97.69 102 ILE B N 1
ATOM 3766 C CA . ILE B 1 102 ? 10.703 -21.953 0.845 1 97.69 102 ILE B CA 1
ATOM 3767 C C . ILE B 1 102 ? 11 -22.922 -0.296 1 97.69 102 ILE B C 1
ATOM 3769 O O . ILE B 1 102 ? 12.086 -23.5 -0.361 1 97.69 102 ILE B O 1
ATOM 3773 N N . CYS B 1 103 ? 10.062 -23.109 -1.156 1 97.94 103 CYS B N 1
ATOM 3774 C CA . CYS B 1 103 ? 10.109 -24.047 -2.27 1 97.94 103 CYS B CA 1
ATOM 3775 C C . CYS B 1 103 ? 10.125 -23.312 -3.605 1 97.94 103 CYS B C 1
ATOM 3777 O O . CYS B 1 103 ? 9.078 -22.875 -4.09 1 97.94 103 CYS B O 1
ATOM 3779 N N . PRO B 1 104 ? 11.219 -23.297 -4.293 1 96.56 104 PRO B N 1
ATOM 3780 C CA . PRO B 1 104 ? 11.359 -22.5 -5.52 1 96.56 104 PRO B CA 1
ATOM 3781 C C . PRO B 1 104 ? 10.719 -23.172 -6.73 1 96.56 104 PRO B C 1
ATOM 3783 O O . PRO B 1 104 ? 10.555 -24.391 -6.75 1 96.56 104 PRO B O 1
ATOM 3786 N N . THR B 1 105 ? 10.43 -22.375 -7.648 1 96.81 105 THR B N 1
ATOM 3787 C CA . THR B 1 105 ? 9.977 -22.828 -8.961 1 96.81 105 THR B CA 1
ATOM 3788 C C . THR B 1 105 ? 11.117 -22.797 -9.969 1 96.81 105 THR B C 1
ATOM 3790 O O . THR B 1 105 ? 11.898 -21.844 -10.008 1 96.81 105 THR B O 1
ATOM 3793 N N . ILE B 1 106 ? 11.164 -23.812 -10.719 1 95.44 106 ILE B N 1
ATOM 3794 C CA . ILE B 1 106 ? 12.109 -23.906 -11.82 1 95.44 106 ILE B CA 1
ATOM 3795 C C . ILE B 1 106 ? 11.445 -23.438 -13.117 1 95.44 106 ILE B C 1
ATOM 3797 O O . ILE B 1 106 ? 10.516 -24.094 -13.609 1 95.44 106 ILE B O 1
ATOM 3801 N N . ASN B 1 107 ? 12.023 -22.391 -13.641 1 93.88 107 ASN B N 1
ATOM 3802 C CA . ASN B 1 107 ? 11.383 -21.781 -14.797 1 93.88 107 ASN B CA 1
ATOM 3803 C C . ASN B 1 107 ? 12.211 -21.969 -16.062 1 93.88 107 ASN B C 1
ATOM 3805 O O . ASN B 1 107 ? 11.836 -21.5 -17.141 1 93.88 107 ASN B O 1
ATOM 3809 N N . SER B 1 108 ? 13.367 -22.672 -15.961 1 91.19 108 SER B N 1
ATOM 3810 C CA . SER B 1 108 ? 14.227 -23 -17.094 1 91.19 108 SER B CA 1
ATOM 3811 C C . SER B 1 108 ? 15.102 -24.203 -16.797 1 91.19 108 SER B C 1
ATOM 3813 O O . SER B 1 108 ? 15.305 -24.562 -15.633 1 91.19 108 SER B O 1
ATOM 3815 N N . ILE B 1 109 ? 15.586 -24.75 -17.875 1 91.56 109 ILE B N 1
ATOM 3816 C CA . ILE B 1 109 ? 16.516 -25.859 -17.703 1 91.56 109 ILE B CA 1
ATOM 3817 C C . ILE B 1 109 ? 17.766 -25.359 -16.969 1 91.56 109 ILE B C 1
ATOM 3819 O O . ILE B 1 109 ? 18.328 -26.094 -16.141 1 91.56 109 ILE B O 1
ATOM 3823 N N . LYS B 1 110 ? 18.156 -24.188 -17.266 1 88.38 110 LYS B N 1
ATOM 3824 C CA . LYS B 1 110 ? 19.297 -23.578 -16.562 1 88.38 110 LYS B CA 1
ATOM 3825 C C . LYS B 1 110 ? 19.047 -23.5 -15.062 1 88.38 110 LYS B C 1
ATOM 3827 O O . LYS B 1 110 ? 19.938 -23.812 -14.266 1 88.38 110 LYS B O 1
ATOM 3832 N N . ASP B 1 111 ? 17.844 -23.125 -14.711 1 89.94 111 ASP B N 1
ATOM 3833 C CA . ASP B 1 111 ? 17.469 -23.078 -13.297 1 89.94 111 ASP B CA 1
ATOM 3834 C C . ASP B 1 111 ? 17.625 -24.438 -12.641 1 89.94 111 ASP B C 1
ATOM 3836 O O . ASP B 1 111 ? 18.109 -24.547 -11.508 1 89.94 111 ASP B O 1
ATOM 3840 N N . LEU B 1 112 ? 17.188 -25.438 -13.359 1 92.38 112 LEU B N 1
ATOM 3841 C CA . LEU B 1 112 ? 17.25 -26.797 -12.82 1 92.38 112 LEU B CA 1
ATOM 3842 C C . LEU B 1 112 ? 18.688 -27.234 -12.609 1 92.38 112 LEU B C 1
ATOM 3844 O O . LEU B 1 112 ? 19.031 -27.75 -11.547 1 92.38 112 LEU B O 1
ATOM 3848 N N . LYS B 1 113 ? 19.516 -26.984 -13.578 1 90.88 113 LYS B N 1
ATOM 3849 C CA . LYS B 1 113 ? 20.922 -27.344 -13.492 1 90.88 113 LYS B CA 1
ATOM 3850 C C . LYS B 1 113 ? 21.609 -26.594 -12.352 1 90.88 113 LYS B C 1
ATOM 3852 O O . LYS B 1 113 ? 22.406 -27.188 -11.617 1 90.88 113 LYS B O 1
ATOM 3857 N N . ASN B 1 114 ? 21.281 -25.328 -12.258 1 90.06 114 ASN B N 1
ATOM 3858 C CA . ASN B 1 114 ? 21.844 -24.531 -11.172 1 90.06 114 ASN B CA 1
ATOM 3859 C C . ASN B 1 114 ? 21.406 -25.062 -9.812 1 90.06 114 ASN B C 1
ATOM 3861 O O . ASN B 1 114 ? 22.203 -25.109 -8.875 1 90.06 114 ASN B O 1
ATOM 3865 N N . ALA B 1 115 ? 20.156 -25.375 -9.688 1 90 115 ALA B N 1
ATOM 3866 C CA . ALA B 1 115 ? 19.641 -25.906 -8.43 1 90 115 ALA B CA 1
ATOM 3867 C C . ALA B 1 115 ? 20.359 -27.203 -8.062 1 90 115 ALA B C 1
ATOM 3869 O O . ALA B 1 115 ? 20.734 -27.406 -6.902 1 90 115 ALA B O 1
ATOM 3870 N N . LEU B 1 116 ? 20.531 -28.031 -9.031 1 88.75 116 LEU B N 1
ATOM 3871 C CA . LEU B 1 116 ? 21.25 -29.297 -8.812 1 88.75 116 LEU B CA 1
ATOM 3872 C C . LEU B 1 116 ? 22.688 -29.031 -8.391 1 88.75 116 LEU B C 1
ATOM 3874 O O . LEU B 1 116 ? 23.188 -29.672 -7.461 1 88.75 116 LEU B O 1
ATOM 3878 N N . ALA B 1 117 ? 23.312 -28.062 -9.031 1 89.56 117 ALA B N 1
ATOM 3879 C CA . ALA B 1 117 ? 24.703 -27.719 -8.742 1 89.56 117 ALA B CA 1
ATOM 3880 C C . ALA B 1 117 ? 24.859 -27.172 -7.332 1 89.56 117 ALA B C 1
ATOM 3882 O O . ALA B 1 117 ? 25.906 -27.328 -6.703 1 89.56 117 ALA B O 1
ATOM 3883 N N . ASN B 1 118 ? 23.828 -26.578 -6.863 1 89.94 118 ASN B N 1
ATOM 3884 C CA . ASN B 1 118 ? 23.875 -25.984 -5.535 1 89.94 118 ASN B CA 1
ATOM 3885 C C . ASN B 1 118 ? 23.25 -26.891 -4.484 1 89.94 118 ASN B C 1
ATOM 3887 O O . ASN B 1 118 ? 22.969 -26.453 -3.367 1 89.94 118 ASN B O 1
ATOM 3891 N N . ASN B 1 119 ? 22.938 -28.078 -4.844 1 90.38 119 ASN B N 1
ATOM 3892 C CA . ASN B 1 119 ? 22.453 -29.141 -3.957 1 90.38 119 ASN B CA 1
ATOM 3893 C C . ASN B 1 119 ? 21.141 -28.766 -3.297 1 90.38 119 ASN B C 1
ATOM 3895 O O . ASN B 1 119 ? 20.938 -29.047 -2.111 1 90.38 119 ASN B O 1
ATOM 3899 N N . ILE B 1 120 ? 20.359 -28.016 -4.004 1 91.88 120 ILE B N 1
ATOM 3900 C CA . ILE B 1 120 ? 19.016 -27.781 -3.512 1 91.88 120 ILE B CA 1
ATOM 3901 C C . ILE B 1 120 ? 18.188 -29.062 -3.611 1 91.88 120 ILE B C 1
ATOM 3903 O O . ILE B 1 120 ? 18.141 -29.703 -4.668 1 91.88 120 ILE B O 1
ATOM 3907 N N . PRO B 1 121 ? 17.547 -29.438 -2.51 1 94.12 121 PRO B N 1
ATOM 3908 C CA . PRO B 1 121 ? 16.75 -30.672 -2.566 1 94.12 121 PRO B CA 1
ATOM 3909 C C . PRO B 1 121 ? 15.672 -30.641 -3.641 1 94.12 121 PRO B C 1
ATOM 3911 O O . PRO B 1 121 ? 14.898 -29.672 -3.705 1 94.12 121 PRO B O 1
ATOM 3914 N N . ILE B 1 122 ? 15.555 -31.625 -4.414 1 94.94 122 ILE B N 1
ATOM 3915 C CA . ILE B 1 122 ? 14.656 -31.688 -5.566 1 94.94 122 ILE B CA 1
ATOM 3916 C C . ILE B 1 122 ? 13.211 -31.719 -5.094 1 94.94 122 ILE B C 1
ATOM 3918 O O . ILE B 1 122 ? 12.32 -31.156 -5.75 1 94.94 122 ILE B O 1
ATOM 3922 N N . ASP B 1 123 ? 12.961 -32.312 -3.98 1 95.12 123 ASP B N 1
ATOM 3923 C CA . ASP B 1 123 ? 11.609 -32.469 -3.459 1 95.12 123 ASP B CA 1
ATOM 3924 C C . ASP B 1 123 ? 11.055 -31.125 -2.959 1 95.12 123 ASP B C 1
ATOM 3926 O O . ASP B 1 123 ? 9.922 -31.062 -2.477 1 95.12 123 ASP B O 1
ATOM 3930 N N . ARG B 1 124 ? 11.828 -29.984 -3.143 1 96 124 ARG B N 1
ATOM 3931 C CA . ARG B 1 124 ? 11.383 -28.625 -2.84 1 96 124 ARG B CA 1
ATOM 3932 C C . ARG B 1 124 ? 11.062 -27.859 -4.117 1 96 124 ARG B C 1
ATOM 3934 O O . ARG B 1 124 ? 10.469 -26.781 -4.062 1 96 124 ARG B O 1
ATOM 3941 N N . LEU B 1 125 ? 11.453 -28.469 -5.133 1 96.88 125 LEU B N 1
ATOM 3942 C CA . LEU B 1 125 ? 11.391 -27.75 -6.391 1 96.88 125 LEU B CA 1
ATOM 3943 C C . LEU B 1 125 ? 10.109 -28.094 -7.152 1 96.88 125 LEU B C 1
ATOM 3945 O O . LEU B 1 125 ? 9.641 -29.234 -7.105 1 96.88 125 LEU B O 1
ATOM 3949 N N . SER B 1 126 ? 9.594 -27.125 -7.809 1 98.19 126 SER B N 1
ATOM 3950 C CA . SER B 1 126 ? 8.484 -27.328 -8.734 1 98.19 126 SER B CA 1
ATOM 3951 C C . SER B 1 126 ? 8.859 -26.875 -10.148 1 98.19 126 SER B C 1
ATOM 3953 O O . SER B 1 126 ? 9.547 -25.859 -10.32 1 98.19 126 SER B O 1
ATOM 3955 N N . LEU B 1 127 ? 8.359 -27.594 -11.109 1 97.56 127 LEU B N 1
ATOM 3956 C CA . LEU B 1 127 ? 8.586 -27.234 -12.508 1 97.56 127 LEU B CA 1
ATOM 3957 C C . LEU B 1 127 ? 7.418 -26.438 -13.055 1 97.56 127 LEU B C 1
ATOM 3959 O O . LEU B 1 127 ? 6.262 -26.828 -12.914 1 97.56 127 LEU B O 1
ATOM 3963 N N . LYS B 1 128 ? 7.703 -25.328 -13.602 1 97.31 128 LYS B N 1
ATOM 3964 C CA . LYS B 1 128 ? 6.691 -24.609 -14.359 1 97.31 128 LYS B CA 1
ATOM 3965 C C . LYS B 1 128 ? 6.906 -24.781 -15.867 1 97.31 128 LYS B C 1
ATOM 3967 O O . LYS B 1 128 ? 8.031 -24.625 -16.359 1 97.31 128 LYS B O 1
ATOM 3972 N N . ILE B 1 129 ? 5.859 -25.094 -16.578 1 95.69 129 ILE B N 1
ATOM 3973 C CA . ILE B 1 129 ? 5.922 -25.281 -18.031 1 95.69 129 ILE B CA 1
ATOM 3974 C C . ILE B 1 129 ? 5.156 -24.156 -18.734 1 95.69 129 ILE B C 1
ATOM 3976 O O . ILE B 1 129 ? 4.066 -23.781 -18.297 1 95.69 129 ILE B O 1
ATOM 3980 N N . ASP B 1 130 ? 5.703 -23.625 -19.781 1 92.56 130 ASP B N 1
ATOM 3981 C CA . ASP B 1 130 ? 5.066 -22.562 -20.547 1 92.56 130 ASP B CA 1
ATOM 3982 C C . ASP B 1 130 ? 4.574 -23.062 -21.891 1 92.56 130 ASP B C 1
ATOM 3984 O O . ASP B 1 130 ? 5.34 -23.641 -22.672 1 92.56 130 ASP B O 1
ATOM 3988 N N . PHE B 1 131 ? 3.365 -22.828 -22.203 1 89.81 131 PHE B N 1
ATOM 3989 C CA . PHE B 1 131 ? 2.771 -23.266 -23.453 1 89.81 131 PHE B CA 1
ATOM 3990 C C . PHE B 1 131 ? 2.506 -22.078 -24.375 1 89.81 131 PHE B C 1
ATOM 3992 O O . PHE B 1 131 ? 1.565 -22.109 -25.172 1 89.81 131 PHE B O 1
ATOM 3999 N N . GLY B 1 132 ? 3.232 -20.984 -24.078 1 83.75 132 GLY B N 1
ATOM 4000 C CA . GLY B 1 132 ? 3.092 -19.844 -24.984 1 83.75 132 GLY B CA 1
ATOM 4001 C C . GLY B 1 132 ? 2.572 -18.609 -24.297 1 83.75 132 GLY B C 1
ATOM 4002 O O . GLY B 1 132 ? 2.344 -17.578 -24.938 1 83.75 132 GLY B O 1
ATOM 4003 N N . PHE B 1 133 ? 2.309 -18.625 -23 1 80.25 133 PHE B N 1
ATOM 4004 C CA . PHE B 1 133 ? 1.904 -17.453 -22.25 1 80.25 133 PHE B CA 1
ATOM 4005 C C . PHE B 1 133 ? 3.047 -16.453 -22.156 1 80.25 133 PHE B C 1
ATOM 4007 O O . PHE B 1 133 ? 2.826 -15.234 -22.234 1 80.25 133 PHE B O 1
ATOM 4014 N N . GLY B 1 134 ? 4.234 -16.922 -22.031 1 77.31 134 GLY B N 1
ATOM 4015 C CA . GLY B 1 134 ? 5.426 -16.078 -22.062 1 77.31 134 GLY B CA 1
ATOM 4016 C C . GLY B 1 134 ? 5.723 -15.43 -20.734 1 77.31 134 GLY B C 1
ATOM 4017 O O . GLY B 1 134 ? 6.574 -14.539 -20.641 1 77.31 134 GLY B O 1
ATOM 4018 N N . ARG B 1 135 ? 5.039 -15.656 -19.656 1 76.69 135 ARG B N 1
ATOM 4019 C CA . ARG B 1 135 ? 5.297 -15.086 -18.344 1 76.69 135 ARG B CA 1
ATOM 4020 C C . ARG B 1 135 ? 6.504 -15.742 -17.688 1 76.69 135 ARG B C 1
ATOM 4022 O O . ARG B 1 135 ? 7.414 -15.062 -17.219 1 76.69 135 ARG B O 1
ATOM 4029 N N . ASN B 1 136 ? 6.508 -17.047 -17.562 1 82.25 136 ASN B N 1
ATOM 4030 C CA . ASN B 1 136 ? 7.562 -17.891 -17 1 82.25 136 ASN B CA 1
ATOM 4031 C C . ASN B 1 136 ? 7.375 -19.359 -17.391 1 82.25 136 ASN B C 1
ATOM 4033 O O . ASN B 1 136 ? 6.316 -19.734 -17.906 1 82.25 136 ASN B O 1
ATOM 4037 N N . GLY B 1 137 ? 8.594 -20.078 -17.25 1 90.44 137 GLY B N 1
ATOM 4038 C CA . GLY B 1 137 ? 8.445 -21.531 -17.391 1 90.44 137 GLY B CA 1
ATOM 4039 C C . GLY B 1 137 ? 9.352 -22.109 -18.453 1 90.44 137 GLY B C 1
ATOM 4040 O O . GLY B 1 137 ? 9.789 -21.406 -19.359 1 90.44 137 GLY B O 1
ATOM 4041 N N . ILE B 1 138 ? 9.484 -23.359 -18.375 1 92.62 138 ILE B N 1
ATOM 4042 C CA . ILE B 1 138 ? 10.227 -24.156 -19.359 1 92.62 138 ILE B CA 1
ATOM 4043 C C . ILE B 1 138 ? 9.391 -24.312 -20.625 1 92.62 138 ILE B C 1
ATOM 4045 O O . ILE B 1 138 ? 8.211 -24.656 -20.562 1 92.62 138 ILE B O 1
ATOM 4049 N N . LYS B 1 139 ? 9.992 -24.062 -21.734 1 88.62 139 LYS B N 1
ATOM 4050 C CA . LYS B 1 139 ? 9.273 -24.156 -23 1 88.62 139 LYS B CA 1
ATOM 4051 C C . LYS B 1 139 ? 8.898 -25.609 -23.312 1 88.62 139 LYS B C 1
ATOM 4053 O O . LYS B 1 139 ? 9.648 -26.531 -22.984 1 88.62 139 LYS B O 1
ATOM 4058 N N . ALA B 1 140 ? 7.809 -25.656 -23.953 1 85 140 ALA B N 1
ATOM 4059 C CA . ALA B 1 140 ? 7.297 -26.984 -24.297 1 85 140 ALA B CA 1
ATOM 4060 C C . ALA B 1 140 ? 8.305 -27.766 -25.141 1 85 140 ALA B C 1
ATOM 4062 O O . ALA B 1 140 ? 8.406 -28.984 -25.031 1 85 140 ALA B O 1
ATOM 4063 N N . GLU B 1 141 ? 9.125 -27.141 -25.906 1 87.62 141 GLU B N 1
ATOM 4064 C CA . GLU B 1 141 ? 10.094 -27.766 -26.797 1 87.62 141 GLU B CA 1
ATOM 4065 C C . GLU B 1 141 ? 11.258 -28.359 -26 1 87.62 141 GLU B C 1
ATOM 4067 O O . GLU B 1 141 ? 12.016 -29.188 -26.531 1 87.62 141 GLU B O 1
ATOM 4072 N N . GLU B 1 142 ? 11.352 -27.984 -24.781 1 91.88 142 GLU B N 1
ATOM 4073 C CA . GLU B 1 142 ? 12.461 -28.438 -23.938 1 91.88 142 GLU B CA 1
ATOM 4074 C C . GLU B 1 142 ? 12.055 -29.641 -23.094 1 91.88 142 GLU B C 1
ATOM 4076 O O . GLU B 1 142 ? 12.859 -30.156 -22.312 1 91.88 142 GLU B O 1
ATOM 4081 N N . VAL B 1 143 ? 10.914 -30.125 -23.266 1 93.75 143 VAL B N 1
ATOM 4082 C CA . VAL B 1 143 ? 10.344 -31.141 -22.391 1 93.75 143 VAL B CA 1
ATOM 4083 C C . VAL B 1 143 ? 11.102 -32.469 -22.547 1 93.75 143 VAL B C 1
ATOM 4085 O O . VAL B 1 143 ? 11.289 -33.188 -21.578 1 93.75 143 VAL B O 1
ATOM 4088 N N . ASP B 1 144 ? 11.57 -32.719 -23.734 1 94.31 144 ASP B N 1
ATOM 4089 C CA . ASP B 1 144 ? 12.328 -33.938 -23.953 1 94.31 144 ASP B CA 1
ATOM 4090 C C . ASP B 1 144 ? 13.633 -33.938 -23.156 1 94.31 144 ASP B C 1
ATOM 4092 O O . ASP B 1 144 ? 14.023 -34.938 -22.578 1 94.31 144 ASP B O 1
ATOM 4096 N N . GLU B 1 145 ? 14.273 -32.844 -23.219 1 93.94 145 GLU B N 1
ATOM 4097 C CA . GLU B 1 145 ? 15.484 -32.688 -22.422 1 93.94 145 GLU B CA 1
ATOM 4098 C C . GLU B 1 145 ? 15.18 -32.844 -20.922 1 93.94 145 GLU B C 1
ATOM 4100 O O . GLU B 1 145 ? 15.938 -33.5 -20.203 1 93.94 145 GLU B O 1
ATOM 4105 N N . LEU B 1 146 ? 14.164 -32.312 -20.531 1 94.69 146 LEU B N 1
ATOM 4106 C CA . LEU B 1 146 ? 13.727 -32.406 -19.141 1 94.69 146 LEU B CA 1
ATOM 4107 C C . LEU B 1 146 ? 13.445 -33.844 -18.766 1 94.69 146 LEU B C 1
ATOM 4109 O O . LEU B 1 146 ? 13.828 -34.312 -17.672 1 94.69 146 LEU B O 1
ATOM 4113 N N . LYS B 1 147 ? 12.766 -34.562 -19.625 1 95.12 147 LYS B N 1
ATOM 4114 C CA . LYS B 1 147 ? 12.453 -35.969 -19.406 1 95.12 147 LYS B CA 1
ATOM 4115 C C . LYS B 1 147 ? 13.727 -36.781 -19.172 1 95.12 147 LYS B C 1
ATOM 4117 O O . LYS B 1 147 ? 13.789 -37.594 -18.25 1 95.12 147 LYS B O 1
ATOM 4122 N N . ASN B 1 148 ? 14.695 -36.531 -19.984 1 94.25 148 ASN B N 1
ATOM 4123 C CA . ASN B 1 148 ? 15.961 -37.25 -19.859 1 94.25 148 ASN B CA 1
ATOM 4124 C C . ASN B 1 148 ? 16.641 -36.938 -18.531 1 94.25 148 ASN B C 1
ATOM 4126 O O . ASN B 1 148 ? 17.156 -37.844 -17.875 1 94.25 148 ASN B O 1
ATOM 4130 N N . LEU B 1 149 ? 16.641 -35.688 -18.172 1 91.62 149 LEU B N 1
ATOM 4131 C CA . LEU B 1 149 ? 17.25 -35.281 -16.906 1 91.62 149 LEU B CA 1
ATOM 4132 C C . LEU B 1 149 ? 16.547 -35.969 -15.734 1 91.62 149 LEU B C 1
ATOM 4134 O O . LEU B 1 149 ? 17.203 -36.406 -14.797 1 91.62 149 LEU B O 1
ATOM 4138 N N . ILE B 1 150 ? 15.266 -36.031 -15.75 1 92.38 150 ILE B N 1
ATOM 4139 C CA . ILE B 1 150 ? 14.461 -36.594 -14.672 1 92.38 150 ILE B CA 1
ATOM 4140 C C . ILE B 1 150 ? 14.711 -38.094 -14.57 1 92.38 150 ILE B C 1
ATOM 4142 O O . ILE B 1 150 ? 14.93 -38.625 -13.477 1 92.38 150 ILE B O 1
ATOM 4146 N N . LYS B 1 151 ? 14.688 -38.75 -15.703 1 91.75 151 LYS B N 1
ATOM 4147 C CA . LYS B 1 151 ? 14.867 -40.188 -15.75 1 91.75 151 LYS B CA 1
ATOM 4148 C C . LYS B 1 151 ? 16.281 -40.594 -15.305 1 91.75 151 LYS B C 1
ATOM 4150 O O . LYS B 1 151 ? 16.438 -41.469 -14.469 1 91.75 151 LYS B O 1
ATOM 4155 N N . PHE B 1 152 ? 17.234 -39.906 -15.828 1 90.25 152 PHE B N 1
ATOM 4156 C CA . PHE B 1 152 ? 18.625 -40.281 -15.578 1 90.25 152 PHE B CA 1
ATOM 4157 C C . PHE B 1 152 ? 18.984 -40.062 -14.109 1 90.25 152 PHE B C 1
ATOM 4159 O O . PHE B 1 152 ? 19.781 -40.812 -13.547 1 90.25 152 PHE B O 1
ATOM 4166 N N . ASN B 1 153 ? 18.344 -39.094 -13.492 1 90.19 153 ASN B N 1
ATOM 4167 C CA . ASN B 1 153 ? 18.719 -38.75 -12.117 1 90.19 153 ASN B CA 1
ATOM 4168 C C . ASN B 1 153 ? 17.656 -39.188 -11.125 1 90.19 153 ASN B C 1
ATOM 4170 O O . ASN B 1 153 ? 17.766 -38.938 -9.922 1 90.19 153 ASN B O 1
ATOM 4174 N N . SER B 1 154 ? 16.562 -39.812 -11.602 1 91.06 154 SER B N 1
ATOM 4175 C CA . SER B 1 154 ? 15.453 -40.281 -10.773 1 91.06 154 SER B CA 1
ATOM 4176 C C . SER B 1 154 ? 14.93 -39.125 -9.891 1 91.06 154 SER B C 1
ATOM 4178 O O . SER B 1 154 ? 14.82 -39.281 -8.672 1 91.06 154 SER B O 1
ATOM 4180 N N . LEU B 1 155 ? 14.68 -38 -10.516 1 93.75 155 LEU B N 1
ATOM 4181 C CA . LEU B 1 155 ? 14.289 -36.781 -9.789 1 93.75 155 LEU B CA 1
ATOM 4182 C C . LEU B 1 155 ? 12.812 -36.844 -9.414 1 93.75 155 LEU B C 1
ATOM 4184 O O . LEU B 1 155 ? 11.969 -37.188 -10.234 1 93.75 155 LEU B O 1
ATOM 4188 N N . LYS B 1 156 ? 12.484 -36.562 -8.172 1 96.25 156 LYS B N 1
ATOM 4189 C CA . LYS B 1 156 ? 11.117 -36.406 -7.664 1 96.25 156 LYS B CA 1
ATOM 4190 C C . LYS B 1 156 ? 10.891 -35 -7.117 1 96.25 156 LYS B C 1
ATOM 4192 O O . LYS B 1 156 ? 11.516 -34.594 -6.137 1 96.25 156 LYS B O 1
ATOM 4197 N N . PHE B 1 157 ? 9.93 -34.312 -7.73 1 98.12 157 PHE B N 1
ATOM 4198 C CA . PHE B 1 157 ? 9.734 -32.875 -7.457 1 98.12 157 PHE B CA 1
ATOM 4199 C C . PHE B 1 157 ? 8.578 -32.656 -6.484 1 98.12 157 PHE B C 1
ATOM 4201 O O . PHE B 1 157 ? 7.773 -33.562 -6.262 1 98.12 157 PHE B O 1
ATOM 4208 N N . LEU B 1 158 ? 8.562 -31.5 -5.855 1 98.12 158 LEU B N 1
ATOM 4209 C CA . LEU B 1 158 ? 7.395 -31.062 -5.102 1 98.12 158 LEU B CA 1
ATOM 4210 C C . LEU B 1 158 ? 6.168 -30.969 -6 1 98.12 158 LEU B C 1
ATOM 4212 O O . LEU B 1 158 ? 5.074 -31.375 -5.609 1 98.12 158 LEU B O 1
ATOM 4216 N N . GLY B 1 159 ? 6.5 -30.344 -7.195 1 98.38 159 GLY B N 1
ATOM 4217 C CA . GLY B 1 159 ? 5.32 -30.25 -8.039 1 98.38 159 GLY B CA 1
ATOM 4218 C C . GLY B 1 159 ? 5.641 -29.859 -9.469 1 98.38 159 GLY B C 1
ATOM 4219 O O . GLY B 1 159 ? 6.812 -29.719 -9.836 1 98.38 159 GLY B O 1
ATOM 4220 N N . ILE B 1 160 ? 4.586 -29.781 -10.297 1 98.38 160 ILE B N 1
ATOM 4221 C CA . ILE B 1 160 ? 4.613 -29.297 -11.672 1 98.38 160 ILE B CA 1
ATOM 4222 C C . ILE B 1 160 ? 3.35 -28.484 -11.953 1 98.38 160 ILE B C 1
ATOM 4224 O O . ILE B 1 160 ? 2.264 -28.828 -11.477 1 98.38 160 ILE B O 1
ATOM 4228 N N . PHE B 1 161 ? 3.574 -27.391 -12.602 1 98.06 161 PHE B N 1
ATOM 4229 C CA . PHE B 1 161 ? 2.404 -26.578 -12.898 1 98.06 161 PHE B CA 1
ATOM 4230 C C . PHE B 1 161 ? 2.635 -25.734 -14.141 1 98.06 161 PHE B C 1
ATOM 4232 O O . PHE B 1 161 ? 3.711 -25.781 -14.742 1 98.06 161 PHE B O 1
ATOM 4239 N N . SER B 1 162 ? 1.627 -25.156 -14.641 1 95.69 162 SER B N 1
ATOM 4240 C CA . SER B 1 162 ? 1.595 -24.125 -15.672 1 95.69 162 SER B CA 1
ATOM 4241 C C . SER B 1 162 ? 0.543 -23.062 -15.352 1 95.69 162 SER B C 1
ATOM 4243 O O . SER B 1 162 ? 0.083 -22.969 -14.219 1 95.69 162 SER B O 1
ATOM 4245 N N . HIS B 1 163 ? 0.426 -22.188 -16.219 1 91.06 163 HIS B N 1
ATOM 4246 C CA . HIS B 1 163 ? -0.631 -21.188 -16.125 1 91.06 163 HIS B CA 1
ATOM 4247 C C . HIS B 1 163 ? -1.705 -21.422 -17.188 1 91.06 163 HIS B C 1
ATOM 4249 O O . HIS B 1 163 ? -1.408 -21.453 -18.375 1 91.06 163 HIS B O 1
ATOM 4255 N N . LEU B 1 164 ? -2.912 -21.688 -16.734 1 88.81 164 LEU B N 1
ATOM 4256 C CA . LEU B 1 164 ? -4.023 -21.828 -17.672 1 88.81 164 LEU B CA 1
ATOM 4257 C C . LEU B 1 164 ? -4.508 -20.469 -18.156 1 88.81 164 LEU B C 1
ATOM 4259 O O . LEU B 1 164 ? -5.199 -19.75 -17.438 1 88.81 164 LEU B O 1
ATOM 4263 N N . PHE B 1 165 ? -4.012 -20.125 -19.312 1 79.38 165 PHE B N 1
ATOM 4264 C CA . PHE B 1 165 ? -4.359 -18.859 -19.938 1 79.38 165 PHE B CA 1
ATOM 4265 C C . PHE B 1 165 ? -5.203 -19.094 -21.188 1 79.38 165 PHE B C 1
ATOM 4267 O O . PHE B 1 165 ? -4.996 -20.078 -21.906 1 79.38 165 PHE B O 1
ATOM 4274 N N . SER B 1 166 ? -6.348 -18.516 -21.281 1 76.12 166 SER B N 1
ATOM 4275 C CA . SER B 1 166 ? -7.109 -18.719 -22.5 1 76.12 166 SER B CA 1
ATOM 4276 C C . SER B 1 166 ? -8.023 -17.531 -22.781 1 76.12 166 SER B C 1
ATOM 4278 O O . SER B 1 166 ? -8.656 -17 -21.875 1 76.12 166 SER B O 1
ATOM 4280 N N . ALA B 1 167 ? -7.918 -17.188 -24.016 1 71.75 167 ALA B N 1
ATOM 4281 C CA . ALA B 1 167 ? -8.891 -16.188 -24.469 1 71.75 167 ALA B CA 1
ATOM 4282 C C . ALA B 1 167 ? -10.219 -16.844 -24.828 1 71.75 167 ALA B C 1
ATOM 4284 O O . ALA B 1 167 ? -11.266 -16.203 -24.828 1 71.75 167 ALA B O 1
ATOM 4285 N N . THR B 1 168 ? -10.18 -18.125 -25.172 1 81.81 168 THR B N 1
ATOM 4286 C CA . THR B 1 168 ? -11.375 -18.891 -25.516 1 81.81 168 THR B CA 1
ATOM 4287 C C . THR B 1 168 ? -11.422 -20.219 -24.766 1 81.81 168 THR B C 1
ATOM 4289 O O . THR B 1 168 ? -10.391 -20.703 -24.297 1 81.81 168 THR B O 1
ATOM 4292 N N . TYR B 1 169 ? -12.578 -20.719 -24.719 1 88.69 169 TYR B N 1
ATOM 4293 C CA . TYR B 1 169 ? -12.766 -22.016 -24.062 1 88.69 169 TYR B CA 1
ATOM 4294 C C . TYR B 1 169 ? -11.93 -23.094 -24.734 1 88.69 169 TYR B C 1
ATOM 4296 O O . TYR B 1 169 ? -11.297 -23.906 -24.047 1 88.69 169 TYR B O 1
ATOM 4304 N N . THR B 1 170 ? -11.914 -23.094 -26.047 1 91.56 170 THR B N 1
ATOM 4305 C CA . THR B 1 170 ? -11.203 -24.125 -26.812 1 91.56 170 THR B CA 1
ATOM 4306 C C . THR B 1 170 ? -9.695 -24 -26.594 1 91.56 170 THR B C 1
ATOM 4308 O O . THR B 1 170 ? -8.992 -25.016 -26.547 1 91.56 170 THR B O 1
ATOM 4311 N N . ASP B 1 171 ? -9.188 -22.891 -26.453 1 88.62 171 ASP B N 1
ATOM 4312 C CA . ASP B 1 171 ? -7.77 -22.688 -26.172 1 88.62 171 ASP B CA 1
ATOM 4313 C C . ASP B 1 171 ? -7.383 -23.281 -24.828 1 88.62 171 ASP B C 1
ATOM 4315 O O . ASP B 1 171 ? -6.289 -23.828 -24.672 1 88.62 171 ASP B O 1
ATOM 4319 N N . GLY B 1 172 ? -8.328 -23.125 -23.938 1 91.62 172 GLY B N 1
ATOM 4320 C CA . GLY B 1 172 ? -8.086 -23.703 -22.625 1 91.62 172 GLY B CA 1
ATOM 4321 C C . GLY B 1 172 ? -7.992 -25.219 -22.656 1 91.62 172 GLY B C 1
ATOM 4322 O O . GLY B 1 172 ? -7.133 -25.797 -21.984 1 91.62 172 GLY B O 1
ATOM 4323 N N . LEU B 1 173 ? -8.828 -25.766 -23.438 1 95.44 173 LEU B N 1
ATOM 4324 C CA . LEU B 1 173 ? -8.805 -27.219 -23.562 1 95.44 173 LEU B CA 1
ATOM 4325 C C . LEU B 1 173 ? -7.488 -27.688 -24.172 1 95.44 173 LEU B C 1
ATOM 4327 O O . LEU B 1 173 ? -6.973 -28.734 -23.812 1 95.44 173 LEU B O 1
ATOM 4331 N N . GLU B 1 174 ? -6.992 -26.875 -25.094 1 93.75 174 GLU B N 1
ATOM 4332 C CA . GLU B 1 174 ? -5.719 -27.203 -25.719 1 93.75 174 GLU B CA 1
ATOM 4333 C C . GLU B 1 174 ? -4.574 -27.141 -24.703 1 93.75 174 GLU B C 1
ATOM 4335 O O . GLU B 1 174 ? -3.695 -28.016 -24.703 1 93.75 174 GLU B O 1
ATOM 4340 N N . VAL B 1 175 ? -4.559 -26.172 -23.891 1 93.44 175 VAL B N 1
ATOM 4341 C CA . VAL B 1 175 ? -3.543 -26.031 -22.844 1 93.44 175 VAL B CA 1
ATOM 4342 C C . VAL B 1 175 ? -3.629 -27.234 -21.891 1 93.44 175 VAL B C 1
ATOM 4344 O O . VAL B 1 175 ? -2.604 -27.797 -21.5 1 93.44 175 VAL B O 1
ATOM 4347 N N . ILE B 1 176 ? -4.844 -27.594 -21.547 1 97 176 ILE B N 1
ATOM 4348 C CA . ILE B 1 176 ? -5.074 -28.719 -20.641 1 97 176 ILE B CA 1
ATOM 4349 C C . ILE B 1 176 ? -4.527 -30 -21.266 1 97 176 ILE B C 1
ATOM 4351 O O . ILE B 1 176 ? -3.855 -30.797 -20.594 1 97 176 ILE B O 1
ATOM 4355 N N . ARG B 1 177 ? -4.82 -30.203 -22.531 1 97 177 ARG B N 1
ATOM 4356 C CA . ARG B 1 177 ? -4.332 -31.375 -23.234 1 97 177 ARG B CA 1
ATOM 4357 C C . ARG B 1 177 ? -2.807 -31.422 -23.25 1 97 177 ARG B C 1
ATOM 4359 O O . ARG B 1 177 ? -2.205 -32.438 -22.906 1 97 177 ARG B O 1
ATOM 4366 N N . LYS B 1 178 ? -2.186 -30.312 -23.641 1 95.81 178 LYS B N 1
ATOM 4367 C CA . LYS B 1 178 ? -0.729 -30.234 -23.703 1 95.81 178 LYS B CA 1
ATOM 4368 C C . LYS B 1 178 ? -0.097 -30.469 -22.344 1 95.81 178 LYS B C 1
ATOM 4370 O O . LYS B 1 178 ? 0.901 -31.188 -22.219 1 95.81 178 LYS B O 1
ATOM 4375 N N . PHE B 1 179 ? -0.669 -29.891 -21.312 1 97.06 179 PHE B N 1
ATOM 4376 C CA . PHE B 1 179 ? -0.163 -30.047 -19.953 1 97.06 179 PHE B CA 1
ATOM 4377 C C . PHE B 1 179 ? -0.251 -31.5 -19.5 1 97.06 179 PHE B C 1
ATOM 4379 O O . PHE B 1 179 ? 0.698 -32.031 -18.922 1 97.06 179 PHE B O 1
ATOM 4386 N N . THR B 1 180 ? -1.358 -32.062 -19.797 1 98.06 180 THR B N 1
ATOM 4387 C CA . THR B 1 180 ? -1.569 -33.469 -19.453 1 98.06 180 THR B CA 1
ATOM 4388 C C . THR B 1 180 ? -0.531 -34.375 -20.141 1 98.06 180 THR B C 1
ATOM 4390 O O . THR B 1 180 ? 0.032 -35.25 -19.516 1 98.06 180 THR B O 1
ATOM 4393 N N . GLU B 1 181 ? -0.293 -34.062 -21.391 1 97.62 181 GLU B N 1
ATOM 4394 C CA . GLU B 1 181 ? 0.703 -34.812 -22.141 1 97.62 181 GLU B CA 1
ATOM 4395 C C . GLU B 1 181 ? 2.09 -34.688 -21.516 1 97.62 181 GLU B C 1
ATOM 4397 O O . GLU B 1 181 ? 2.824 -35.656 -21.406 1 97.62 181 GLU B O 1
ATOM 4402 N N . VAL B 1 182 ? 2.445 -33.5 -21.094 1 97.56 182 VAL B N 1
ATOM 4403 C CA . VAL B 1 182 ? 3.752 -33.25 -20.5 1 97.56 182 VAL B CA 1
ATOM 4404 C C . VAL B 1 182 ? 3.875 -33.969 -19.172 1 97.56 182 VAL B C 1
ATOM 4406 O O . VAL B 1 182 ? 4.891 -34.625 -18.906 1 97.56 182 VAL B O 1
ATOM 4409 N N . VAL B 1 183 ? 2.887 -33.906 -18.328 1 97.94 183 VAL B N 1
ATOM 4410 C CA . VAL B 1 183 ? 2.902 -34.562 -17.031 1 97.94 183 VAL B CA 1
ATOM 4411 C C . VAL B 1 183 ? 3.07 -36.062 -17.203 1 97.94 183 VAL B C 1
ATOM 4413 O O . VAL B 1 183 ? 3.873 -36.688 -16.516 1 97.94 183 VAL B O 1
ATOM 4416 N N . ASN B 1 184 ? 2.324 -36.625 -18.188 1 97.25 184 ASN B N 1
ATOM 4417 C CA . ASN B 1 184 ? 2.42 -38.062 -18.453 1 97.25 184 ASN B CA 1
ATOM 4418 C C . ASN B 1 184 ? 3.803 -38.438 -18.984 1 97.25 184 ASN B C 1
ATOM 4420 O O . ASN B 1 184 ? 4.367 -39.438 -18.578 1 97.25 184 ASN B O 1
ATOM 4424 N N . LYS B 1 185 ? 4.27 -37.594 -19.859 1 96.69 185 LYS B N 1
ATOM 4425 C CA . LYS B 1 185 ? 5.586 -37.844 -20.438 1 96.69 185 LYS B CA 1
ATOM 4426 C C . LYS B 1 185 ? 6.672 -37.844 -19.375 1 96.69 185 LYS B C 1
ATOM 4428 O O . LYS B 1 185 ? 7.629 -38.594 -19.438 1 96.69 185 LYS B O 1
ATOM 4433 N N . LEU B 1 186 ? 6.586 -36.938 -18.391 1 97.12 186 LEU B N 1
ATOM 4434 C CA . LEU B 1 186 ? 7.598 -36.75 -17.359 1 97.12 186 LEU B CA 1
ATOM 4435 C C . LEU B 1 186 ? 7.371 -37.75 -16.203 1 97.12 186 LEU B C 1
ATOM 4437 O O . LEU B 1 186 ? 8.258 -37.938 -15.375 1 97.12 186 LEU B O 1
ATOM 4441 N N . GLY B 1 187 ? 6.254 -38.438 -16.141 1 96.5 187 GLY B N 1
ATOM 4442 C CA . GLY B 1 187 ? 5.887 -39.344 -15.086 1 96.5 187 GLY B CA 1
ATOM 4443 C C . GLY B 1 187 ? 5.133 -38.688 -13.953 1 96.5 187 GLY B C 1
ATOM 4444 O O . GLY B 1 187 ? 5.742 -38.094 -13.055 1 96.5 187 GLY B O 1
ATOM 4445 N N . LYS B 1 188 ? 3.861 -38.906 -13.914 1 96.44 188 LYS B N 1
ATOM 4446 C CA . LYS B 1 188 ? 2.977 -38.281 -12.93 1 96.44 188 LYS B CA 1
ATOM 4447 C C . LYS B 1 188 ? 3.461 -38.562 -11.508 1 96.44 188 LYS B C 1
ATOM 4449 O O . LYS B 1 188 ? 3.354 -37.719 -10.641 1 96.44 188 LYS B O 1
ATOM 4454 N N . ASP B 1 189 ? 4.023 -39.656 -11.281 1 96.12 189 ASP B N 1
ATOM 4455 C CA . ASP B 1 189 ? 4.438 -40.094 -9.945 1 96.12 189 ASP B CA 1
ATOM 4456 C C . ASP B 1 189 ? 5.688 -39.344 -9.492 1 96.12 189 ASP B C 1
ATOM 4458 O O . ASP B 1 189 ? 6.07 -39.406 -8.32 1 96.12 189 ASP B O 1
ATOM 4462 N N . ASN B 1 190 ? 6.277 -38.594 -10.383 1 97.5 190 ASN B N 1
ATOM 4463 C CA . ASN B 1 190 ? 7.469 -37.844 -10.031 1 97.5 190 ASN B CA 1
ATOM 4464 C C . ASN B 1 190 ? 7.113 -36.5 -9.398 1 97.5 190 ASN B C 1
ATOM 4466 O O . ASN B 1 190 ? 7.996 -35.75 -9.008 1 97.5 190 ASN B O 1
ATOM 4470 N N . PHE B 1 191 ? 5.824 -36.25 -9.195 1 98.25 191 PHE B N 1
ATOM 4471 C CA . PHE B 1 191 ? 5.367 -34.969 -8.68 1 98.25 191 PHE B CA 1
ATOM 4472 C C . PHE B 1 191 ? 4.387 -35.156 -7.535 1 98.25 191 PHE B C 1
ATOM 4474 O O . PHE B 1 191 ? 3.375 -35.844 -7.684 1 98.25 191 PHE B O 1
ATOM 4481 N N . GLU B 1 192 ? 4.652 -34.5 -6.434 1 97.69 192 GLU B N 1
ATOM 4482 C CA . GLU B 1 192 ? 3.75 -34.531 -5.285 1 97.69 192 GLU B CA 1
ATOM 4483 C C . GLU B 1 192 ? 2.49 -33.719 -5.539 1 97.69 192 GLU B C 1
ATOM 4485 O O . GLU B 1 192 ? 1.4 -34.094 -5.098 1 97.69 192 GLU B O 1
ATOM 4490 N N . MET B 1 193 ? 2.662 -32.625 -6.234 1 98.31 193 MET B N 1
ATOM 4491 C CA . MET B 1 193 ? 1.553 -31.719 -6.531 1 98.31 193 MET B CA 1
ATOM 4492 C C . MET B 1 193 ? 1.507 -31.391 -8.023 1 98.31 193 MET B C 1
ATOM 4494 O O . MET B 1 193 ? 2.51 -30.969 -8.602 1 98.31 193 MET B O 1
ATOM 4498 N N . ILE B 1 194 ? 0.404 -31.594 -8.617 1 98.75 194 ILE B N 1
ATOM 4499 C CA . ILE B 1 194 ? 0.14 -31.219 -10.008 1 98.75 194 ILE B CA 1
ATOM 4500 C C . ILE B 1 194 ? -1.016 -30.219 -10.062 1 98.75 194 ILE B C 1
ATOM 4502 O O . ILE B 1 194 ? -2.123 -30.516 -9.609 1 98.75 194 ILE B O 1
ATOM 4506 N N . HIS B 1 195 ? -0.71 -28.984 -10.484 1 98.5 195 HIS B N 1
ATOM 4507 C CA . HIS B 1 195 ? -1.765 -27.984 -10.508 1 98.5 195 HIS B CA 1
ATOM 4508 C C . HIS B 1 195 ? -1.691 -27.141 -11.766 1 98.5 195 HIS B C 1
ATOM 4510 O O . HIS B 1 195 ? -0.6 -26.844 -12.266 1 98.5 195 HIS B O 1
ATOM 4516 N N . LEU B 1 196 ? -2.861 -26.75 -12.289 1 97.19 196 LEU B N 1
ATOM 4517 C CA . LEU B 1 196 ? -2.959 -26.016 -13.555 1 97.19 196 LEU B CA 1
ATOM 4518 C C . LEU B 1 196 ? -3.99 -24.891 -13.453 1 97.19 196 LEU B C 1
ATOM 4520 O O . LEU B 1 196 ? -3.736 -23.766 -13.891 1 97.19 196 LEU B O 1
ATOM 4524 N N . GLN B 1 197 ? -5.117 -25.219 -12.867 1 90.81 197 GLN B N 1
ATOM 4525 C CA . GLN B 1 197 ? -6.273 -24.328 -12.891 1 90.81 197 GLN B CA 1
ATOM 4526 C C . GLN B 1 197 ? -6.047 -23.109 -11.992 1 90.81 197 GLN B C 1
ATOM 4528 O O . GLN B 1 197 ? -5.578 -23.25 -10.859 1 90.81 197 GLN B O 1
ATOM 4533 N N . ASN B 1 198 ? -6.309 -21.953 -12.586 1 89.25 198 ASN B N 1
ATOM 4534 C CA . ASN B 1 198 ? -6.492 -20.75 -11.797 1 89.25 198 ASN B CA 1
ATOM 4535 C C . ASN B 1 198 ? -7.953 -20.547 -11.398 1 89.25 198 ASN B C 1
ATOM 4537 O O . ASN B 1 198 ? -8.758 -21.469 -11.516 1 89.25 198 ASN B O 1
ATOM 4541 N N . ALA B 1 199 ? -8.266 -19.406 -10.898 1 89.25 199 ALA B N 1
ATOM 4542 C CA . ALA B 1 199 ? -9.625 -19.156 -10.406 1 89.25 199 ALA B CA 1
ATOM 4543 C C . ALA B 1 199 ? -10.656 -19.406 -11.5 1 89.25 199 ALA B C 1
ATOM 4545 O O . ALA B 1 199 ? -11.594 -20.188 -11.312 1 89.25 199 ALA B O 1
ATOM 4546 N N . ALA B 1 200 ? -10.508 -18.781 -12.648 1 87 200 ALA B N 1
ATOM 4547 C CA . ALA B 1 200 ? -11.438 -18.969 -13.758 1 87 200 ALA B CA 1
ATOM 4548 C C . ALA B 1 200 ? -11.445 -20.422 -14.234 1 87 200 ALA B C 1
ATOM 4550 O O . ALA B 1 200 ? -12.5 -20.969 -14.562 1 87 200 ALA B O 1
ATOM 4551 N N . GLY B 1 201 ? -10.289 -21.062 -14.266 1 90.38 201 GLY B N 1
ATOM 4552 C CA . GLY B 1 201 ? -10.156 -22.438 -14.711 1 90.38 201 GLY B CA 1
ATOM 4553 C C . GLY B 1 201 ? -10.875 -23.438 -13.812 1 90.38 201 GLY B C 1
ATOM 4554 O O . GLY B 1 201 ? -11.367 -24.453 -14.289 1 90.38 201 GLY B O 1
ATOM 4555 N N . ILE B 1 202 ? -10.969 -23.109 -12.562 1 91.81 202 ILE B N 1
ATOM 4556 C CA . ILE B 1 202 ? -11.625 -24 -11.609 1 91.81 202 ILE B CA 1
ATOM 4557 C C . ILE B 1 202 ? -13.102 -24.109 -11.945 1 91.81 202 ILE B C 1
ATOM 4559 O O . ILE B 1 202 ? -13.688 -25.203 -11.844 1 91.81 202 ILE B O 1
ATOM 4563 N N . TYR B 1 203 ? -13.68 -23.109 -12.445 1 88.94 203 TYR B N 1
ATOM 4564 C CA . TYR B 1 203 ? -15.102 -23.125 -12.75 1 88.94 203 TYR B CA 1
ATOM 4565 C C . TYR B 1 203 ? -15.352 -23.609 -14.18 1 88.94 203 TYR B C 1
ATOM 4567 O O . TYR B 1 203 ? -16.359 -24.25 -14.461 1 88.94 203 TYR B O 1
ATOM 4575 N N . ASN B 1 204 ? -14.406 -23.422 -15.031 1 89.56 204 ASN B N 1
ATOM 4576 C CA . ASN B 1 204 ? -14.695 -23.594 -16.453 1 89.56 204 ASN B CA 1
ATOM 4577 C C . ASN B 1 204 ? -14.227 -24.969 -16.953 1 89.56 204 ASN B C 1
ATOM 4579 O O . ASN B 1 204 ? -14.664 -25.422 -18.016 1 89.56 204 ASN B O 1
ATOM 4583 N N . TYR B 1 205 ? -13.312 -25.562 -16.188 1 93.94 205 TYR B N 1
ATOM 4584 C CA . TYR B 1 205 ? -12.719 -26.781 -16.734 1 93.94 205 TYR B CA 1
ATOM 4585 C C . TYR B 1 205 ? -12.633 -27.875 -15.672 1 93.94 205 TYR B C 1
ATOM 4587 O O . TYR B 1 205 ? -12.492 -27.578 -14.477 1 93.94 205 TYR B O 1
ATOM 4595 N N . ASN B 1 206 ? -12.781 -29.047 -16.125 1 95 206 ASN B N 1
ATOM 4596 C CA . ASN B 1 206 ? -12.352 -30.203 -15.367 1 95 206 ASN B CA 1
ATOM 4597 C C . ASN B 1 206 ? -11.008 -30.734 -15.875 1 95 206 ASN B C 1
ATOM 4599 O O . ASN B 1 206 ? -10.852 -31.016 -17.062 1 95 206 ASN B O 1
ATOM 4603 N N . VAL B 1 207 ? -10.07 -30.766 -14.984 1 97.12 207 VAL B N 1
ATOM 4604 C CA . VAL B 1 207 ? -8.734 -31.219 -15.359 1 97.12 207 VAL B CA 1
ATOM 4605 C C . VAL B 1 207 ? -8.367 -32.469 -14.57 1 97.12 207 VAL B C 1
ATOM 4607 O O . VAL B 1 207 ? -7.938 -32.406 -13.422 1 97.12 207 VAL B O 1
ATOM 4610 N N . GLU B 1 208 ? -8.336 -33.562 -15.172 1 97 208 GLU B N 1
ATOM 4611 C CA . GLU B 1 208 ? -8.219 -34.875 -14.508 1 97 208 GLU B CA 1
ATOM 4612 C C . GLU B 1 208 ? -6.82 -35.094 -13.945 1 97 208 GLU B C 1
ATOM 4614 O O . GLU B 1 208 ? -6.66 -35.594 -12.844 1 97 208 GLU B O 1
ATOM 4619 N N . VAL B 1 209 ? -5.82 -34.594 -14.586 1 98 209 VAL B N 1
ATOM 4620 C CA . VAL B 1 209 ? -4.441 -34.969 -14.289 1 98 209 VAL B CA 1
ATOM 4621 C C . VAL B 1 209 ? -3.971 -34.25 -13.031 1 98 209 VAL B C 1
ATOM 4623 O O . VAL B 1 209 ? -2.998 -34.656 -12.398 1 98 209 VAL B O 1
ATOM 4626 N N . VAL B 1 210 ? -4.695 -33.219 -12.609 1 98.44 210 VAL B N 1
ATOM 4627 C CA . VAL B 1 210 ? -4.207 -32.375 -11.516 1 98.44 210 VAL B CA 1
ATOM 4628 C C . VAL B 1 210 ? -4.562 -33.031 -10.18 1 98.44 210 VAL B C 1
ATOM 4630 O O . VAL B 1 210 ? -5.586 -33.719 -10.062 1 98.44 210 VAL B O 1
ATOM 4633 N N . THR B 1 211 ? -3.691 -32.812 -9.203 1 98.44 211 THR B N 1
ATOM 4634 C CA . THR B 1 211 ? -3.947 -33.25 -7.84 1 98.44 211 THR B CA 1
ATOM 4635 C C . THR B 1 211 ? -4.477 -32.094 -6.988 1 98.44 211 THR B C 1
ATOM 4637 O O . THR B 1 211 ? -5.137 -32.312 -5.973 1 98.44 211 THR B O 1
ATOM 4640 N N . HIS B 1 212 ? -4.184 -30.859 -7.41 1 98.31 212 HIS B N 1
ATOM 4641 C CA . HIS B 1 212 ? -4.543 -29.656 -6.672 1 98.31 212 HIS B CA 1
ATOM 4642 C C . HIS B 1 212 ? -5.164 -28.609 -7.594 1 98.31 212 HIS B C 1
ATOM 4644 O O . HIS B 1 212 ? -4.773 -28.5 -8.758 1 98.31 212 HIS B O 1
ATOM 4650 N N . ILE B 1 213 ? -6.137 -27.906 -7.066 1 97.5 213 ILE B N 1
ATOM 4651 C CA . ILE B 1 213 ? -6.516 -26.625 -7.656 1 97.5 213 ILE B CA 1
ATOM 4652 C C . ILE B 1 213 ? -5.738 -25.484 -6.984 1 97.5 213 ILE B C 1
ATOM 4654 O O . ILE B 1 213 ? -5.457 -25.547 -5.785 1 97.5 213 ILE B O 1
ATOM 4658 N N . ARG B 1 214 ? -5.355 -24.484 -7.723 1 97.75 214 ARG B N 1
ATOM 4659 C CA . ARG B 1 214 ? -4.562 -23.359 -7.23 1 97.75 214 ARG B CA 1
ATOM 4660 C C . ARG B 1 214 ? -5.312 -22.047 -7.402 1 97.75 214 ARG B C 1
ATOM 4662 O O . ARG B 1 214 ? -5.602 -21.625 -8.523 1 97.75 214 ARG B O 1
ATOM 4669 N N . THR B 1 215 ? -5.582 -21.422 -6.258 1 95.06 215 THR B N 1
ATOM 4670 C CA . THR B 1 215 ? -6.328 -20.172 -6.406 1 95.06 215 THR B CA 1
ATOM 4671 C C . THR B 1 215 ? -6.078 -19.25 -5.219 1 95.06 215 THR B C 1
ATOM 4673 O O . THR B 1 215 ? -5.844 -19.719 -4.102 1 95.06 215 THR B O 1
ATOM 4676 N N . GLY B 1 216 ? -6.059 -17.969 -5.527 1 94.19 216 GLY B N 1
ATOM 4677 C CA . GLY B 1 216 ? -6.074 -16.922 -4.516 1 94.19 216 GLY B CA 1
ATOM 4678 C C . GLY B 1 216 ? -7.422 -16.25 -4.375 1 94.19 216 GLY B C 1
ATOM 4679 O O . GLY B 1 216 ? -8.07 -16.359 -3.334 1 94.19 216 GLY B O 1
ATOM 4680 N N . MET B 1 217 ? -7.996 -15.789 -5.406 1 91.31 217 MET B N 1
ATOM 4681 C CA . MET B 1 217 ? -9.219 -14.992 -5.43 1 91.31 217 MET B CA 1
ATOM 4682 C C . MET B 1 217 ? -10.383 -15.773 -4.828 1 91.31 217 MET B C 1
ATOM 4684 O O . MET B 1 217 ? -11.078 -15.266 -3.945 1 91.31 217 MET B O 1
ATOM 4688 N N . LEU B 1 218 ? -10.555 -16.969 -5.227 1 93.88 218 LEU B N 1
ATOM 4689 C CA . LEU B 1 218 ? -11.719 -17.734 -4.809 1 93.88 218 LEU B CA 1
ATOM 4690 C C . LEU B 1 218 ? -11.625 -18.109 -3.332 1 93.88 218 LEU B C 1
ATOM 4692 O O . LEU B 1 218 ? -12.641 -18.203 -2.648 1 93.88 218 LEU B O 1
ATOM 4696 N N . THR B 1 219 ? -10.391 -18.266 -2.871 1 95.94 219 THR B N 1
ATOM 4697 C CA . THR B 1 219 ? -10.219 -18.578 -1.456 1 95.94 219 THR B CA 1
ATOM 4698 C C . THR B 1 219 ? -10.766 -17.453 -0.584 1 95.94 219 THR B C 1
ATOM 4700 O O . THR B 1 219 ? -11.242 -17.703 0.528 1 95.94 219 THR B O 1
ATOM 4703 N N . TYR B 1 220 ? -10.797 -16.266 -1.146 1 96.44 220 TYR B N 1
ATOM 4704 C CA . TYR B 1 220 ? -11.227 -15.109 -0.381 1 96.44 220 TYR B CA 1
ATOM 4705 C C . TYR B 1 220 ? -12.656 -14.711 -0.744 1 96.44 220 TYR B C 1
ATOM 4707 O O . TYR B 1 220 ? -13.148 -13.672 -0.296 1 96.44 220 TYR B O 1
ATOM 4715 N N . GLY B 1 221 ? -13.227 -15.5 -1.594 1 94.06 221 GLY B N 1
ATOM 4716 C CA . GLY B 1 221 ? -14.586 -15.219 -2.016 1 94.06 221 GLY B CA 1
ATOM 4717 C C . GLY B 1 221 ? -14.68 -14.055 -2.984 1 94.06 221 GLY B C 1
ATOM 4718 O O . GLY B 1 221 ? -15.75 -13.461 -3.146 1 94.06 221 GLY B O 1
ATOM 4719 N N . LEU B 1 222 ? -13.586 -13.664 -3.51 1 89.62 222 LEU B N 1
ATOM 4720 C CA . LEU B 1 222 ? -13.586 -12.617 -4.527 1 89.62 222 LEU B CA 1
ATOM 4721 C C . LEU B 1 222 ? -14.055 -13.164 -5.871 1 89.62 222 LEU B C 1
ATOM 4723 O O . LEU B 1 222 ? -13.609 -14.227 -6.305 1 89.62 222 LEU B O 1
ATOM 4727 N N . GLN B 1 223 ? -15.07 -12.5 -6.355 1 78.56 223 GLN B N 1
ATOM 4728 C CA . GLN B 1 223 ? -15.672 -12.984 -7.594 1 78.56 223 GLN B CA 1
ATOM 4729 C C . GLN B 1 223 ? -15.648 -11.906 -8.672 1 78.56 223 GLN B C 1
ATOM 4731 O O . GLN B 1 223 ? -15.516 -10.719 -8.367 1 78.56 223 GLN B O 1
ATOM 4736 N N . GLU B 1 224 ? -15.461 -12.266 -9.859 1 73.12 224 GLU B N 1
ATOM 4737 C CA . GLU B 1 224 ? -15.492 -11.328 -10.977 1 73.12 224 GLU B CA 1
ATOM 4738 C C . GLU B 1 224 ? -16.656 -11.633 -11.922 1 73.12 224 GLU B C 1
ATOM 4740 O O . GLU B 1 224 ? -17.344 -12.648 -11.758 1 73.12 224 GLU B O 1
ATOM 4745 N N . ALA B 1 225 ? -16.75 -10.641 -12.758 1 61.16 225 ALA B N 1
ATOM 4746 C CA . ALA B 1 225 ? -17.812 -10.797 -13.758 1 61.16 225 ALA B CA 1
ATOM 4747 C C . ALA B 1 225 ? -17.594 -12.039 -14.609 1 61.16 225 ALA B C 1
ATOM 4749 O O . ALA B 1 225 ? -16.484 -12.289 -15.078 1 61.16 225 ALA B O 1
ATOM 4750 N N . GLY B 1 226 ? -18.562 -12.883 -14.703 1 60.81 226 GLY B N 1
ATOM 4751 C CA . GLY B 1 226 ? -18.531 -14.102 -15.5 1 60.81 226 GLY B CA 1
ATOM 4752 C C . GLY B 1 226 ? -18.578 -15.367 -14.656 1 60.81 226 GLY B C 1
ATOM 4753 O O . GLY B 1 226 ? -18.891 -16.438 -15.156 1 60.81 226 GLY B O 1
ATOM 4754 N N . PHE B 1 227 ? -18.094 -15.164 -13.406 1 64.62 227 PHE B N 1
ATOM 4755 C CA . PHE B 1 227 ? -18.312 -16.297 -12.531 1 64.62 227 PHE B CA 1
ATOM 4756 C C . PHE B 1 227 ? -18.75 -15.844 -11.141 1 64.62 227 PHE B C 1
ATOM 4758 O O . PHE B 1 227 ? -18.094 -15.008 -10.523 1 64.62 227 PHE B O 1
ATOM 4765 N N . TYR B 1 228 ? -19.953 -16.047 -10.891 1 75.62 228 TYR B N 1
ATOM 4766 C CA . TYR B 1 228 ? -20.547 -15.797 -9.578 1 75.62 228 TYR B CA 1
ATOM 4767 C C . TYR B 1 228 ? -21.031 -17.094 -8.953 1 75.62 228 TYR B C 1
ATOM 4769 O O . TYR B 1 228 ? -21.734 -17.875 -9.609 1 75.62 228 TYR B O 1
ATOM 4777 N N . ASP B 1 229 ? -20.438 -17.406 -7.875 1 87.38 229 ASP B N 1
ATOM 4778 C CA . ASP B 1 229 ? -20.844 -18.578 -7.098 1 87.38 229 ASP B CA 1
ATOM 4779 C C . ASP B 1 229 ? -21.406 -18.172 -5.738 1 87.38 229 ASP B C 1
ATOM 4781 O O . ASP B 1 229 ? -20.672 -17.641 -4.891 1 87.38 229 ASP B O 1
ATOM 4785 N N . HIS B 1 230 ? -22.594 -18.438 -5.547 1 88.06 230 HIS B N 1
ATOM 4786 C CA . HIS B 1 230 ? -23.297 -17.984 -4.352 1 88.06 230 HIS B CA 1
ATOM 4787 C C . HIS B 1 230 ? -22.781 -18.688 -3.105 1 88.06 230 HIS B C 1
ATOM 4789 O O . HIS B 1 230 ? -23.031 -18.25 -1.982 1 88.06 230 HIS B O 1
ATOM 4795 N N . ASP B 1 231 ? -22.125 -19.781 -3.322 1 93.38 231 ASP B N 1
ATOM 4796 C CA . ASP B 1 231 ? -21.672 -20.547 -2.164 1 93.38 231 ASP B CA 1
ATOM 4797 C C . ASP B 1 231 ? -20.344 -20.016 -1.647 1 93.38 231 ASP B C 1
ATOM 4799 O O . ASP B 1 231 ? -19.922 -20.344 -0.535 1 93.38 231 ASP B O 1
ATOM 4803 N N . LEU B 1 232 ? -19.703 -19.266 -2.447 1 94.5 232 LEU B N 1
ATOM 4804 C CA . LEU B 1 232 ? -18.484 -18.625 -1.957 1 94.5 232 LEU B CA 1
ATOM 4805 C C . LEU B 1 232 ? -18.812 -17.438 -1.062 1 94.5 232 LEU B C 1
ATOM 4807 O O . LEU B 1 232 ? -19.703 -16.641 -1.38 1 94.5 232 LEU B O 1
ATOM 4811 N N . LYS B 1 233 ? -18.141 -17.375 0.061 1 95.19 233 LYS B N 1
ATOM 4812 C CA . LYS B 1 233 ? -18.375 -16.328 1.044 1 95.19 233 LYS B CA 1
ATOM 4813 C C . LYS B 1 233 ? -17.234 -15.32 1.05 1 95.19 233 LYS B C 1
ATOM 4815 O O . LYS B 1 233 ? -16.062 -15.703 1.041 1 95.19 233 LYS B O 1
ATOM 4820 N N . PRO B 1 234 ? -17.594 -14.078 1.092 1 94.69 234 PRO B N 1
ATOM 4821 C CA . PRO B 1 234 ? -16.531 -13.078 1.148 1 94.69 234 PRO B CA 1
ATOM 4822 C C . PRO B 1 234 ? -15.773 -13.102 2.475 1 94.69 234 PRO B C 1
ATOM 4824 O O . PRO B 1 234 ? -16.391 -13.023 3.541 1 94.69 234 PRO B O 1
ATOM 4827 N N . VAL B 1 235 ? -14.492 -13.211 2.369 1 97.44 235 VAL B N 1
ATOM 4828 C CA . VAL B 1 235 ? -13.641 -13.109 3.555 1 97.44 235 VAL B CA 1
ATOM 4829 C C . VAL B 1 235 ? -13.594 -11.664 4.035 1 97.44 235 VAL B C 1
ATOM 4831 O O . VAL B 1 235 ? -13.617 -11.398 5.242 1 97.44 235 VAL B O 1
ATOM 4834 N N . PHE B 1 236 ? -13.516 -10.727 3.078 1 97 236 PHE B N 1
ATOM 4835 C CA . PHE B 1 236 ? -13.648 -9.305 3.396 1 97 236 PHE B CA 1
ATOM 4836 C C . PHE B 1 236 ? -15.078 -8.984 3.811 1 97 236 PHE B C 1
ATOM 4838 O O . PHE B 1 236 ? -16.016 -9.188 3.039 1 97 236 PHE B O 1
ATOM 4845 N N . THR B 1 237 ? -15.203 -8.438 5.008 1 96.12 237 THR B N 1
ATOM 4846 C CA . THR B 1 237 ? -16.562 -8.164 5.449 1 96.12 237 THR B CA 1
ATOM 4847 C C . THR B 1 237 ? -16.812 -6.66 5.547 1 96.12 237 THR B C 1
ATOM 4849 O O . THR B 1 237 ? -17.953 -6.215 5.707 1 96.12 237 THR B O 1
ATOM 4852 N N . GLY B 1 238 ? -15.68 -5.906 5.469 1 95.88 238 GLY B N 1
ATOM 4853 C CA . GLY B 1 238 ? -15.914 -4.473 5.457 1 95.88 238 GLY B CA 1
ATOM 4854 C C . GLY B 1 238 ? -14.664 -3.662 5.754 1 95.88 238 GLY B C 1
ATOM 4855 O O . GLY B 1 238 ? -13.734 -4.156 6.395 1 95.88 238 GLY B O 1
ATOM 4856 N N . LEU B 1 239 ? -14.594 -2.529 5.238 1 97.88 239 LEU B N 1
ATOM 4857 C CA . LEU B 1 239 ? -13.711 -1.462 5.699 1 97.88 239 LEU B CA 1
ATOM 4858 C C . LEU B 1 239 ? -14.438 -0.551 6.688 1 97.88 239 LEU B C 1
ATOM 4860 O O . LEU B 1 239 ? -15.289 0.243 6.293 1 97.88 239 LEU B O 1
ATOM 4864 N N . ILE B 1 240 ? -14.039 -0.675 7.977 1 97.62 240 ILE B N 1
ATOM 4865 C CA . ILE B 1 240 ? -14.891 -0.183 9.047 1 97.62 240 ILE B CA 1
ATOM 4866 C C . ILE B 1 240 ? -14.172 0.918 9.82 1 97.62 240 ILE B C 1
ATOM 4868 O O . ILE B 1 240 ? -12.977 0.802 10.109 1 97.62 240 ILE B O 1
ATOM 4872 N N . GLY B 1 241 ? -14.828 1.939 10.078 1 96.88 241 GLY B N 1
ATOM 4873 C CA . GLY B 1 241 ? -14.398 3.029 10.938 1 96.88 241 GLY B CA 1
ATOM 4874 C C . GLY B 1 241 ? -15.547 3.754 11.609 1 96.88 241 GLY B C 1
ATOM 4875 O O . GLY B 1 241 ? -16.625 3.186 11.789 1 96.88 241 GLY B O 1
ATOM 4876 N N . TYR B 1 242 ? -15.258 4.992 12.039 1 96.25 242 TYR B N 1
ATOM 4877 C CA . TYR B 1 242 ? -16.266 5.734 12.789 1 96.25 242 TYR B CA 1
ATOM 4878 C C . TYR B 1 242 ? -16.25 7.207 12.406 1 96.25 242 TYR B C 1
ATOM 4880 O O . TYR B 1 242 ? -15.219 7.738 11.992 1 96.25 242 TYR B O 1
ATOM 4888 N N . VAL B 1 243 ? -17.406 7.777 12.539 1 96.38 243 VAL B N 1
ATOM 4889 C CA . VAL B 1 243 ? -17.516 9.219 12.352 1 96.38 243 VAL B CA 1
ATOM 4890 C C . VAL B 1 243 ? -16.734 9.945 13.445 1 96.38 243 VAL B C 1
ATOM 4892 O O . VAL B 1 243 ? -16.922 9.68 14.633 1 96.38 243 VAL B O 1
ATOM 4895 N N . VAL B 1 244 ? -15.898 10.891 13 1 93.25 244 VAL B N 1
ATOM 4896 C CA . VAL B 1 244 ? -15.031 11.547 13.977 1 93.25 244 VAL B CA 1
ATOM 4897 C C . VAL B 1 244 ? -15.562 12.953 14.273 1 93.25 244 VAL B C 1
ATOM 4899 O O . VAL B 1 244 ? -15.336 13.484 15.367 1 93.25 244 VAL B O 1
ATOM 4902 N N . SER B 1 245 ? -16.234 13.539 13.328 1 91.69 245 SER B N 1
ATOM 4903 C CA . SER B 1 245 ? -16.844 14.852 13.531 1 91.69 245 SER B CA 1
ATOM 4904 C C . SER B 1 245 ? -18.016 15.062 12.586 1 91.69 245 SER B C 1
ATOM 4906 O O . SER B 1 245 ? -18.094 14.43 11.531 1 91.69 245 SER B O 1
ATOM 4908 N N . VAL B 1 246 ? -18.922 15.828 13.039 1 93.81 246 VAL B N 1
ATOM 4909 C CA . VAL B 1 246 ? -20.062 16.266 12.234 1 93.81 246 VAL B CA 1
ATOM 4910 C C . VAL B 1 246 ? -20.219 17.781 12.344 1 93.81 246 VAL B C 1
ATOM 4912 O O . VAL B 1 246 ? -20.188 18.328 13.445 1 93.81 246 VAL B O 1
ATOM 4915 N N . ARG B 1 247 ? -20.312 18.422 11.227 1 92.56 247 ARG B N 1
ATOM 4916 C CA . ARG B 1 247 ? -20.5 19.859 11.211 1 92.56 247 ARG B CA 1
ATOM 4917 C C . ARG B 1 247 ? -21.672 20.25 10.312 1 92.56 247 ARG B C 1
ATOM 4919 O O . ARG B 1 247 ? -21.906 19.625 9.273 1 92.56 247 ARG B O 1
ATOM 4926 N N . TYR B 1 248 ? -22.328 21.312 10.742 1 93.19 248 TYR B N 1
ATOM 4927 C CA . TYR B 1 248 ? -23.359 21.875 9.867 1 93.19 248 TYR B CA 1
ATOM 4928 C C . TYR B 1 248 ? -22.734 22.578 8.672 1 93.19 248 TYR B C 1
ATOM 4930 O O . TYR B 1 248 ? -21.719 23.266 8.812 1 93.19 248 TYR B O 1
ATOM 4938 N N . VAL B 1 249 ? -23.359 22.422 7.539 1 92.56 249 VAL B N 1
ATOM 4939 C CA . VAL B 1 249 ? -22.844 23 6.305 1 92.56 249 VAL B CA 1
ATOM 4940 C C . VAL B 1 249 ? -22.797 24.516 6.422 1 92.56 249 VAL B C 1
ATOM 4942 O O . VAL B 1 249 ? -21.859 25.156 5.93 1 92.56 249 VAL B O 1
ATOM 4945 N N . ASN B 1 250 ? -23.75 25.109 7.125 1 89.19 250 ASN B N 1
ATOM 4946 C CA . ASN B 1 250 ? -23.828 26.562 7.219 1 89.19 250 ASN B CA 1
ATOM 4947 C C . ASN B 1 250 ? -22.719 27.141 8.102 1 89.19 250 ASN B C 1
ATOM 4949 O O . ASN B 1 250 ? -22.5 28.344 8.125 1 89.19 250 ASN B O 1
ATOM 4953 N N . GLU B 1 251 ? -21.953 26.281 8.758 1 86.81 251 GLU B N 1
ATOM 4954 C CA . GLU B 1 251 ? -20.844 26.703 9.594 1 86.81 251 GLU B CA 1
ATOM 4955 C C . GLU B 1 251 ? -19.516 26.562 8.852 1 86.81 251 GLU B C 1
ATOM 4957 O O . GLU B 1 251 ? -18.453 26.938 9.383 1 86.81 251 GLU B O 1
ATOM 4962 N N . LEU B 1 252 ? -19.609 26.062 7.633 1 87.25 252 LEU B N 1
ATOM 4963 C CA . LEU B 1 252 ? -18.406 25.766 6.879 1 87.25 252 LEU B CA 1
ATOM 4964 C C . LEU B 1 252 ? -18.219 26.75 5.73 1 87.25 252 LEU B C 1
ATOM 4966 O O . LEU B 1 252 ? -19.203 27.188 5.125 1 87.25 252 LEU B O 1
ATOM 4970 N N . ASP B 1 253 ? -17.016 27.031 5.488 1 84.06 253 ASP B N 1
ATOM 4971 C CA . ASP B 1 253 ? -16.688 27.828 4.309 1 84.06 253 ASP B CA 1
ATOM 4972 C C . ASP B 1 253 ? -16.391 26.938 3.107 1 84.06 253 ASP B C 1
ATOM 4974 O O . ASP B 1 253 ? -16.625 27.328 1.962 1 84.06 253 ASP B O 1
ATOM 4978 N N . TYR B 1 254 ? -15.844 25.781 3.459 1 83.75 254 TYR B N 1
ATOM 4979 C CA . TYR B 1 254 ? -15.453 24.797 2.449 1 83.75 254 TYR B CA 1
ATOM 4980 C C . TYR B 1 254 ? -15.711 23.391 2.941 1 83.75 254 TYR B C 1
ATOM 4982 O O . TYR B 1 254 ? -15.891 23.156 4.141 1 83.75 254 TYR B O 1
ATOM 4990 N N . VAL B 1 255 ? -15.867 22.578 2.02 1 85.19 255 VAL B N 1
ATOM 4991 C CA . VAL B 1 255 ? -15.719 21.156 2.324 1 85.19 255 VAL B CA 1
ATOM 4992 C C . VAL B 1 255 ? -14.367 20.656 1.812 1 85.19 255 VAL B C 1
ATOM 4994 O O . VAL B 1 255 ? -14.188 20.453 0.608 1 85.19 255 VAL B O 1
ATOM 4997 N N . ALA B 1 256 ? -13.516 20.516 2.738 1 82.19 256 ALA B N 1
ATOM 4998 C CA . ALA B 1 256 ? -12.125 20.234 2.396 1 82.19 256 ALA B CA 1
ATOM 4999 C C . ALA B 1 256 ? -11.57 21.297 1.449 1 82.19 256 ALA B C 1
ATOM 5001 O O . ALA B 1 256 ? -11.57 22.484 1.775 1 82.19 256 ALA B O 1
ATOM 5002 N N . TYR B 1 257 ? -11.266 20.969 0.183 1 79.44 257 TYR B N 1
ATOM 5003 C CA . TYR B 1 257 ? -10.609 21.906 -0.722 1 79.44 257 TYR B CA 1
ATOM 5004 C C . TYR B 1 257 ? -11.578 22.406 -1.789 1 79.44 257 TYR B C 1
ATOM 5006 O O . TYR B 1 257 ? -11.172 23.031 -2.764 1 79.44 257 TYR B O 1
ATOM 5014 N N . GLU B 1 258 ? -12.812 22.109 -1.581 1 83.81 258 GLU B N 1
ATOM 5015 C CA . GLU B 1 258 ? -13.805 22.5 -2.58 1 83.81 258 GLU B CA 1
ATOM 5016 C C . GLU B 1 258 ? -14.828 23.469 -1.995 1 83.81 258 GLU B C 1
ATOM 5018 O O . GLU B 1 258 ? -15.109 23.438 -0.796 1 83.81 258 GLU B O 1
ATOM 5023 N N . ASP B 1 259 ? -15.352 24.188 -2.93 1 85.81 259 ASP B N 1
ATOM 5024 C CA . ASP B 1 259 ? -16.406 25.109 -2.541 1 85.81 259 ASP B CA 1
ATOM 5025 C C . ASP B 1 259 ? -17.688 24.359 -2.172 1 85.81 259 ASP B C 1
ATOM 5027 O O . ASP B 1 259 ? -17.906 23.234 -2.625 1 85.81 259 ASP B O 1
ATOM 5031 N N . LEU B 1 260 ? -18.516 25.094 -1.394 1 87.75 260 LEU B N 1
ATOM 5032 C CA . LEU B 1 260 ? -19.75 24.484 -0.92 1 87.75 260 LEU B CA 1
ATOM 5033 C C . LEU B 1 260 ? -20.672 24.125 -2.088 1 87.75 260 LEU B C 1
ATOM 5035 O O . LEU B 1 260 ? -21.578 23.312 -1.941 1 87.75 260 LEU B O 1
ATOM 5039 N N . SER B 1 261 ? -20.438 24.688 -3.24 1 89.06 261 SER B N 1
ATOM 5040 C CA . SER B 1 261 ? -21.25 24.391 -4.418 1 89.06 261 SER B CA 1
ATOM 5041 C C . SER B 1 261 ? -20.984 22.984 -4.938 1 89.06 261 SER B C 1
ATOM 5043 O O . SER B 1 261 ? -21.75 22.469 -5.766 1 89.06 261 SER B O 1
ATOM 5045 N N . SER B 1 262 ? -19.922 22.375 -4.398 1 88 262 SER B N 1
ATOM 5046 C CA . SER B 1 262 ? -19.547 21.031 -4.863 1 88 262 SER B CA 1
ATOM 5047 C C . SER B 1 262 ? -20.438 19.969 -4.234 1 88 262 SER B C 1
ATOM 5049 O O . SER B 1 262 ? -20.453 18.812 -4.684 1 88 262 SER B O 1
ATOM 5051 N N . ILE B 1 263 ? -21.203 20.359 -3.178 1 92.12 263 ILE B N 1
ATOM 5052 C CA . ILE B 1 263 ? -22.016 19.359 -2.484 1 92.12 263 ILE B CA 1
ATOM 5053 C C . ILE B 1 263 ? -23.484 19.547 -2.85 1 92.12 263 ILE B C 1
ATOM 5055 O O . ILE B 1 263 ? -23.859 20.578 -3.422 1 92.12 263 ILE B O 1
ATOM 5059 N N . ASN B 1 264 ? -24.266 18.484 -2.586 1 93.62 264 ASN B N 1
ATOM 5060 C CA . ASN B 1 264 ? -25.719 18.578 -2.773 1 93.62 264 ASN B CA 1
ATOM 5061 C C . ASN B 1 264 ? -26.297 19.734 -1.972 1 93.62 264 ASN B C 1
ATOM 5063 O O . ASN B 1 264 ? -26.062 19.844 -0.767 1 93.62 264 ASN B O 1
ATOM 5067 N N . PRO B 1 265 ? -27.078 20.547 -2.605 1 91.38 265 PRO B N 1
ATOM 5068 C CA . PRO B 1 265 ? -27.641 21.719 -1.912 1 91.38 265 PRO B CA 1
ATOM 5069 C C . PRO B 1 265 ? -28.516 21.328 -0.726 1 91.38 265 PRO B C 1
ATOM 5071 O O . PRO B 1 265 ? -28.75 22.141 0.175 1 91.38 265 PRO B O 1
ATOM 5074 N N . LYS B 1 266 ? -29.047 20.125 -0.724 1 91.5 266 LYS B N 1
ATOM 5075 C CA . LYS B 1 266 ? -29.938 19.688 0.347 1 91.5 266 LYS B CA 1
ATOM 5076 C C . LYS B 1 266 ? -29.141 19.141 1.528 1 91.5 266 LYS B C 1
ATOM 5078 O O . LYS B 1 266 ? -29.703 18.828 2.576 1 91.5 266 LYS B O 1
ATOM 5083 N N . THR B 1 267 ? -27.781 19.062 1.354 1 93.94 267 THR B N 1
ATOM 5084 C CA . THR B 1 267 ? -26.938 18.531 2.428 1 93.94 267 THR B CA 1
ATOM 5085 C C . THR B 1 267 ? -26.922 19.5 3.615 1 93.94 267 THR B C 1
ATOM 5087 O O . THR B 1 267 ? -26.656 20.688 3.453 1 93.94 267 THR B O 1
ATOM 5090 N N . LYS B 1 268 ? -27.172 18.906 4.809 1 91.06 268 LYS B N 1
ATOM 5091 C CA . LYS B 1 268 ? -27.234 19.75 5.996 1 91.06 268 LYS B CA 1
ATOM 5092 C C . LYS B 1 268 ? -25.969 19.625 6.832 1 91.06 268 LYS B C 1
ATOM 5094 O O . LYS B 1 268 ? -25.562 20.562 7.504 1 91.06 268 LYS B O 1
ATOM 5099 N N . LYS B 1 269 ? -25.438 18.422 6.77 1 96 269 LYS B N 1
ATOM 5100 C CA . LYS B 1 269 ? -24.281 18.156 7.609 1 96 269 LYS B CA 1
ATOM 5101 C C . LYS B 1 269 ? -23.188 17.422 6.824 1 96 269 LYS B C 1
ATOM 5103 O O . LYS B 1 269 ? -23.484 16.734 5.852 1 96 269 LYS B O 1
ATOM 5108 N N . ILE B 1 270 ? -22 17.672 7.273 1 96.25 270 ILE B N 1
ATOM 5109 C CA . ILE B 1 270 ? -20.844 16.969 6.746 1 96.25 270 ILE B CA 1
ATOM 5110 C C . ILE B 1 270 ? -20.188 16.156 7.859 1 96.25 270 ILE B C 1
ATOM 5112 O O . ILE B 1 270 ? -19.844 16.703 8.914 1 96.25 270 ILE B O 1
ATOM 5116 N N . ALA B 1 271 ? -20.062 14.883 7.641 1 96.81 271 ALA B N 1
ATOM 5117 C CA . ALA B 1 271 ? -19.312 14.016 8.555 1 96.81 271 ALA B CA 1
ATOM 5118 C C . ALA B 1 271 ? -17.891 13.789 8.055 1 96.81 271 ALA B C 1
ATOM 5120 O O . ALA B 1 271 ? -17.656 13.758 6.844 1 96.81 271 ALA B O 1
ATOM 5121 N N . LYS B 1 272 ? -17.047 13.68 9.008 1 95.69 272 LYS B N 1
ATOM 5122 C CA . LYS B 1 272 ? -15.648 13.383 8.688 1 95.69 272 LYS B CA 1
ATOM 5123 C C . LYS B 1 272 ? -15.234 12.016 9.219 1 95.69 272 LYS B C 1
ATOM 5125 O O . LYS B 1 272 ? -15.617 11.633 10.328 1 95.69 272 LYS B O 1
ATOM 5130 N N . ILE B 1 273 ? -14.547 11.289 8.406 1 96.88 273 ILE B N 1
ATOM 5131 C CA . ILE B 1 273 ? -13.977 10.016 8.836 1 96.88 273 ILE B CA 1
ATOM 5132 C C . ILE B 1 273 ? -12.469 10.023 8.586 1 96.88 273 ILE B C 1
ATOM 5134 O O . ILE B 1 273 ? -11.977 10.758 7.719 1 96.88 273 ILE B O 1
ATOM 5138 N N . LYS B 1 274 ? -11.75 9.211 9.352 1 95.38 274 LYS B N 1
ATOM 5139 C CA . LYS B 1 274 ? -10.297 9.258 9.398 1 95.38 274 LYS B CA 1
ATOM 5140 C C . LYS B 1 274 ? -9.68 8.258 8.422 1 95.38 274 LYS B C 1
ATOM 5142 O O . LYS B 1 274 ? -8.938 7.363 8.82 1 95.38 274 LYS B O 1
ATOM 5147 N N . ILE B 1 275 ? -9.898 8.445 7.184 1 97.44 275 ILE B N 1
ATOM 5148 C CA . ILE B 1 275 ? -9.297 7.648 6.121 1 97.44 275 ILE B CA 1
ATOM 5149 C C . ILE B 1 275 ? -9.211 8.477 4.84 1 97.44 275 ILE B C 1
ATOM 5151 O O . ILE B 1 275 ? -10.086 9.305 4.566 1 97.44 275 ILE B O 1
ATOM 5155 N N . GLY B 1 276 ? -8.203 8.32 4.113 1 97.19 276 GLY B N 1
ATOM 5156 C CA . GLY B 1 276 ? -8 9.016 2.854 1 97.19 276 GLY B CA 1
ATOM 5157 C C . GLY B 1 276 ? -7.066 8.281 1.91 1 97.19 276 GLY B C 1
ATOM 5158 O O . GLY B 1 276 ? -6.777 7.098 2.115 1 97.19 276 GLY B O 1
ATOM 5159 N N . TYR B 1 277 ? -6.664 9 0.84 1 96.56 277 TYR B N 1
ATOM 5160 C CA . TYR B 1 277 ? -5.867 8.305 -0.162 1 96.56 277 TYR B CA 1
ATOM 5161 C C . TYR B 1 277 ? -4.477 7.988 0.37 1 96.56 277 TYR B C 1
ATOM 5163 O O . TYR B 1 277 ? -3.787 7.109 -0.157 1 96.56 277 TYR B O 1
ATOM 5171 N N . GLY B 1 278 ? -4.02 8.586 1.449 1 96.81 278 GLY B N 1
ATOM 5172 C CA . GLY B 1 278 ? -2.807 8.188 2.143 1 96.81 278 GLY B CA 1
ATOM 5173 C C . GLY B 1 278 ? -2.91 6.824 2.793 1 96.81 278 GLY B C 1
ATOM 5174 O O . GLY B 1 278 ? -1.893 6.203 3.109 1 96.81 278 GLY B O 1
ATOM 5175 N N . ASP B 1 279 ? -4.148 6.418 2.992 1 97.38 279 ASP B N 1
ATOM 5176 C CA . ASP B 1 279 ? -4.43 5.102 3.559 1 97.38 279 ASP B CA 1
ATOM 5177 C C . ASP B 1 279 ? -4.719 4.082 2.461 1 97.38 279 ASP B C 1
ATOM 5179 O O . ASP B 1 279 ? -5 2.916 2.748 1 97.38 279 ASP B O 1
ATOM 5183 N N . GLY B 1 280 ? -4.68 4.531 1.278 1 96.38 280 GLY B N 1
ATOM 5184 C CA . GLY B 1 280 ? -4.996 3.658 0.158 1 96.38 280 GLY B CA 1
ATOM 5185 C C . GLY B 1 280 ? -6.457 3.719 -0.249 1 96.38 280 GLY B C 1
ATOM 5186 O O . GLY B 1 280 ? -6.891 2.986 -1.143 1 96.38 280 GLY B O 1
ATOM 5187 N N . PHE B 1 281 ? -7.262 4.496 0.456 1 97.5 281 PHE B N 1
ATOM 5188 C CA . PHE B 1 281 ? -8.625 4.781 0.022 1 97.5 281 PHE B CA 1
ATOM 5189 C C . PHE B 1 281 ? -8.633 5.859 -1.056 1 97.5 281 PHE B C 1
ATOM 5191 O O . PHE B 1 281 ? -8.742 7.051 -0.75 1 97.5 281 PHE B O 1
ATOM 5198 N N . LEU B 1 282 ? -8.703 5.5 -2.279 1 95.88 282 LEU B N 1
ATOM 5199 C CA . LEU B 1 282 ? -8.336 6.328 -3.418 1 95.88 282 LEU B CA 1
ATOM 5200 C C . LEU B 1 282 ? -9.398 7.379 -3.699 1 95.88 282 LEU B C 1
ATOM 5202 O O . LEU B 1 282 ? -10.57 7.195 -3.348 1 95.88 282 LEU B O 1
ATOM 5206 N N . LYS B 1 283 ? -8.992 8.422 -4.43 1 95.06 283 LYS B N 1
ATOM 5207 C CA . LYS B 1 283 ? -9.883 9.508 -4.809 1 95.06 283 LYS B CA 1
ATOM 5208 C C . LYS B 1 283 ? -10.984 9.016 -5.742 1 95.06 283 LYS B C 1
ATOM 5210 O O . LYS B 1 283 ? -12.016 9.672 -5.898 1 95.06 283 LYS B O 1
ATOM 5215 N N . ALA B 1 284 ? -10.766 7.852 -6.367 1 93.62 284 ALA B N 1
ATOM 5216 C CA . ALA B 1 284 ? -11.781 7.234 -7.223 1 93.62 284 ALA B CA 1
ATOM 5217 C C . ALA B 1 284 ? -13.07 6.98 -6.445 1 93.62 284 ALA B C 1
ATOM 5219 O O . ALA B 1 284 ? -14.125 6.738 -7.039 1 93.62 284 ALA B O 1
ATOM 5220 N N . ASN B 1 285 ? -13.039 7.047 -5.133 1 96.38 285 ASN B N 1
ATOM 5221 C CA . ASN B 1 285 ? -14.211 6.801 -4.301 1 96.38 285 ASN B CA 1
ATOM 5222 C C . ASN B 1 285 ? -15.055 8.062 -4.129 1 96.38 285 ASN B C 1
ATOM 5224 O O . ASN B 1 285 ? -16.125 8.023 -3.529 1 96.38 285 ASN B O 1
ATOM 5228 N N . ASN B 1 286 ? -14.531 9.195 -4.633 1 95.56 286 ASN B N 1
ATOM 5229 C CA . ASN B 1 286 ? -15.359 10.398 -4.633 1 95.56 286 ASN B CA 1
ATOM 5230 C C . ASN B 1 286 ? -16.719 10.141 -5.289 1 95.56 286 ASN B C 1
ATOM 5232 O O . ASN B 1 286 ? -16.797 9.492 -6.332 1 95.56 286 ASN B O 1
ATOM 5236 N N . LYS B 1 287 ? -17.797 10.594 -4.645 1 94.81 287 LYS B N 1
ATOM 5237 C CA . LYS B 1 287 ? -19.172 10.57 -5.133 1 94.81 287 LYS B CA 1
ATOM 5238 C C . LYS B 1 287 ? -19.75 9.156 -5.074 1 94.81 287 LYS B C 1
ATOM 5240 O O . LYS B 1 287 ? -20.859 8.914 -5.547 1 94.81 287 LYS B O 1
ATOM 5245 N N . THR B 1 288 ? -18.969 8.18 -4.621 1 96.5 288 THR B N 1
ATOM 5246 C CA . THR B 1 288 ? -19.578 6.902 -4.266 1 96.5 288 THR B CA 1
ATOM 5247 C C . THR B 1 288 ? -20.312 7 -2.932 1 96.5 288 THR B C 1
ATOM 5249 O O . THR B 1 288 ? -20.641 8.102 -2.477 1 96.5 288 THR B O 1
ATOM 5252 N N . THR B 1 289 ? -20.672 5.777 -2.301 1 97.5 289 THR B N 1
ATOM 5253 C CA . THR B 1 289 ? -21.453 5.84 -1.076 1 97.5 289 THR B CA 1
ATOM 5254 C C . THR B 1 289 ? -20.844 4.973 0.013 1 97.5 289 THR B C 1
ATOM 5256 O O . THR B 1 289 ? -20.016 4.105 -0.275 1 97.5 289 THR B O 1
ATOM 5259 N N . CYS B 1 290 ? -21.141 5.262 1.195 1 98 290 CYS B N 1
ATOM 5260 C CA . CYS B 1 290 ? -20.859 4.441 2.369 1 98 290 CYS B CA 1
ATOM 5261 C C . CYS B 1 290 ? -22.141 4.152 3.145 1 98 290 CYS B C 1
ATOM 5263 O O . CYS B 1 290 ? -23.203 4.695 2.828 1 98 290 CYS B O 1
ATOM 5265 N N . LEU B 1 291 ? -22.047 3.25 4.09 1 98.19 291 LEU B N 1
ATOM 5266 C CA . LEU B 1 291 ? -23.203 2.873 4.902 1 98.19 291 LEU B CA 1
ATOM 5267 C C . LEU B 1 291 ? -23.031 3.346 6.344 1 98.19 291 LEU B C 1
ATOM 5269 O O . LEU B 1 291 ? -22 3.068 6.973 1 98.19 291 LEU B O 1
ATOM 5273 N N . ILE B 1 292 ? -23.953 4.121 6.832 1 98.06 292 ILE B N 1
ATOM 5274 C CA . ILE B 1 292 ? -24.062 4.52 8.234 1 98.06 292 ILE B CA 1
ATOM 5275 C C . ILE B 1 292 ? -25.484 4.258 8.727 1 98.06 292 ILE B C 1
ATOM 5277 O O . ILE B 1 292 ? -26.453 4.719 8.125 1 98.06 292 ILE B O 1
ATOM 5281 N N . LYS B 1 293 ? -25.594 3.475 9.805 1 97.38 293 LYS B N 1
ATOM 5282 C CA . LYS B 1 293 ? -26.906 3.129 10.344 1 97.38 293 LYS B CA 1
ATOM 5283 C C . LYS B 1 293 ? -27.828 2.574 9.258 1 97.38 293 LYS B C 1
ATOM 5285 O O . LYS B 1 293 ? -28.969 3.012 9.117 1 97.38 293 LYS B O 1
ATOM 5290 N N . LYS B 1 294 ? -27.281 1.733 8.375 1 95.12 294 LYS B N 1
ATOM 5291 C CA . LYS B 1 294 ? -27.984 0.981 7.336 1 95.12 294 LYS B CA 1
ATOM 5292 C C . LYS B 1 294 ? -28.531 1.911 6.258 1 95.12 294 LYS B C 1
ATOM 5294 O O . LYS B 1 294 ? -29.422 1.533 5.496 1 95.12 294 LYS B O 1
ATOM 5299 N N . LYS B 1 295 ? -28.094 3.117 6.23 1 97.62 295 LYS B N 1
ATOM 5300 C CA . LYS B 1 295 ? -28.438 4.074 5.184 1 97.62 295 LYS B CA 1
ATOM 5301 C C . LYS B 1 295 ? -27.203 4.504 4.398 1 97.62 295 LYS B C 1
ATOM 5303 O O . LYS B 1 295 ? -26.141 4.691 4.977 1 97.62 295 LYS B O 1
ATOM 5308 N N . GLU B 1 296 ? -27.359 4.695 3.123 1 97.56 296 GLU B N 1
ATOM 5309 C CA . GLU B 1 296 ? -26.25 5.113 2.27 1 97.56 296 GLU B CA 1
ATOM 5310 C C . GLU B 1 296 ? -26.109 6.633 2.258 1 97.56 296 GLU B C 1
ATOM 5312 O O . GLU B 1 296 ? -27.094 7.355 2.24 1 97.56 296 GLU B O 1
ATOM 5317 N N . TYR B 1 297 ? -24.953 7.074 2.354 1 98.12 297 TYR B N 1
ATOM 5318 C CA . TYR B 1 297 ? -24.609 8.492 2.246 1 98.12 297 TYR B CA 1
ATOM 5319 C C . TYR B 1 297 ? -23.5 8.711 1.222 1 98.12 297 TYR B C 1
ATOM 5321 O O . TYR B 1 297 ? -22.625 7.855 1.051 1 98.12 297 TYR B O 1
ATOM 5329 N N . VAL B 1 298 ? -23.453 9.828 0.591 1 97.62 298 VAL B N 1
ATOM 5330 C CA . VAL B 1 298 ? -22.516 10.141 -0.484 1 97.62 298 VAL B CA 1
ATOM 5331 C C . VAL B 1 298 ? -21.188 10.617 0.106 1 97.62 298 VAL B C 1
ATOM 5333 O O . VAL B 1 298 ? -21.172 11.461 1.01 1 97.62 298 VAL B O 1
ATOM 5336 N N . ILE B 1 299 ? -20.125 10.039 -0.4 1 97.5 299 ILE B N 1
ATOM 5337 C CA . ILE B 1 299 ? -18.781 10.539 -0.106 1 97.5 299 ILE B CA 1
ATOM 5338 C C . ILE B 1 299 ? -18.516 11.789 -0.936 1 97.5 299 ILE B C 1
ATOM 5340 O O . ILE B 1 299 ? -18.422 11.719 -2.164 1 97.5 299 ILE B O 1
ATOM 5344 N N . SER B 1 300 ? -18.359 12.891 -0.243 1 95.56 300 SER B N 1
ATOM 5345 C CA . SER B 1 300 ? -18.188 14.164 -0.938 1 95.56 300 SER B CA 1
ATOM 5346 C C . SER B 1 300 ? -16.766 14.32 -1.468 1 95.56 300 SER B C 1
ATOM 5348 O O . SER B 1 300 ? -16.562 14.68 -2.631 1 95.56 300 SER B O 1
ATOM 5350 N N . GLN B 1 301 ? -15.812 14.047 -0.592 1 94.88 301 GLN B N 1
ATOM 5351 C CA . GLN B 1 301 ? -14.43 14.266 -0.998 1 94.88 301 GLN B CA 1
ATOM 5352 C C . GLN B 1 301 ? -13.477 13.375 -0.205 1 94.88 301 GLN B C 1
ATOM 5354 O O . GLN B 1 301 ? -13.57 13.297 1.021 1 94.88 301 GLN B O 1
ATOM 5359 N N . VAL B 1 302 ? -12.578 12.75 -0.968 1 96.06 302 VAL B N 1
ATOM 5360 C CA . VAL B 1 302 ? -11.477 12 -0.382 1 96.06 302 VAL B CA 1
ATOM 5361 C C . VAL B 1 302 ? -10.211 12.859 -0.38 1 96.06 302 VAL B C 1
ATOM 5363 O O . VAL B 1 302 ? -9.758 13.305 -1.436 1 96.06 302 VAL B O 1
ATOM 5366 N N . THR B 1 303 ? -9.664 13.141 0.786 1 94.06 303 THR B N 1
ATOM 5367 C CA . THR B 1 303 ? -8.375 13.82 0.908 1 94.06 303 THR B CA 1
ATOM 5368 C C . THR B 1 303 ? -7.297 12.859 1.389 1 94.06 303 THR B C 1
ATOM 5370 O O . THR B 1 303 ? -7.477 11.641 1.332 1 94.06 303 THR B O 1
ATOM 5373 N N . MET B 1 304 ? -6.168 13.344 1.775 1 94.44 304 MET B N 1
ATOM 5374 C CA . MET B 1 304 ? -5.039 12.453 2.043 1 94.44 304 MET B CA 1
ATOM 5375 C C . MET B 1 304 ? -5.297 11.609 3.285 1 94.44 304 MET B C 1
ATOM 5377 O O . MET B 1 304 ? -5.074 10.398 3.271 1 94.44 304 MET B O 1
ATOM 5381 N N . ASP B 1 305 ? -5.859 12.297 4.32 1 95.69 305 ASP B N 1
ATOM 5382 C CA . ASP B 1 305 ? -5.949 11.578 5.59 1 95.69 305 ASP B CA 1
ATOM 5383 C C . ASP B 1 305 ? -7.395 11.5 6.07 1 95.69 305 ASP B C 1
ATOM 5385 O O . ASP B 1 305 ? -7.691 10.789 7.039 1 95.69 305 ASP B O 1
ATOM 5389 N N . ASN B 1 306 ? -8.25 12.203 5.422 1 95.5 306 ASN B N 1
ATOM 5390 C CA . ASN B 1 306 ? -9.648 12.273 5.828 1 95.5 306 ASN B CA 1
ATOM 5391 C C . ASN B 1 306 ? -10.586 12.188 4.625 1 95.5 306 ASN B C 1
ATOM 5393 O O . ASN B 1 306 ? -10.18 12.477 3.496 1 95.5 306 ASN B O 1
ATOM 5397 N N . THR B 1 307 ? -11.758 11.758 4.91 1 97.06 307 THR B N 1
ATOM 5398 C CA . THR B 1 307 ? -12.844 11.742 3.939 1 97.06 307 THR B CA 1
ATOM 5399 C C . THR B 1 307 ? -14.094 12.406 4.512 1 97.06 307 THR B C 1
ATOM 5401 O O . THR B 1 307 ? -14.398 12.25 5.695 1 97.06 307 THR B O 1
ATOM 5404 N N . PHE B 1 308 ? -14.727 13.109 3.705 1 96.81 308 PHE B N 1
ATOM 5405 C CA . PHE B 1 308 ? -15.906 13.867 4.109 1 96.81 308 PHE B CA 1
ATOM 5406 C C . PHE B 1 308 ? -17.156 13.289 3.467 1 96.81 308 PHE B C 1
ATOM 5408 O O . PHE B 1 308 ? -17.156 12.945 2.283 1 96.81 308 PHE B O 1
ATOM 5415 N N . ILE B 1 309 ? -18.219 13.148 4.223 1 97.75 309 ILE B N 1
ATOM 5416 C CA . ILE B 1 309 ? -19.453 12.5 3.809 1 97.75 309 ILE B CA 1
ATOM 5417 C C . ILE B 1 309 ? -20.625 13.461 3.984 1 97.75 309 ILE B C 1
ATOM 5419 O O . ILE B 1 309 ? -20.766 14.102 5.027 1 97.75 309 ILE B O 1
ATOM 5423 N N . GLU B 1 310 ? -21.484 13.578 2.973 1 98 310 GLU B N 1
ATOM 5424 C CA . GLU B 1 310 ? -22.734 14.32 3.082 1 98 310 GLU B CA 1
ATOM 5425 C C . GLU B 1 310 ? -23.781 13.523 3.857 1 98 310 GLU B C 1
ATOM 5427 O O . GLU B 1 310 ? -24.281 12.516 3.371 1 98 310 GLU B O 1
ATOM 5432 N N . VAL B 1 311 ? -24.125 14.086 4.996 1 97.88 311 VAL B N 1
ATOM 5433 C CA . VAL B 1 311 ? -25 13.281 5.852 1 97.88 311 VAL B CA 1
ATOM 5434 C C . VAL B 1 311 ? -26.188 14.125 6.297 1 97.88 311 VAL B C 1
ATOM 5436 O O . VAL B 1 311 ? -26.312 15.297 5.934 1 97.88 311 VAL B O 1
ATOM 5439 N N . ASP B 1 312 ? -27.156 13.398 6.957 1 96.75 312 ASP B N 1
ATOM 5440 C CA . ASP B 1 312 ? -28.312 14.078 7.52 1 96.75 31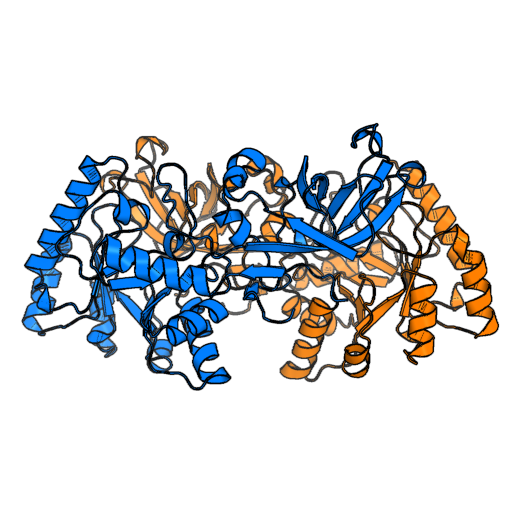2 ASP B CA 1
ATOM 5441 C C . ASP B 1 312 ? -28.266 14.078 9.047 1 96.75 312 ASP B C 1
ATOM 5443 O O . ASP B 1 312 ? -27.203 13.844 9.641 1 96.75 312 ASP B O 1
ATOM 5447 N N . ASP B 1 313 ? -29.344 14.406 9.672 1 94.94 313 ASP B N 1
ATOM 5448 C CA . ASP B 1 313 ? -29.375 14.656 11.109 1 94.94 313 ASP B CA 1
ATOM 5449 C C . ASP B 1 313 ? -29.281 13.359 11.906 1 94.94 313 ASP B C 1
ATOM 5451 O O . ASP B 1 313 ? -29.016 13.375 13.109 1 94.94 313 ASP B O 1
ATOM 5455 N N . ARG B 1 314 ? -29.453 12.32 11.25 1 95.06 314 ARG B N 1
ATOM 5456 C CA . ARG B 1 314 ? -29.438 11.039 11.945 1 95.06 314 ARG B CA 1
ATOM 5457 C C . ARG B 1 314 ? -28.016 10.625 12.297 1 95.06 314 ARG B C 1
ATOM 5459 O O . ARG B 1 314 ? -27.797 9.766 13.156 1 95.06 314 ARG B O 1
ATOM 5466 N N . VAL B 1 315 ? -26.969 11.164 11.641 1 97.88 315 VAL B N 1
ATOM 5467 C CA . VAL B 1 315 ? -25.594 10.742 11.789 1 97.88 315 VAL B CA 1
ATOM 5468 C C . VAL B 1 315 ? -24.922 11.539 12.914 1 97.88 315 VAL B C 1
ATOM 5470 O O . VAL B 1 315 ? -25.062 12.766 12.977 1 97.88 315 VAL B O 1
ATOM 5473 N N . ASN B 1 316 ? -24.297 10.828 13.805 1 96.38 316 ASN B N 1
ATOM 5474 C CA . ASN B 1 316 ? -23.609 11.422 14.945 1 96.38 316 ASN B CA 1
ATOM 5475 C C . ASN B 1 316 ? -22.156 10.938 15.039 1 96.38 316 ASN B C 1
ATOM 5477 O O . ASN B 1 316 ? -21.812 9.914 14.445 1 96.38 316 ASN B O 1
ATOM 5481 N N . VAL B 1 317 ? -21.359 11.742 15.781 1 93.88 317 VAL B N 1
ATOM 5482 C CA . VAL B 1 317 ? -20 11.305 16.094 1 93.88 317 VAL B CA 1
ATOM 5483 C C . VAL B 1 317 ? -20.047 9.945 16.781 1 93.88 317 VAL B C 1
ATOM 5485 O O . VAL B 1 317 ? -20.891 9.711 17.656 1 93.88 317 VAL B O 1
ATOM 5488 N N . GLY B 1 318 ? -19.188 9.07 16.344 1 94.81 318 GLY B N 1
ATOM 5489 C CA . GLY B 1 318 ? -19.141 7.75 16.953 1 94.81 318 GLY B CA 1
ATOM 5490 C C . GLY B 1 318 ? -19.906 6.703 16.172 1 94.81 318 GLY B C 1
ATOM 5491 O O . GLY B 1 318 ? -19.734 5.5 16.391 1 94.81 318 GLY B O 1
ATOM 5492 N N . ASP B 1 319 ? -20.703 7.16 15.234 1 97.5 319 ASP B N 1
ATOM 5493 C CA . ASP B 1 319 ? -21.438 6.191 14.414 1 97.5 319 ASP B CA 1
ATOM 5494 C C . ASP B 1 319 ? -20.484 5.367 13.555 1 97.5 319 ASP B C 1
ATOM 5496 O O . ASP B 1 319 ? -19.5 5.895 13.023 1 97.5 319 ASP B O 1
ATOM 5500 N N . LYS B 1 320 ? -20.859 4.102 13.453 1 97 320 LYS B N 1
ATOM 5501 C CA . LYS B 1 320 ? -20.062 3.176 12.648 1 97 320 LYS B CA 1
ATOM 5502 C C . LYS B 1 320 ? -20.234 3.455 11.164 1 97 320 LYS B C 1
ATOM 5504 O O . LYS B 1 320 ? -21.344 3.709 10.695 1 97 320 LYS B O 1
ATOM 5509 N N . VAL B 1 321 ? -19.156 3.459 10.422 1 98.38 321 VAL B N 1
ATOM 5510 C CA . VAL B 1 321 ? -19.156 3.693 8.977 1 98.38 321 VAL B CA 1
ATOM 5511 C C . VAL B 1 321 ? -18.641 2.455 8.25 1 98.38 321 VAL B C 1
ATOM 5513 O O . VAL B 1 321 ? -17.594 1.905 8.625 1 98.38 321 VAL B O 1
ATOM 5516 N N . HIS B 1 322 ? -19.359 2.039 7.289 1 98.25 322 HIS B N 1
ATOM 5517 C CA . HIS B 1 322 ? -18.969 0.905 6.457 1 98.25 322 HIS B CA 1
ATOM 5518 C C . HIS B 1 322 ? -18.641 1.349 5.035 1 98.25 322 HIS B C 1
ATOM 5520 O O . HIS B 1 322 ? -19.547 1.7 4.27 1 98.25 322 HIS B O 1
ATOM 5526 N N . LEU B 1 323 ? -17.375 1.319 4.73 1 97.94 323 LEU B N 1
ATOM 5527 C CA . LEU B 1 323 ? -16.938 1.561 3.361 1 97.94 323 LEU B CA 1
ATOM 5528 C C . LEU B 1 323 ? -16.875 0.255 2.574 1 97.94 323 LEU B C 1
ATOM 5530 O O . LEU B 1 323 ? -16.844 -0.828 3.162 1 97.94 323 LEU B O 1
ATOM 5534 N N . TYR B 1 324 ? -16.953 0.306 1.241 1 96.38 324 TYR B N 1
ATOM 5535 C CA . TYR B 1 324 ? -16.938 -0.861 0.367 1 96.38 324 TYR B CA 1
ATOM 5536 C C . TYR B 1 324 ? -18.031 -1.847 0.755 1 96.38 324 TYR B C 1
ATOM 5538 O O . TYR B 1 324 ? -17.812 -3.059 0.78 1 96.38 324 TYR B O 1
ATOM 5546 N N . HIS B 1 325 ? -19.172 -1.312 1.097 1 94.06 325 HIS B N 1
ATOM 5547 C CA . HIS B 1 325 ? -20.266 -2.133 1.586 1 94.06 325 HIS B CA 1
ATOM 5548 C C . HIS B 1 325 ? -20.938 -2.887 0.445 1 94.06 325 HIS B C 1
ATOM 5550 O O . HIS B 1 325 ? -21.766 -3.771 0.683 1 94.06 325 HIS B O 1
ATOM 5556 N N . LYS B 1 326 ? -20.609 -2.543 -0.798 1 89.44 326 LYS B N 1
ATOM 5557 C CA . LYS B 1 326 ? -21.078 -3.236 -1.992 1 89.44 326 LYS B CA 1
ATOM 5558 C C . LYS B 1 326 ? -19.906 -3.65 -2.887 1 89.44 326 LYS B C 1
ATOM 5560 O O . LYS B 1 326 ? -19.75 -3.113 -3.984 1 89.44 326 LYS B O 1
ATOM 5565 N N . PRO B 1 327 ? -19.234 -4.637 -2.453 1 88 327 PRO B N 1
ATOM 5566 C CA . PRO B 1 327 ? -18 -5.012 -3.162 1 88 327 PRO B CA 1
ATOM 5567 C C . PRO B 1 327 ? -18.25 -5.367 -4.625 1 88 327 PRO B C 1
ATOM 5569 O O . PRO B 1 327 ? -17.406 -5.117 -5.48 1 88 327 PRO B O 1
ATOM 5572 N N . ASN B 1 328 ? -19.344 -5.875 -4.973 1 83.94 328 ASN B N 1
ATOM 5573 C CA . ASN B 1 328 ? -19.656 -6.316 -6.328 1 83.94 328 ASN B CA 1
ATOM 5574 C C . ASN B 1 328 ? -19.891 -5.133 -7.262 1 83.94 328 ASN B C 1
ATOM 5576 O O . ASN B 1 328 ? -19.906 -5.293 -8.484 1 83.94 328 ASN B O 1
ATOM 5580 N N . GLU B 1 329 ? -20.078 -3.924 -6.703 1 88.38 329 GLU B N 1
ATOM 5581 C CA . GLU B 1 329 ? -20.344 -2.74 -7.512 1 88.38 329 GLU B CA 1
ATOM 5582 C C . GLU B 1 329 ? -19.109 -1.844 -7.602 1 88.38 329 GLU B C 1
ATOM 5584 O O . GLU B 1 329 ? -19.156 -0.778 -8.219 1 88.38 329 GLU B O 1
ATOM 5589 N N . MET B 1 330 ? -18.078 -2.275 -7.066 1 89.44 330 MET B N 1
ATOM 5590 C CA . MET B 1 330 ? -16.875 -1.449 -6.965 1 89.44 330 MET B CA 1
ATOM 5591 C C . MET B 1 330 ? -16.375 -1.036 -8.344 1 89.44 330 MET B C 1
ATOM 5593 O O . MET B 1 330 ? -16.078 0.136 -8.578 1 89.44 330 MET B O 1
ATOM 5597 N N . LYS B 1 331 ? -16.312 -1.952 -9.203 1 89.62 331 LYS B N 1
ATOM 5598 C CA . LYS B 1 331 ? -15.773 -1.672 -10.531 1 89.62 331 LYS B CA 1
ATOM 5599 C C . LYS B 1 331 ? -16.625 -0.628 -11.258 1 89.62 331 LYS B C 1
ATOM 5601 O O . LYS B 1 331 ? -16.078 0.314 -11.844 1 89.62 331 LYS B O 1
ATOM 5606 N N . THR B 1 332 ? -17.875 -0.774 -11.203 1 90.25 332 THR B N 1
ATOM 5607 C CA . THR B 1 332 ? -18.781 0.13 -11.898 1 90.25 332 THR B CA 1
ATOM 5608 C C . THR B 1 332 ? -18.719 1.528 -11.289 1 90.25 332 THR B C 1
ATOM 5610 O O . THR B 1 332 ? -18.781 2.527 -12.016 1 90.25 332 THR B O 1
ATOM 5613 N N . ARG B 1 333 ? -18.531 1.609 -10.023 1 91.44 333 ARG B N 1
ATOM 5614 C CA . ARG B 1 333 ? -18.641 2.881 -9.312 1 91.44 333 ARG B CA 1
ATOM 5615 C C . ARG B 1 333 ? -17.297 3.611 -9.312 1 91.44 333 ARG B C 1
ATOM 5617 O O . ARG B 1 333 ? -17.25 4.844 -9.266 1 91.44 333 ARG B O 1
ATOM 5624 N N . THR B 1 334 ? -16.188 2.869 -9.336 1 92.19 334 THR B N 1
ATOM 5625 C CA . THR B 1 334 ? -14.891 3.51 -9.109 1 92.19 334 THR B CA 1
ATOM 5626 C C . THR B 1 334 ? -13.938 3.227 -10.266 1 92.19 334 THR B C 1
ATOM 5628 O O . THR B 1 334 ? -12.898 3.881 -10.398 1 92.19 334 THR B O 1
ATOM 5631 N N . GLY B 1 335 ? -14.266 2.168 -11.078 1 89.5 335 GLY B N 1
ATOM 5632 C CA . GLY B 1 335 ? -13.328 1.707 -12.094 1 89.5 335 GLY B CA 1
ATOM 5633 C C . GLY B 1 335 ? -12.312 0.716 -11.57 1 89.5 335 GLY B C 1
ATOM 5634 O O . GLY B 1 335 ? -11.57 0.108 -12.344 1 89.5 335 GLY B O 1
ATOM 5635 N N . LEU B 1 336 ? -12.336 0.456 -10.297 1 90.56 336 LEU B N 1
ATOM 5636 C CA . LEU B 1 336 ? -11.43 -0.502 -9.664 1 90.56 336 LEU B CA 1
ATOM 5637 C C . LEU B 1 336 ? -12.18 -1.758 -9.234 1 90.56 336 LEU B C 1
ATOM 5639 O O . LEU B 1 336 ? -13.305 -1.673 -8.734 1 90.56 336 LEU B O 1
ATOM 5643 N N . SER B 1 337 ? -11.523 -2.898 -9.477 1 90.62 337 SER B N 1
ATOM 5644 C CA . SER B 1 337 ? -12.086 -4.109 -8.898 1 90.62 337 SER B CA 1
ATOM 5645 C C . SER B 1 337 ? -11.922 -4.125 -7.379 1 90.62 337 SER B C 1
ATOM 5647 O O . SER B 1 337 ? -11.102 -3.389 -6.832 1 90.62 337 SER B O 1
ATOM 5649 N N . MET B 1 338 ? -12.688 -4.934 -6.723 1 92.06 338 MET B N 1
ATOM 5650 C CA . MET B 1 338 ? -12.562 -5.062 -5.277 1 92.06 338 MET B CA 1
ATOM 5651 C C . MET B 1 338 ? -11.164 -5.547 -4.895 1 92.06 338 MET B C 1
ATOM 5653 O O . MET B 1 338 ? -10.609 -5.121 -3.877 1 92.06 338 MET B O 1
ATOM 5657 N N . LEU B 1 339 ? -10.656 -6.406 -5.754 1 93.38 339 LEU B N 1
ATOM 5658 C CA . LEU B 1 339 ? -9.305 -6.898 -5.527 1 93.38 339 LEU B CA 1
ATOM 5659 C C . LEU B 1 339 ? -8.297 -5.75 -5.527 1 93.38 339 LEU B C 1
ATOM 5661 O O . LEU B 1 339 ? -7.484 -5.633 -4.609 1 93.38 339 LEU B O 1
ATOM 5665 N N . GLU B 1 340 ? -8.391 -4.934 -6.504 1 93.62 340 GLU B N 1
ATOM 5666 C CA . GLU B 1 340 ? -7.484 -3.791 -6.609 1 93.62 340 GLU B CA 1
ATOM 5667 C C . GLU B 1 340 ? -7.664 -2.838 -5.43 1 93.62 340 GLU B C 1
ATOM 5669 O O . GLU B 1 340 ? -6.684 -2.311 -4.898 1 93.62 340 GLU B O 1
ATOM 5674 N N . ALA B 1 341 ? -8.922 -2.641 -5.047 1 94.88 341 ALA B N 1
ATOM 5675 C CA . ALA B 1 341 ? -9.219 -1.749 -3.928 1 94.88 341 ALA B CA 1
ATOM 5676 C C . ALA B 1 341 ? -8.602 -2.271 -2.633 1 94.88 341 ALA B C 1
ATOM 5678 O O . ALA B 1 341 ? -8.047 -1.499 -1.847 1 94.88 341 ALA B O 1
ATOM 5679 N N . LEU B 1 342 ? -8.664 -3.547 -2.428 1 96.5 342 LEU B N 1
ATOM 5680 C CA . LEU B 1 342 ? -8.125 -4.145 -1.211 1 96.5 342 LEU B CA 1
ATOM 5681 C C . LEU B 1 342 ? -6.602 -4.074 -1.197 1 96.5 342 LEU B C 1
ATOM 5683 O O . LEU B 1 342 ? -5.996 -3.771 -0.164 1 96.5 342 LEU B O 1
ATOM 5687 N N . ILE B 1 343 ? -6.012 -4.312 -2.322 1 96.19 343 ILE B N 1
ATOM 5688 C CA . ILE B 1 343 ? -4.559 -4.289 -2.434 1 96.19 343 ILE B CA 1
ATOM 5689 C C . ILE B 1 343 ? -4.043 -2.867 -2.213 1 96.19 343 ILE B C 1
ATOM 5691 O O . ILE B 1 343 ? -2.977 -2.67 -1.626 1 96.19 343 ILE B O 1
ATOM 5695 N N . ALA B 1 344 ? -4.855 -1.9 -2.559 1 94.94 344 ALA B N 1
ATOM 5696 C CA . ALA B 1 344 ? -4.453 -0.498 -2.48 1 94.94 344 ALA B CA 1
ATOM 5697 C C . ALA B 1 344 ? -4.434 -0.013 -1.034 1 94.94 344 ALA B C 1
ATOM 5699 O O . ALA B 1 344 ? -3.75 0.96 -0.707 1 94.94 344 ALA B O 1
ATOM 5700 N N . LEU B 1 345 ? -5.156 -0.654 -0.168 1 97.31 345 LEU B N 1
ATOM 5701 C CA . LEU B 1 345 ? -5.203 -0.225 1.226 1 97.31 345 LEU B CA 1
ATOM 5702 C C . LEU B 1 345 ? -3.848 -0.42 1.898 1 97.31 345 LEU B C 1
ATOM 5704 O O . LEU B 1 345 ? -3.273 -1.51 1.845 1 97.31 345 LEU B O 1
ATOM 5708 N N . SER B 1 346 ? -3.365 0.603 2.479 1 97.06 346 SER B N 1
ATOM 5709 C CA . SER B 1 346 ? -2.025 0.622 3.057 1 97.06 346 SER B CA 1
ATOM 5710 C C . SER B 1 346 ? -1.892 -0.407 4.176 1 97.06 346 SER B C 1
ATOM 5712 O O . SER B 1 346 ? -2.641 -0.371 5.152 1 97.06 346 SER B O 1
ATOM 5714 N N . PRO B 1 347 ? -0.952 -1.268 4.043 1 96.44 347 PRO B N 1
ATOM 5715 C CA . PRO B 1 347 ? -0.715 -2.207 5.145 1 96.44 347 PRO B CA 1
ATOM 5716 C C . PRO B 1 347 ? -0.047 -1.55 6.348 1 96.44 347 PRO B C 1
ATOM 5718 O O . PRO B 1 347 ? 0.037 -2.156 7.418 1 96.44 347 PRO B O 1
ATOM 5721 N N . LEU B 1 348 ? 0.368 -0.327 6.234 1 95.69 348 LEU B N 1
ATOM 5722 C CA . LEU B 1 348 ? 1.041 0.388 7.312 1 95.69 348 LEU B CA 1
ATOM 5723 C C . LEU B 1 348 ? 0.036 1.142 8.18 1 95.69 348 LEU B C 1
ATOM 5725 O O . LEU B 1 348 ? 0.288 1.388 9.359 1 95.69 348 LEU B O 1
ATOM 5729 N N . ARG B 1 349 ? -1.106 1.473 7.527 1 96.12 349 ARG B N 1
ATOM 5730 C CA . ARG B 1 349 ? -2 2.4 8.211 1 96.12 349 ARG B CA 1
ATOM 5731 C C . ARG B 1 349 ? -3.35 1.748 8.5 1 96.12 349 ARG B C 1
ATOM 5733 O O . ARG B 1 349 ? -4.07 2.174 9.398 1 96.12 349 ARG B O 1
ATOM 5740 N N . VAL B 1 350 ? -3.727 0.771 7.719 1 97.12 350 VAL B N 1
ATOM 5741 C CA . VAL B 1 350 ? -5.031 0.133 7.859 1 97.12 350 VAL B CA 1
ATOM 5742 C C . VAL B 1 350 ? -4.855 -1.312 8.32 1 97.12 350 VAL B C 1
ATOM 5744 O O . VAL B 1 350 ? -4.406 -2.164 7.551 1 97.12 350 VAL B O 1
ATOM 5747 N N . LYS B 1 351 ? -5.25 -1.593 9.492 1 96.19 351 LYS B N 1
ATOM 5748 C CA . LYS B 1 351 ? -5.109 -2.936 10.047 1 96.19 351 LYS B CA 1
ATOM 5749 C C . LYS B 1 351 ? -6.133 -3.893 9.445 1 96.19 351 LYS B C 1
ATOM 5751 O O . LYS B 1 351 ? -7.219 -3.473 9.039 1 96.19 351 LYS B O 1
ATOM 5756 N N . ARG B 1 352 ? -5.758 -5.105 9.25 1 97.81 352 ARG B N 1
ATOM 5757 C CA . ARG B 1 352 ? -6.68 -6.211 8.984 1 97.81 352 ARG B CA 1
ATOM 5758 C C . ARG B 1 352 ? -6.93 -7.027 10.25 1 97.81 352 ARG B C 1
ATOM 5760 O O . ARG B 1 352 ? -5.988 -7.398 10.953 1 97.81 352 ARG B O 1
ATOM 5767 N N . ILE B 1 353 ? -8.211 -7.234 10.508 1 97.12 353 ILE B N 1
ATOM 5768 C CA . ILE B 1 353 ? -8.578 -7.898 11.758 1 97.12 353 ILE B CA 1
ATOM 5769 C C . ILE B 1 353 ? -9.656 -8.945 11.492 1 97.12 353 ILE B C 1
ATOM 5771 O O . ILE B 1 353 ? -10.617 -8.68 10.758 1 97.12 353 ILE B O 1
ATOM 5775 N N . PHE B 1 354 ? -9.469 -10.125 12.062 1 97.12 354 PHE B N 1
ATOM 5776 C CA . PHE B 1 354 ? -10.547 -11.102 12.008 1 97.12 354 PHE B CA 1
ATOM 5777 C C . PHE B 1 354 ? -11.695 -10.688 12.922 1 97.12 354 PHE B C 1
ATOM 5779 O O . PHE B 1 354 ? -11.469 -10.172 14.023 1 97.12 354 PHE B O 1
ATOM 5786 N N . GLU B 1 355 ? -12.852 -10.922 12.453 1 94.12 355 GLU B N 1
ATOM 5787 C CA . GLU B 1 355 ? -14.023 -10.633 13.273 1 94.12 355 GLU B CA 1
ATOM 5788 C C . GLU B 1 355 ? -13.898 -11.281 14.648 1 94.12 355 GLU B C 1
ATOM 5790 O O . GLU B 1 355 ? -13.484 -12.438 14.766 1 94.12 355 GLU B O 1
ATOM 5795 N N . GLY B 1 356 ? -14.242 -10.5 15.656 1 86.75 356 GLY B N 1
ATOM 5796 C CA . GLY B 1 356 ? -14.18 -10.992 17.031 1 86.75 356 GLY B CA 1
ATOM 5797 C C . GLY B 1 356 ? -12.883 -10.625 17.734 1 86.75 356 GLY B C 1
ATOM 5798 O O . GLY B 1 356 ? -12.781 -10.742 18.953 1 86.75 356 GLY B O 1
ATOM 5799 N N . GLU B 1 357 ? -11.914 -10.219 17 1 83.44 357 GLU B N 1
ATOM 5800 C CA . GLU B 1 357 ? -10.664 -9.758 17.578 1 83.44 357 GLU B CA 1
ATOM 5801 C C . GLU B 1 357 ? -10.672 -8.25 17.781 1 83.44 357 GLU B C 1
ATOM 5803 O O . GLU B 1 357 ? -11.477 -7.539 17.188 1 83.44 357 GLU B O 1
ATOM 5808 N N . GLU B 1 358 ? -9.906 -7.75 18.688 1 72.75 358 GLU B N 1
ATOM 5809 C CA . GLU B 1 358 ? -9.898 -6.336 19.047 1 72.75 358 GLU B CA 1
ATOM 5810 C C . GLU B 1 358 ? -9.039 -5.52 18.078 1 72.75 358 GLU B C 1
ATOM 5812 O O . GLU B 1 358 ? -8.016 -6.004 17.609 1 72.75 358 GLU B O 1
ATOM 5817 N N . ASN B 1 359 ? -9.516 -4.324 17.797 1 69 359 ASN B N 1
ATOM 5818 C CA . ASN B 1 359 ? -8.773 -3.361 16.984 1 69 359 ASN B CA 1
ATOM 5819 C C . ASN B 1 359 ? -7.793 -2.557 17.844 1 69 359 ASN B C 1
ATOM 5821 O O . ASN B 1 359 ? -8.109 -2.176 18.969 1 69 359 ASN B O 1
#

Organism: Fusobacterium vincentii (NCBI:txid155615)

Secondary structure (DSSP, 8-state):
-----EEEE-HHHHHHHHHHHHHHHTSEEEEB-HHHHHHT-HHHHHHHHHHTT--EEEES-HHHHHHHHHHHHHHH-----EEEEEEEP-S--HHHHH-TTEEEEE-SHHHHHHHHHTT--GGG-EEEEESS--SSSEEGGGHHHHHHHHHHHT--EEEEE-----SSHHHHHHHHHHHHHHHHHH-GGGEEEEE---HHHHHH---TT-SEEEESGGGGT--BTTB--TT---SEEEEEEEEEEEEEGGG-SEETTEEGGGS-TT--EEEEES--GGGT--GGGTT-EEEETTEEEEEEEE-SS-EEEEE-TT--TT-EEEES--GGGHHHHHS--HHHHHHHS-TTTSEEEETTS--/-----EEEE-HHHHHHHHHHHHHHHTSEEEEB-HHHHHHT-HHHHHHHHHHTT--EEEES-HHHHHHHHHHHHHHH-----EEEEEEEP-S--HHHHH-TTEEEEE-SHHHHHHHHHTT--GGG-EEEEESS--SSSEEGGGHHHHHHHHHHHT--EEEEE-----SSHHHHHHHHHHHHHHHHHH-GGGEEEEE---HHHHHH---TT-SEEEESGGGGT--BTTB--TT---SEEEEEEEEEEEEEGGG-SEETTEEGGGS-TT--EEEEES--GGGT--GGGTT-EEEETTEEEEEEEE-SS-EEEEE-TT--TT-EEEES--GGGHHHHHS--HHHHHHHS-TTTSEEEETTS--

Sequence (718 aa):
MNTSFYVSLDKNALYHNIEYLREYKQKELLPVIKANAYGHNYLLIAKALYDFNIKTWATARFSEAITITEYMINNFSINDFKILVFESLDDDYSFLEKYPQICPTINSIKDLKNALANNIPIDRLSLKIDFGFGRNGIKAEEVDELKNLIKFNSLKFLGIFSHLFSATYTDGLEVIRKFTEVVNKLGKDNFEMIHLQNAAGIYNYNVEVVTHIRTGMLTYGLQEAGFYDHDLKPVFTGLIGYVVSVRYVNELDYVAYEDLSSINPKTKKIAKIKIGYGDGFLKANNKTTCLIKKKEYVISQVTMDNTFIEVDDRVNVGDKVHLYHKPNEMKTRTGLSMLEALIALSPLRVKRIFEGEENMNTSFYVSLDKNALYHNIEYLREYKQKELLPVIKANAYGHNYLLIAKALYDFNIKTWATARFSEAITITEYMINNFSINDFKILVFESLDDDYSFLEKYPQICPTINSIKDLKNALANNIPIDRLSLKIDFGFGRNGIKAEEVDELKNLIKFNSLKFLGIFSHLFSATYTDGLEVIRKFTEVVNKLGKDNFEMIHLQNAAGIYNYNVEVVTHIRTGMLTYGLQEAGFYDHDLKPVFTGLIGYVVSVRYVNELDYVAYEDLSSINPKTKKIAKIKIGYGDGFLKANNKTTCLIKKKEYVISQVTMDNTFIEVDDRVNVGDKVHLYHKPNEMKTRTGLSMLEALIALSPLRVKRIFEGEEN

Nearest PDB structures (foldseek):
  3oo2-assembly1_A  TM=8.164E-01  e=2.562E-25  Staphylococcus aureus subsp. aureus COL
  3kw3-assembly1_B  TM=8.185E-01  e=2.265E-25  Bartonella henselae
  3kw3-assembly1_A  TM=8.345E-01  e=8.771E-25  Bartonella henselae
  2dy3-assembly1_A  TM=8.271E-01  e=8.861E-23  Corynebacterium glutamicum
  4xbj-assembly2_D  TM=7.765E-01  e=2.065E-19  Escherichia coli

Foldseek 3Di:
DPQFKAWEFALVLLVQLQVVLCVLQVFHAAAECELCLLLQGSLVVQVSCVVVVNAEYEYADVVVVVVNQCSCCVVPVDQRHAYEYADADDPDCPVCVVRVRYAYEDFEPVSVVSCVVVVPQQQSYEAEEEDPPPPTGYYLVCLVVVLCVCVVVVAAHQAYEYEQDDPDLVSSVVVLVSLLVSCVSSDVRSYNFYEYDEPVCSVRDRRDSGRYYYYRCSSQLHDDPPDDDPSRDHRGQFGKGWFADKDFLVVDQDDVPHGPVLDDPPQGMKTKGFAAVLQLQDQLQQQPWKDWPNDTWGFHGGDNTMTITRDDPVGDGGTMITDCNPQRCCCVSRVDHSSSSSSSGDCVRHHNDYPPDDD/DPQFKAWEFALVLLVQLQVVLCVLQVFHAAAECELCLLLQGSLVVQVSCVVVVNAEYEYADVVVVVVNQCSCCVPPVDQRHAYEYADADDPDCPVCVVRVRYAYEDFEPVSVVSCVVVVPQQQSYEAEEEDPPPPTGYYLVCLVVVLCVCVVVVAAHQAYEYEQDDPDLVSSVVVLVSLLVSCVSSDVRSYNFYEYDEPVRSVRDRRDSGRYYYYRCSSQLHDDPPDDDPSRDHRGQFGKGWFADKDFLVVDQDDVPHGPVLDDPVQGMKTKGFAAVLQLQDQLQQQPWKDWPNDIWGFHGGDNTMTITRDDPVGDGGTMITDCNPQRCCCVSRVDHSSSSSSSGDCVRHHNDYPPDDD